Protein AF-A0A9W9DFK1-F1 (afdb_monomer_lite)

Sequence (515 aa):
MASVSAKPKDIPSTVVKTCFYITLPAGSSDIDPILSDNSKSTSGKSRKKSKKSDNYYSSDDSTDFDKENGANDIPETLLLRPLDFDILKRMLVNMAGPSDGDHCDWWTTSSERHFIYSGYTETTKMLTNWFQRLAATSNGKSASPDLIYQEVFRRIMDIISVNVIGNATDLVKLHRSISAWTTFDDDEFTFIFSLGPSGMDLIVTCLETVFSEGEAAGPSFVHKFASNYCDIYQNLRELPTALLSLVKRFRERTFRGLWDPKNGYSQLIHVLDQQGQNLPNGSVSSIFYHEMSCINLTNLSSADIRIGLEKVFGSISDSTKIYPSALCKGQYGLHGFYSRFAGDILDWMNMNRNGNDYKHIFNDFATLCGALADRIKTHFPSTQRSSTSGHTSGPSCSSPLRSSFTPTSGSAPNQPTATGSSSSSTSSSSRVAAAQAFAERVKDFKWSEFVQALLQDYPHPELSKRLYFTDIKKLNKIQQYRKLYLIYHPDRNRIPLEWNQIANILTQTIGYVRP

Secondary structure (DSSP, 8-state):
------S-TT--TTGGGTSS---PPS-------------------------------------------------GGG-SS-HHHHHHHHHHTT-----TT---TTS--TTTTHHHHHHHHHHHHHHHHHHHHHHHHHH---S-HHHHHHHHHHHHHHHIIIIIIIHHHHHHHHHHHHTT--TTSHHHHHHH----TTTTHHHHHHHHHHHHHHHHT-HHHHHHHHHHSHHHHHHHHHHHHHHHHHHHHHHHHS-GGGTS-TTTHHHHHHHHHHHGGGSPBP-TT-HHHHHHHT--TTTS-HHHHHHHHHHHHS-SS-TTTS-GGG--BSTTTHHHHIIIIIHIIIIIS-TTSGGGHHHHHHHHHHHHHHHHHHHHHHHS---------------------------------------------SHHHHHHHHHHHHHHHTTT--HHHHHHHHHHHS--SSGGGPPPHHHHTTS-HHHHHHHHHHHH-STT----HHHHHHHHHHHHHHHHS--

Radius of gyration: 33.77 Å; chains: 1; bounding box: 83×59×132 Å

Organism: NCBI:txid40482

pLDDT: mean 74.19, std 23.62, range [21.95, 97.94]

Structure (mmCIF, N/CA/C/O backbone):
data_AF-A0A9W9DFK1-F1
#
_entry.id   AF-A0A9W9DFK1-F1
#
loop_
_atom_site.group_PDB
_atom_site.id
_atom_site.type_symbol
_atom_site.label_atom_id
_atom_site.label_alt_id
_atom_site.label_comp_id
_atom_site.label_asym_id
_atom_site.label_entity_id
_atom_site.label_seq_id
_atom_site.pdbx_PDB_ins_code
_atom_site.Cartn_x
_atom_site.Cartn_y
_atom_site.Cartn_z
_atom_site.occupancy
_atom_site.B_iso_or_equiv
_atom_site.auth_seq_id
_atom_site.auth_comp_id
_atom_site.auth_asym_id
_atom_site.auth_atom_id
_atom_site.pdbx_PDB_model_num
ATOM 1 N N . MET A 1 1 ? -28.334 -35.914 7.106 1.00 30.91 1 MET A N 1
ATOM 2 C CA . MET A 1 1 ? -27.065 -36.083 7.855 1.00 30.91 1 MET A CA 1
ATOM 3 C C . MET A 1 1 ? -26.210 -34.847 7.621 1.00 30.91 1 MET A C 1
ATOM 5 O O . MET A 1 1 ? -26.264 -34.316 6.520 1.00 30.91 1 MET A O 1
ATOM 9 N N . ALA A 1 2 ? -25.508 -34.348 8.641 1.00 21.95 2 ALA A N 1
ATOM 10 C CA . ALA A 1 2 ? -24.758 -33.091 8.555 1.00 21.95 2 ALA A CA 1
ATOM 11 C C . ALA A 1 2 ? -23.470 -33.233 7.721 1.00 21.95 2 ALA A C 1
ATOM 13 O O . ALA A 1 2 ? -22.800 -34.263 7.781 1.00 21.95 2 ALA A O 1
ATOM 14 N N . SER A 1 3 ? -23.122 -32.198 6.954 1.00 28.12 3 SER A N 1
ATOM 15 C CA . SER A 1 3 ? -21.934 -32.175 6.095 1.00 28.12 3 SER A CA 1
ATOM 16 C C . SER A 1 3 ? -20.677 -31.752 6.857 1.00 28.12 3 SER A C 1
ATOM 18 O O . SER A 1 3 ? -20.656 -30.681 7.464 1.00 28.12 3 SER A O 1
ATOM 20 N N . VAL A 1 4 ? -19.599 -32.528 6.740 1.00 25.81 4 VAL A N 1
ATOM 21 C CA . VAL A 1 4 ? -18.264 -32.133 7.212 1.00 25.81 4 VAL A CA 1
ATOM 22 C C . VAL A 1 4 ? -17.535 -31.404 6.083 1.00 25.81 4 VAL A C 1
ATOM 24 O O . VAL A 1 4 ? -17.144 -32.014 5.091 1.00 25.81 4 VAL A O 1
ATOM 27 N N . SER A 1 5 ? -17.352 -30.091 6.227 1.00 32.56 5 SER A N 1
ATOM 28 C CA . SER A 1 5 ? -16.548 -29.271 5.315 1.00 32.56 5 SER A CA 1
ATOM 29 C C . SER A 1 5 ? -15.181 -28.964 5.920 1.00 32.56 5 SER A C 1
ATOM 31 O O . SER A 1 5 ? -15.121 -28.449 7.038 1.00 32.56 5 SER A O 1
ATOM 33 N N . ALA A 1 6 ? -14.104 -29.145 5.154 1.00 30.52 6 ALA A N 1
ATOM 34 C CA . ALA A 1 6 ? -12.802 -28.551 5.458 1.00 30.52 6 ALA A CA 1
ATOM 35 C C . ALA A 1 6 ? -12.820 -27.041 5.136 1.00 30.52 6 ALA A C 1
ATOM 37 O O . ALA A 1 6 ? -12.225 -26.581 4.167 1.00 30.52 6 ALA A O 1
ATOM 38 N N . LYS A 1 7 ? -13.571 -26.284 5.940 1.00 33.31 7 LYS A N 1
ATOM 39 C CA . LYS A 1 7 ? -13.423 -24.833 6.086 1.00 33.31 7 LYS A CA 1
ATOM 40 C C . LYS A 1 7 ? -12.345 -24.550 7.148 1.00 33.31 7 LYS A C 1
ATOM 42 O O . LYS A 1 7 ? -12.261 -25.327 8.104 1.00 33.31 7 LYS A O 1
ATOM 47 N N . PRO A 1 8 ? -11.650 -23.398 7.112 1.00 32.84 8 PRO A N 1
ATOM 48 C CA . PRO A 1 8 ? -11.258 -22.728 8.352 1.00 32.84 8 PRO A CA 1
ATOM 49 C C . PRO A 1 8 ? -12.550 -22.508 9.152 1.00 32.84 8 PRO A C 1
ATOM 51 O O . PRO A 1 8 ? -13.479 -21.895 8.622 1.00 32.84 8 PRO A O 1
ATOM 54 N N . LYS A 1 9 ? -12.667 -23.098 10.350 1.00 33.94 9 LYS A N 1
ATOM 55 C CA . LYS A 1 9 ? -13.966 -23.460 10.965 1.00 33.94 9 LYS A CA 1
ATOM 56 C C . LYS A 1 9 ? -15.015 -22.336 11.041 1.00 33.94 9 LYS A C 1
ATOM 58 O O . LYS A 1 9 ? -16.204 -22.644 11.005 1.00 33.94 9 LYS A O 1
ATOM 63 N N . ASP A 1 10 ? -14.592 -21.073 11.057 1.00 33.81 10 ASP A N 1
ATOM 64 C CA . ASP A 1 10 ? -15.388 -19.945 11.548 1.00 33.81 10 ASP A CA 1
ATOM 65 C C . ASP A 1 10 ? -15.640 -18.815 10.521 1.00 33.81 10 ASP A C 1
ATOM 67 O O . ASP A 1 10 ? -15.979 -17.697 10.909 1.00 33.81 10 ASP A O 1
ATOM 71 N N . ILE A 1 11 ? -15.509 -19.074 9.207 1.00 35.59 11 ILE A N 1
ATOM 72 C CA . ILE A 1 11 ? -15.788 -18.071 8.150 1.00 35.59 11 ILE A CA 1
ATOM 73 C C . ILE A 1 11 ? -17.105 -18.385 7.382 1.00 35.59 11 ILE A C 1
ATOM 75 O O . ILE A 1 11 ? -17.209 -19.398 6.666 1.00 35.59 11 ILE A O 1
ATOM 79 N N . PRO A 1 12 ? -18.160 -17.552 7.532 1.00 37.22 12 PRO A N 1
ATOM 80 C CA . PRO A 1 12 ? -19.399 -17.626 6.746 1.00 37.22 12 PRO A CA 1
ATOM 81 C C . PRO A 1 12 ? -19.241 -17.143 5.297 1.00 37.22 12 PRO A C 1
ATOM 83 O O . PRO A 1 12 ? -18.457 -16.248 5.008 1.00 37.22 12 PRO A O 1
ATOM 86 N N . SER A 1 13 ? -20.061 -17.660 4.378 1.00 38.47 13 SER A N 1
ATOM 87 C CA . SER A 1 13 ? -20.072 -17.235 2.965 1.00 38.47 13 SER A CA 1
ATOM 88 C C . SER A 1 13 ? -20.621 -15.821 2.728 1.00 38.47 13 SER A C 1
ATOM 90 O O . SER A 1 13 ? -20.504 -15.303 1.623 1.00 38.47 13 SER A O 1
ATOM 92 N N . THR A 1 14 ? -21.221 -15.195 3.742 1.00 39.28 14 THR A N 1
ATOM 93 C CA . THR A 1 14 ? -21.666 -13.792 3.711 1.00 39.28 14 THR A CA 1
ATOM 94 C C . THR A 1 14 ? -20.511 -12.795 3.818 1.00 39.28 14 THR A C 1
ATOM 96 O O . THR A 1 14 ? -20.646 -11.686 3.316 1.00 39.28 14 THR A O 1
ATOM 99 N N . VAL A 1 15 ? -19.364 -13.203 4.377 1.00 37.28 15 VAL A N 1
ATOM 100 C CA . VAL A 1 15 ? -18.150 -12.372 4.532 1.00 37.28 15 VAL A CA 1
ATOM 101 C C . VAL A 1 15 ? -17.643 -11.820 3.191 1.00 37.28 15 VAL A C 1
ATOM 103 O O . VAL A 1 15 ? -17.132 -10.709 3.124 1.00 37.28 15 VAL A O 1
ATOM 106 N N . VAL A 1 16 ? -17.877 -12.551 2.096 1.00 38.62 16 VAL A N 1
ATOM 107 C CA . VAL A 1 16 ? -17.472 -12.187 0.723 1.00 38.62 16 VAL A CA 1
ATOM 108 C C . VAL A 1 16 ? -18.219 -10.947 0.182 1.00 38.62 16 VAL A C 1
ATOM 110 O O . VAL A 1 16 ? -17.903 -10.476 -0.903 1.00 38.62 16 VAL A O 1
ATOM 113 N N . LYS A 1 17 ? -19.221 -10.404 0.895 1.00 34.94 17 LYS A N 1
ATOM 114 C CA . LYS A 1 17 ? -20.015 -9.247 0.436 1.00 34.94 17 LYS A CA 1
ATOM 115 C C . LYS A 1 17 ? -19.833 -7.945 1.226 1.00 34.94 17 LYS A C 1
ATOM 117 O O . LYS A 1 17 ? -20.362 -6.933 0.778 1.00 34.94 17 LYS A O 1
ATOM 122 N N . THR A 1 18 ? -19.165 -7.943 2.383 1.00 36.62 18 THR A N 1
ATOM 123 C CA . THR A 1 18 ? -19.288 -6.822 3.350 1.00 36.62 18 THR A CA 1
ATOM 124 C C . THR A 1 18 ? -18.007 -6.092 3.735 1.00 36.62 18 THR A C 1
ATOM 126 O O . THR A 1 18 ? -18.105 -5.032 4.348 1.00 36.62 18 THR A O 1
ATOM 129 N N . CYS A 1 19 ? -16.826 -6.575 3.353 1.00 36.09 19 CYS A N 1
ATOM 130 C CA . CYS A 1 19 ? -15.567 -5.899 3.668 1.00 36.09 19 CYS A CA 1
ATOM 131 C C . CYS A 1 19 ? -14.767 -5.646 2.391 1.00 36.09 19 CYS A C 1
ATOM 133 O O . CYS A 1 19 ? -14.096 -6.547 1.897 1.00 36.09 19 CYS A O 1
ATOM 135 N N . PHE A 1 20 ? -14.804 -4.385 1.938 1.00 42.28 20 PHE A N 1
ATOM 136 C CA . PHE A 1 20 ? -14.168 -3.864 0.716 1.00 42.28 20 PHE A CA 1
ATOM 137 C C . PHE A 1 20 ? -14.787 -4.467 -0.552 1.00 42.28 20 PHE A C 1
ATOM 139 O O . PHE A 1 20 ? -15.204 -5.622 -0.577 1.00 42.28 20 PHE A O 1
ATOM 146 N N . TYR A 1 21 ? -14.949 -3.655 -1.598 1.00 35.88 21 TYR A N 1
ATOM 147 C CA . TYR A 1 21 ? -15.644 -4.106 -2.803 1.00 35.88 21 TYR A CA 1
ATOM 148 C C . TYR A 1 21 ? -14.800 -5.142 -3.550 1.00 35.88 21 TYR A C 1
ATOM 150 O O . TYR A 1 21 ? -13.914 -4.798 -4.327 1.00 35.88 21 TYR A O 1
ATOM 158 N N . ILE A 1 22 ? -15.132 -6.416 -3.344 1.00 31.67 22 ILE A N 1
ATOM 159 C CA . ILE A 1 22 ? -14.926 -7.457 -4.346 1.00 31.67 22 ILE A CA 1
ATOM 160 C C . ILE A 1 22 ? -15.910 -7.144 -5.473 1.00 31.67 22 ILE A C 1
ATOM 162 O O . ILE A 1 22 ? -17.126 -7.174 -5.264 1.00 31.67 22 ILE A O 1
ATOM 166 N N . THR A 1 23 ? -15.398 -6.835 -6.662 1.00 27.92 23 THR A N 1
ATOM 167 C CA . THR A 1 23 ? -16.224 -6.647 -7.855 1.00 27.92 23 THR A CA 1
ATOM 168 C C . THR A 1 23 ? -16.985 -7.936 -8.163 1.00 27.92 23 THR A C 1
ATOM 170 O O . THR A 1 23 ? -16.407 -8.964 -8.522 1.00 27.92 23 THR A O 1
ATOM 173 N N . LEU A 1 24 ? -18.313 -7.888 -8.045 1.00 24.89 24 LEU A N 1
ATOM 174 C CA . LEU A 1 24 ? -19.169 -8.868 -8.705 1.00 24.89 24 LEU A CA 1
ATOM 175 C C . LEU A 1 24 ? -19.231 -8.485 -10.192 1.00 24.89 24 LEU A C 1
ATOM 177 O O . LEU A 1 24 ? -19.524 -7.325 -10.488 1.00 24.89 24 LEU A O 1
ATOM 181 N N . PRO A 1 25 ? -18.971 -9.406 -11.137 1.00 26.95 25 PRO A N 1
ATOM 182 C CA . PRO A 1 25 ? -19.097 -9.092 -12.553 1.00 26.95 25 PRO A CA 1
ATOM 183 C C . PRO A 1 25 ? -20.549 -8.718 -12.880 1.00 26.95 25 PRO A C 1
ATOM 185 O O . PRO A 1 25 ? -21.491 -9.390 -12.452 1.00 26.95 25 PRO A O 1
ATOM 188 N N . ALA A 1 26 ? -20.725 -7.635 -13.638 1.00 28.00 26 ALA A N 1
ATOM 189 C CA . ALA A 1 26 ? -22.035 -7.156 -14.060 1.00 28.00 26 ALA A CA 1
ATOM 190 C C . ALA A 1 26 ? -22.757 -8.224 -14.901 1.00 28.00 26 ALA A C 1
ATOM 192 O O . ALA A 1 26 ? -22.226 -8.683 -15.913 1.00 28.00 26 ALA A O 1
ATOM 193 N N . GLY A 1 27 ? -23.969 -8.618 -14.492 1.00 31.19 27 GLY A N 1
ATOM 194 C CA . GLY A 1 27 ? -24.729 -9.641 -15.221 1.00 31.19 27 GLY A CA 1
ATOM 195 C C . GLY A 1 27 ? -25.925 -10.296 -14.521 1.00 31.19 27 GLY A C 1
ATOM 196 O O . GLY A 1 27 ? -26.516 -11.191 -15.119 1.00 31.19 27 GLY A O 1
ATOM 197 N N . SER A 1 28 ? -26.318 -9.908 -13.301 1.00 24.75 28 SER A N 1
ATOM 198 C CA . SER A 1 28 ? -27.587 -10.383 -12.715 1.00 24.75 28 SER A CA 1
ATOM 199 C C . SER A 1 28 ? -28.726 -9.412 -13.026 1.00 24.75 28 SER A C 1
ATOM 201 O O . SER A 1 28 ? -28.705 -8.279 -12.548 1.00 24.75 28 SER A O 1
ATOM 203 N N . SER A 1 29 ? -29.705 -9.874 -13.804 1.00 28.61 29 SER A N 1
ATOM 204 C CA . SER A 1 29 ? -30.935 -9.147 -14.136 1.00 28.61 29 SER A CA 1
ATOM 205 C C . SER A 1 29 ? -31.741 -8.741 -12.902 1.00 28.61 29 SER A C 1
ATOM 207 O O . SER A 1 29 ? -31.709 -9.435 -11.883 1.00 28.61 29 SER A O 1
ATOM 209 N N . ASP A 1 30 ? -32.509 -7.662 -13.045 1.00 32.22 30 ASP A N 1
ATOM 210 C CA . ASP A 1 30 ? -33.366 -7.081 -12.014 1.00 32.22 30 ASP A CA 1
ATOM 211 C C . ASP A 1 30 ? -34.277 -8.100 -11.313 1.00 32.22 30 ASP A C 1
ATOM 213 O O . ASP A 1 30 ? -34.891 -8.961 -11.948 1.00 32.22 30 ASP A O 1
ATOM 217 N N . ILE A 1 31 ? -34.414 -7.949 -9.992 1.00 27.81 31 ILE A N 1
ATOM 218 C CA . ILE A 1 31 ? -35.492 -8.553 -9.202 1.00 27.81 31 ILE A CA 1
ATOM 219 C C . ILE A 1 31 ? -36.024 -7.483 -8.241 1.00 27.81 31 ILE A C 1
ATOM 221 O O . ILE A 1 31 ? -35.442 -7.240 -7.182 1.00 27.81 31 ILE A O 1
ATOM 225 N N . ASP A 1 32 ? -37.147 -6.868 -8.614 1.00 35.81 32 ASP A N 1
ATOM 226 C CA . ASP A 1 32 ? -38.016 -6.134 -7.688 1.00 35.81 32 ASP A CA 1
ATOM 227 C C . ASP A 1 32 ? -38.486 -7.049 -6.545 1.00 35.81 32 ASP A C 1
ATOM 229 O O . ASP A 1 32 ? -38.731 -8.245 -6.744 1.00 35.81 32 ASP A O 1
ATOM 233 N N . PRO A 1 33 ? -38.757 -6.470 -5.367 1.00 30.62 33 PRO A N 1
ATOM 234 C CA . PRO A 1 33 ? -40.043 -6.774 -4.754 1.00 30.62 33 PRO A CA 1
ATOM 235 C C . PRO A 1 33 ? -40.775 -5.525 -4.254 1.00 30.62 33 PRO A C 1
ATOM 237 O O . PRO A 1 33 ? -40.438 -4.912 -3.239 1.00 30.62 33 PRO A O 1
ATOM 240 N N . ILE A 1 34 ? -41.871 -5.228 -4.946 1.00 26.78 34 ILE A N 1
ATOM 241 C CA . ILE A 1 34 ? -42.957 -4.359 -4.494 1.00 26.78 34 ILE A CA 1
ATOM 242 C C . ILE A 1 34 ? -43.665 -4.993 -3.275 1.00 26.78 34 ILE A C 1
ATOM 244 O O . ILE A 1 34 ? -44.056 -6.152 -3.331 1.00 26.78 34 ILE A O 1
ATOM 248 N N . LEU A 1 35 ? -43.866 -4.181 -2.226 1.00 30.41 35 LEU A N 1
ATOM 249 C CA . LEU A 1 35 ? -44.890 -4.241 -1.158 1.00 30.41 35 LEU A CA 1
ATOM 250 C C . LEU A 1 35 ? -45.286 -5.596 -0.523 1.00 30.41 35 LEU A C 1
ATOM 252 O O . LEU A 1 35 ? -45.913 -6.436 -1.156 1.00 30.41 35 LEU A O 1
ATOM 256 N N . SER A 1 36 ? -45.263 -5.631 0.818 1.00 27.61 36 SER A N 1
ATOM 257 C CA . SER A 1 36 ? -46.539 -5.590 1.565 1.00 27.61 36 SER A CA 1
ATOM 258 C C . SER A 1 36 ? -46.358 -5.243 3.048 1.00 27.61 36 SER A C 1
ATOM 260 O O . SER A 1 36 ? -45.761 -6.008 3.805 1.00 27.61 36 SER A O 1
ATOM 262 N N . ASP A 1 37 ? -46.980 -4.148 3.483 1.00 32.03 37 ASP A N 1
ATOM 263 C CA . ASP A 1 37 ? -47.415 -3.983 4.872 1.00 32.03 37 ASP A CA 1
ATOM 264 C C . ASP A 1 37 ? -48.389 -5.107 5.262 1.00 32.03 37 ASP A C 1
ATOM 266 O O . ASP A 1 37 ? -49.333 -5.385 4.515 1.00 32.03 37 ASP A O 1
ATOM 270 N N . ASN A 1 38 ? -48.266 -5.650 6.480 1.00 28.17 38 ASN A N 1
ATOM 271 C CA . ASN A 1 38 ? -49.389 -5.560 7.418 1.00 28.17 38 ASN A CA 1
ATOM 272 C C . ASN A 1 38 ? -49.058 -5.907 8.877 1.00 28.17 38 ASN A C 1
ATOM 274 O O . ASN A 1 38 ? -48.333 -6.841 9.207 1.00 28.17 38 ASN A O 1
ATOM 278 N N . SER A 1 39 ? -49.703 -5.142 9.754 1.00 32.78 39 SER A N 1
ATOM 279 C CA . SER A 1 39 ? -49.674 -5.237 11.214 1.00 32.78 39 SER A CA 1
ATOM 280 C C . SER A 1 39 ? -50.097 -6.596 11.805 1.00 32.78 39 SER A C 1
ATOM 282 O O . SER A 1 39 ? -51.004 -7.252 11.290 1.00 32.78 39 SER A O 1
ATOM 284 N N . LYS A 1 40 ? -49.591 -6.914 13.012 1.00 29.09 40 LYS A N 1
ATOM 285 C CA . LYS A 1 40 ? -50.448 -6.930 14.221 1.00 29.09 40 LYS A CA 1
ATOM 286 C C . LYS A 1 40 ? -49.692 -7.070 15.543 1.00 29.09 40 LYS A C 1
ATOM 288 O O . LYS A 1 40 ? -48.744 -7.829 15.692 1.00 29.09 40 LYS A O 1
ATOM 293 N N . SER A 1 41 ? -50.201 -6.346 16.533 1.00 32.75 41 SER A N 1
ATOM 294 C CA . SER A 1 41 ? -49.845 -6.434 17.946 1.00 32.75 41 SER A CA 1
ATOM 295 C C . SER A 1 41 ? -50.407 -7.690 18.620 1.00 32.75 41 SER A C 1
ATOM 297 O O . SER A 1 41 ? -51.596 -7.967 18.463 1.00 32.75 41 SER A O 1
ATOM 299 N N . THR A 1 42 ? -49.650 -8.296 19.537 1.00 29.75 42 THR A N 1
ATOM 300 C CA . THR A 1 42 ? -50.228 -8.970 20.717 1.00 29.75 42 THR A CA 1
ATOM 301 C C . THR A 1 42 ? -49.341 -8.776 21.939 1.00 29.75 42 THR A C 1
ATOM 303 O O . THR A 1 42 ? -48.152 -9.083 21.920 1.00 29.75 42 THR A O 1
ATOM 306 N N . SER A 1 43 ? -49.942 -8.285 23.020 1.00 30.39 43 SER A N 1
ATOM 307 C CA . SER A 1 43 ? -49.335 -8.225 24.346 1.00 30.39 43 SER A CA 1
ATOM 308 C C . SER A 1 43 ? -49.316 -9.614 24.998 1.00 30.39 43 SER A C 1
ATOM 310 O O . SER A 1 43 ? -50.275 -10.374 24.890 1.00 30.39 43 SER A O 1
ATOM 312 N N . GLY A 1 44 ? -48.239 -9.943 25.716 1.00 29.80 44 GLY A N 1
ATOM 313 C CA . GLY A 1 44 ? -48.088 -11.238 26.387 1.00 29.80 44 GLY A CA 1
ATOM 314 C C . GLY A 1 44 ? -47.287 -11.124 27.680 1.00 29.80 44 GLY A C 1
ATOM 315 O O . GLY A 1 44 ? -46.063 -11.207 27.675 1.00 29.80 44 GLY A O 1
ATOM 316 N N . LYS A 1 45 ? -47.974 -10.930 28.811 1.00 32.94 45 LYS A N 1
ATOM 317 C CA . LYS A 1 45 ? -47.349 -10.969 30.144 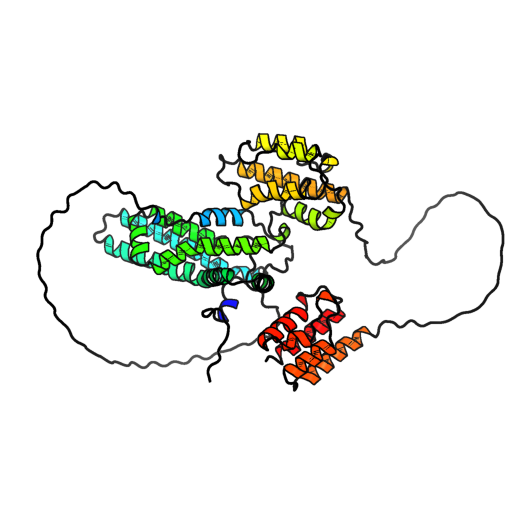1.00 32.94 45 LYS A CA 1
ATOM 318 C C . LYS A 1 45 ? -46.912 -12.401 30.470 1.00 32.94 45 LYS A C 1
ATOM 320 O O . LYS A 1 45 ? -47.757 -13.288 30.460 1.00 32.94 45 LYS A O 1
ATOM 325 N N . SER A 1 46 ? -45.691 -12.600 30.971 1.00 34.56 46 SER A N 1
ATOM 326 C CA . SER A 1 46 ? -45.478 -13.637 31.992 1.00 34.56 46 SER A CA 1
ATOM 327 C C . SER A 1 46 ? -44.373 -13.289 32.986 1.00 34.56 46 SER A C 1
ATOM 329 O O . SER A 1 46 ? -43.188 -13.284 32.672 1.00 34.56 46 SER A O 1
ATOM 331 N N . ARG A 1 47 ? -44.789 -13.093 34.241 1.00 33.16 47 ARG A N 1
ATOM 332 C CA . ARG A 1 47 ? -43.933 -13.196 35.431 1.00 33.16 47 ARG A CA 1
ATOM 333 C C . ARG A 1 47 ? -43.165 -14.525 35.429 1.00 33.16 47 ARG A C 1
ATOM 335 O O . ARG A 1 47 ? -43.771 -15.568 35.193 1.00 33.16 47 ARG A O 1
ATOM 342 N N . LYS A 1 48 ? -41.929 -14.514 35.932 1.00 36.31 48 LYS A N 1
ATOM 343 C CA . LYS A 1 48 ? -41.432 -15.587 36.810 1.00 36.31 48 LYS A CA 1
ATOM 344 C C . LYS A 1 48 ? -40.480 -15.012 37.861 1.00 36.31 48 LYS A C 1
ATOM 346 O O . LYS A 1 48 ? -39.534 -14.309 37.536 1.00 36.31 48 LYS A O 1
ATOM 351 N N . LYS A 1 49 ? -40.792 -15.277 39.133 1.00 35.34 49 LYS A N 1
ATOM 352 C CA . LYS A 1 49 ? -39.935 -14.989 40.292 1.00 35.34 49 LYS A CA 1
ATOM 353 C C . LYS A 1 49 ? -38.977 -16.163 40.498 1.00 35.34 49 LYS A C 1
ATOM 355 O O . LYS A 1 49 ? -39.437 -17.303 40.473 1.00 35.34 49 LYS A O 1
ATOM 360 N N . SER A 1 50 ? -37.744 -15.890 40.907 1.00 34.69 50 SER A N 1
ATOM 361 C CA . SER A 1 50 ? -36.966 -16.819 41.732 1.00 34.69 50 SER A CA 1
ATOM 362 C C . SER A 1 50 ? -36.078 -16.054 42.715 1.00 34.69 50 SER A C 1
ATOM 364 O O . SER A 1 50 ? -35.265 -15.238 42.301 1.00 34.69 50 SER A O 1
ATOM 366 N N . LYS A 1 51 ? -36.320 -16.321 44.008 1.00 36.47 51 LYS A N 1
ATOM 367 C CA . LYS A 1 51 ? -35.356 -16.496 45.117 1.00 36.47 51 LYS A CA 1
ATOM 368 C C . LYS A 1 51 ? -33.958 -15.902 44.864 1.00 36.47 51 LYS A C 1
ATOM 370 O O . LYS A 1 51 ? -33.261 -16.380 43.982 1.00 36.47 51 LYS A O 1
ATOM 375 N N . LYS A 1 52 ? -33.509 -14.865 45.578 1.00 33.97 52 LYS A N 1
ATOM 376 C CA . LYS A 1 52 ? -33.356 -14.748 47.048 1.00 33.97 52 LYS A CA 1
ATOM 377 C C . LYS A 1 52 ? -32.574 -15.920 47.653 1.00 33.97 52 LYS A C 1
ATOM 379 O O . LYS A 1 52 ? -33.157 -16.941 48.008 1.00 33.97 52 LYS A O 1
ATOM 384 N N . SER A 1 53 ? -31.273 -15.704 47.801 1.00 35.22 53 SER A N 1
ATOM 385 C CA . SER A 1 53 ? -30.392 -16.381 48.748 1.00 35.22 53 SER A CA 1
ATOM 386 C C . SER A 1 53 ? -29.623 -15.282 49.473 1.00 35.22 53 SER A C 1
ATOM 388 O O . SER A 1 53 ? -28.695 -14.700 48.911 1.00 35.22 53 SER A O 1
ATOM 390 N N . ASP A 1 54 ? -30.071 -14.942 50.677 1.00 32.59 54 ASP A N 1
ATOM 391 C CA . ASP A 1 54 ? -29.298 -14.088 51.571 1.00 32.59 54 ASP A CA 1
ATOM 392 C C . ASP A 1 54 ? -28.057 -14.887 51.998 1.00 32.59 54 ASP A C 1
ATOM 394 O O . ASP A 1 54 ? -28.196 -16.050 52.375 1.00 32.59 54 ASP A O 1
ATOM 398 N N . ASN A 1 55 ? -26.862 -14.298 51.945 1.00 33.94 55 ASN A N 1
ATOM 399 C CA . ASN A 1 55 ? -25.720 -14.846 52.668 1.00 33.94 55 ASN A CA 1
ATOM 400 C C . ASN A 1 55 ? -24.884 -13.706 53.242 1.00 33.94 55 ASN A C 1
ATOM 402 O O . ASN A 1 55 ? -24.426 -12.815 52.531 1.00 33.94 55 ASN A O 1
ATOM 406 N N . TYR A 1 56 ? -24.774 -13.737 54.561 1.00 34.38 56 TYR A N 1
ATOM 407 C CA . TYR A 1 56 ? -24.204 -12.705 55.406 1.00 34.38 56 TYR A CA 1
ATOM 408 C C . TYR A 1 56 ? -22.779 -13.142 55.742 1.00 34.38 56 TYR A C 1
ATOM 410 O O . TYR A 1 56 ? -22.608 -14.188 56.362 1.00 34.38 56 TYR A O 1
ATOM 418 N N . TYR A 1 57 ? -21.770 -12.370 55.349 1.00 35.41 57 TYR A N 1
ATOM 419 C CA . TYR A 1 57 ? -20.435 -12.497 55.927 1.00 35.41 57 TYR A CA 1
ATOM 420 C C . TYR A 1 57 ? -19.887 -11.105 56.206 1.00 35.41 57 TYR A C 1
ATOM 422 O O . TYR A 1 57 ? -19.564 -10.346 55.297 1.00 35.41 57 TYR A O 1
ATOM 430 N N . SER A 1 58 ? -19.847 -10.785 57.496 1.00 36.03 58 SER A N 1
ATOM 431 C CA . SER A 1 58 ? -19.136 -9.641 58.041 1.00 36.03 58 SER A CA 1
ATOM 432 C C . SER A 1 58 ? -17.799 -10.159 58.544 1.00 36.03 58 SER A C 1
ATOM 434 O O . SER A 1 58 ? -17.782 -11.010 59.431 1.00 36.03 58 SER A O 1
ATOM 436 N N . SER A 1 59 ? -16.710 -9.632 58.001 1.00 38.34 59 SER A N 1
ATOM 437 C CA . SER A 1 59 ? -15.397 -9.665 58.634 1.00 38.34 59 SER A CA 1
ATOM 438 C C . SER A 1 59 ? -14.747 -8.322 58.364 1.00 38.34 59 SER A C 1
ATOM 440 O O . SER A 1 59 ? -14.320 -8.053 57.244 1.00 38.34 59 SER A O 1
ATOM 442 N N . ASP A 1 60 ? -14.701 -7.493 59.403 1.00 38.94 60 ASP A N 1
ATOM 443 C CA . ASP A 1 60 ? -13.607 -6.547 59.543 1.00 38.94 60 ASP A CA 1
ATOM 444 C C . ASP A 1 60 ? -12.304 -7.349 59.522 1.00 38.94 60 ASP A C 1
ATOM 446 O O . ASP A 1 60 ? -12.160 -8.304 60.288 1.00 38.94 60 ASP A O 1
ATOM 450 N N . ASP A 1 61 ? -11.357 -6.948 58.683 1.00 38.03 61 ASP A N 1
ATOM 451 C CA . ASP A 1 61 ? -9.965 -6.976 59.108 1.00 38.03 61 ASP A CA 1
ATOM 452 C C . ASP A 1 61 ? -9.238 -5.779 58.495 1.00 38.03 61 ASP A C 1
ATOM 454 O O . ASP A 1 61 ? -9.258 -5.550 57.282 1.00 38.03 61 ASP A O 1
ATOM 458 N N . SER A 1 62 ? -8.676 -4.953 59.368 1.00 45.12 62 SER A N 1
ATOM 459 C CA . SER A 1 62 ? -8.024 -3.701 59.014 1.00 45.12 62 SER A CA 1
ATOM 460 C C . SER A 1 62 ? -6.530 -3.942 58.852 1.00 45.12 62 SER A C 1
ATOM 462 O O . SER A 1 62 ? -5.817 -4.081 59.845 1.00 45.12 62 SER A O 1
ATOM 464 N N . THR A 1 63 ? -6.038 -3.924 57.617 1.00 37.50 63 THR A N 1
ATOM 465 C CA . THR A 1 63 ? -4.601 -3.816 57.350 1.00 37.50 63 THR A CA 1
ATOM 466 C C . THR A 1 63 ? -4.293 -2.439 56.788 1.00 37.50 63 THR A C 1
ATOM 468 O O . THR A 1 63 ? -4.689 -2.130 55.660 1.00 37.50 63 THR A O 1
ATOM 471 N N . ASP A 1 64 ? -3.569 -1.634 57.568 1.00 43.62 64 ASP A N 1
ATOM 472 C CA . ASP A 1 64 ? -2.857 -0.465 57.058 1.00 43.62 64 ASP A CA 1
ATOM 473 C C . ASP A 1 64 ? -2.000 -0.894 55.862 1.00 43.62 64 ASP A C 1
ATOM 475 O O . ASP A 1 64 ? -1.079 -1.698 55.997 1.00 43.62 64 ASP A O 1
ATOM 479 N N . PHE A 1 65 ? -2.324 -0.371 54.680 1.00 38.34 65 PHE A N 1
ATOM 480 C CA . PHE A 1 65 ? -1.431 -0.431 53.532 1.00 38.34 65 PHE A CA 1
ATOM 481 C C . PHE A 1 65 ? -0.627 0.860 53.494 1.00 38.34 65 PHE A C 1
ATOM 483 O O . PHE A 1 65 ? -1.176 1.944 53.263 1.00 38.34 65 PHE A O 1
ATOM 490 N N . ASP A 1 66 ? 0.676 0.723 53.730 1.00 39.62 66 ASP A N 1
ATOM 491 C CA . ASP A 1 66 ? 1.634 1.811 53.634 1.00 39.62 66 ASP A CA 1
ATOM 492 C C . ASP A 1 66 ? 1.498 2.545 52.298 1.00 39.62 66 ASP A C 1
ATOM 494 O O . ASP A 1 66 ? 1.493 1.952 51.216 1.00 39.62 66 ASP A O 1
ATOM 498 N N . LYS A 1 67 ? 1.425 3.877 52.377 1.00 42.47 67 LYS A N 1
ATOM 499 C CA . LYS A 1 67 ? 1.522 4.752 51.208 1.00 42.47 67 LYS A CA 1
ATOM 500 C C . LYS A 1 67 ? 2.974 4.841 50.752 1.00 42.47 67 LYS A C 1
ATOM 502 O O . LYS A 1 67 ? 3.604 5.894 50.871 1.00 42.47 67 LYS A O 1
ATOM 507 N N . GLU A 1 68 ? 3.498 3.756 50.196 1.00 39.81 68 GLU A N 1
ATOM 508 C CA . GLU A 1 68 ? 4.664 3.874 49.332 1.00 39.81 68 GLU A CA 1
ATOM 509 C C . GLU A 1 68 ? 4.287 4.733 48.121 1.00 39.81 68 GLU A C 1
ATOM 511 O O . GLU A 1 68 ? 3.320 4.463 47.405 1.00 39.81 68 GLU A O 1
ATOM 516 N N . ASN A 1 69 ? 5.061 5.797 47.898 1.00 44.66 69 ASN A N 1
ATOM 517 C CA . ASN A 1 69 ? 4.977 6.613 46.692 1.00 44.66 69 ASN A CA 1
ATOM 518 C C . ASN A 1 69 ? 5.561 5.824 45.513 1.00 44.66 69 ASN A C 1
ATOM 520 O O . ASN A 1 69 ? 6.648 6.134 45.024 1.00 44.66 69 ASN A O 1
ATOM 524 N N . GLY A 1 70 ? 4.837 4.798 45.066 1.00 39.19 70 GLY A N 1
ATOM 525 C CA . GLY A 1 70 ? 5.105 4.137 43.800 1.00 39.19 70 GLY A CA 1
ATOM 526 C C . GLY A 1 70 ? 5.019 5.170 42.682 1.00 39.19 70 GLY A C 1
ATOM 527 O O . GLY A 1 70 ? 3.961 5.760 42.450 1.00 39.19 70 GLY A O 1
ATOM 528 N N . ALA A 1 71 ? 6.141 5.413 42.003 1.00 38.62 71 ALA A N 1
ATOM 529 C CA . ALA A 1 71 ? 6.120 6.140 40.745 1.00 38.62 71 ALA A CA 1
ATOM 530 C C . ALA A 1 71 ? 5.135 5.430 39.804 1.00 38.62 71 ALA A C 1
ATOM 532 O O . ALA A 1 71 ? 5.122 4.201 39.734 1.00 38.62 71 ALA A O 1
ATOM 533 N N . ASN A 1 72 ? 4.288 6.199 39.114 1.00 44.38 72 ASN A N 1
ATOM 534 C CA . ASN A 1 72 ? 3.294 5.665 38.182 1.00 44.38 72 ASN A CA 1
ATOM 535 C C . ASN A 1 72 ? 3.966 5.182 36.886 1.00 44.38 72 ASN A C 1
ATOM 537 O O . ASN A 1 72 ? 3.700 5.715 35.807 1.00 44.38 72 ASN A O 1
ATOM 541 N N . ASP A 1 73 ? 4.811 4.159 36.992 1.00 45.62 73 ASP A N 1
ATOM 542 C CA . ASP A 1 73 ? 5.241 3.344 35.865 1.00 45.62 73 ASP A CA 1
ATOM 543 C C . ASP A 1 73 ? 4.023 2.548 35.396 1.00 45.62 73 ASP A C 1
ATOM 545 O O . ASP A 1 73 ? 3.773 1.413 35.803 1.00 45.62 73 ASP A O 1
ATOM 549 N N . ILE A 1 74 ? 3.218 3.194 34.547 1.00 52.69 74 ILE A N 1
ATOM 550 C CA . ILE A 1 74 ? 2.198 2.533 33.739 1.00 52.69 74 ILE A CA 1
ATOM 551 C C . ILE A 1 74 ? 2.946 1.433 32.981 1.00 52.69 74 ILE A C 1
ATOM 553 O O . ILE A 1 74 ? 3.787 1.768 32.142 1.00 52.69 74 ILE A O 1
ATOM 557 N N . PRO A 1 75 ? 2.704 0.140 33.266 1.00 63.28 75 PRO A N 1
ATOM 558 C CA . PRO A 1 75 ? 3.516 -0.915 32.688 1.00 63.28 75 PRO A CA 1
ATOM 559 C C . PRO A 1 75 ? 3.375 -0.851 31.170 1.00 63.28 75 PRO A C 1
ATOM 561 O O . PRO A 1 75 ? 2.254 -0.856 30.661 1.00 63.28 75 PRO A O 1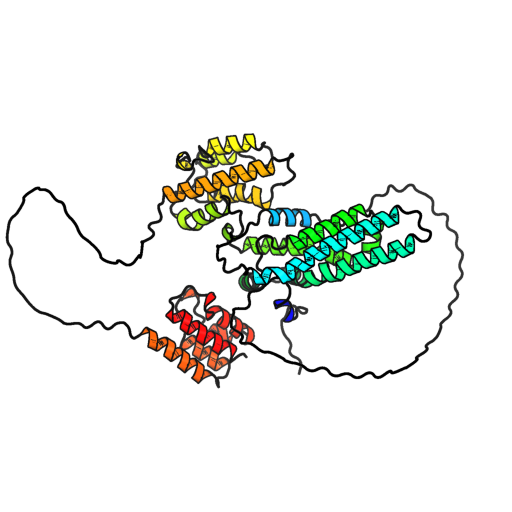
ATOM 564 N N . GLU A 1 76 ? 4.506 -0.812 30.460 1.00 56.62 76 GLU A N 1
ATOM 565 C CA . GLU A 1 76 ? 4.643 -0.547 29.012 1.00 56.62 76 GLU A CA 1
ATOM 566 C C . GLU A 1 76 ? 3.669 -1.375 28.139 1.00 56.62 76 GLU A C 1
ATOM 568 O O . GLU A 1 76 ? 3.200 -0.950 27.084 1.00 56.62 76 GLU A O 1
ATOM 573 N N . THR A 1 77 ? 3.246 -2.525 28.668 1.00 58.66 77 THR A N 1
ATOM 574 C CA . THR A 1 77 ? 2.106 -3.344 28.232 1.00 58.66 77 THR A CA 1
ATOM 575 C C . THR A 1 77 ? 0.776 -2.614 27.984 1.00 58.66 77 THR A C 1
ATOM 577 O O . THR A 1 77 ? -0.038 -3.157 27.240 1.00 58.66 77 THR A O 1
ATOM 580 N N . LEU A 1 78 ? 0.519 -1.441 28.577 1.00 64.62 78 LEU A N 1
ATOM 581 C CA . LEU A 1 78 ? -0.755 -0.708 28.501 1.00 64.62 78 LEU A CA 1
ATOM 582 C C . LEU A 1 78 ? -0.802 0.379 27.417 1.00 64.62 78 LEU A C 1
ATOM 584 O O . LEU A 1 78 ? -1.837 1.033 27.285 1.00 64.62 78 LEU A O 1
ATOM 588 N N . LEU A 1 79 ? 0.252 0.554 26.610 1.00 75.88 79 LEU A N 1
ATOM 589 C CA . LEU A 1 79 ? 0.192 1.434 25.438 1.00 75.88 79 LEU A CA 1
ATOM 590 C C . LEU A 1 79 ? -0.974 1.034 24.518 1.00 75.88 79 LEU A C 1
ATOM 592 O O . LEU A 1 79 ? -1.156 -0.144 24.190 1.00 75.88 79 LEU A O 1
ATOM 596 N N . LEU A 1 80 ? -1.785 2.024 24.134 1.00 76.31 80 LEU A N 1
ATOM 597 C CA . LEU A 1 80 ? -2.971 1.812 23.307 1.00 76.31 80 LEU A CA 1
ATOM 598 C C . LEU A 1 80 ? -2.587 1.732 21.820 1.00 76.31 80 LEU A C 1
ATOM 600 O O . LEU A 1 80 ? -3.081 0.852 21.115 1.00 76.31 80 LEU A O 1
ATOM 604 N N . ARG A 1 81 ? -1.663 2.592 21.366 1.00 83.31 81 ARG A N 1
ATOM 605 C CA . ARG A 1 81 ? -1.058 2.552 20.027 1.00 83.31 81 ARG A CA 1
ATOM 606 C C . ARG A 1 81 ? 0.040 1.473 19.917 1.00 83.31 81 ARG A C 1
ATOM 608 O O . ARG A 1 81 ? 1.063 1.582 20.594 1.00 83.31 81 ARG A O 1
ATOM 615 N N . PRO A 1 82 ? -0.096 0.458 19.040 1.00 82.25 82 PRO A N 1
ATOM 616 C CA . PRO A 1 82 ? 0.974 -0.504 18.768 1.00 82.25 82 PRO A CA 1
ATOM 617 C C . PRO A 1 82 ? 1.963 0.019 17.712 1.00 82.25 82 PRO A C 1
ATOM 619 O O . PRO A 1 82 ? 1.570 0.717 16.779 1.00 82.25 82 PRO A O 1
ATOM 622 N N . LEU A 1 83 ? 3.231 -0.408 17.785 1.00 79.56 83 LEU A N 1
ATOM 623 C CA . LEU A 1 83 ? 4.286 -0.065 16.810 1.00 79.56 83 LEU A CA 1
ATOM 624 C C . LEU A 1 83 ? 3.890 -0.376 15.351 1.00 79.56 83 LEU A C 1
ATOM 626 O O . LEU A 1 83 ? 4.226 0.376 14.434 1.00 79.56 83 LEU A O 1
ATOM 630 N N . ASP A 1 84 ? 3.141 -1.462 15.140 1.00 83.25 84 ASP A N 1
ATOM 631 C CA . ASP A 1 84 ? 2.635 -1.868 13.825 1.00 83.25 84 ASP A CA 1
ATOM 632 C C . ASP A 1 84 ? 1.762 -0.799 13.158 1.00 83.25 84 ASP A C 1
ATOM 634 O O . ASP A 1 84 ? 1.718 -0.727 11.931 1.00 83.25 84 ASP A O 1
ATOM 638 N N . PHE A 1 85 ? 1.102 0.064 13.934 1.00 87.25 85 PHE A N 1
ATOM 639 C CA . PHE A 1 85 ? 0.256 1.127 13.402 1.00 87.25 85 PHE A CA 1
ATOM 640 C C . PHE A 1 85 ? 1.068 2.219 12.686 1.00 87.25 85 PHE A C 1
ATOM 642 O O . PHE A 1 85 ? 0.703 2.644 11.590 1.00 87.25 85 PHE A O 1
ATOM 649 N N . ASP A 1 86 ? 2.222 2.611 13.231 1.00 83.62 86 ASP A N 1
ATOM 650 C CA . ASP A 1 86 ? 3.109 3.587 12.582 1.00 83.62 86 ASP A CA 1
ATOM 651 C C . ASP A 1 86 ? 3.877 2.983 11.393 1.00 83.62 86 ASP A C 1
ATOM 653 O O . ASP A 1 86 ? 4.337 3.710 10.507 1.00 83.62 86 ASP A O 1
ATOM 657 N N . ILE A 1 87 ? 4.025 1.654 11.335 1.00 82.81 87 ILE A N 1
ATOM 658 C CA . ILE A 1 87 ? 4.508 0.949 10.135 1.00 82.81 87 ILE A CA 1
ATOM 659 C C . ILE A 1 87 ? 3.398 0.918 9.072 1.00 82.81 87 ILE A C 1
ATOM 661 O O . ILE A 1 87 ? 3.641 1.297 7.930 1.00 82.81 87 ILE A O 1
ATOM 665 N N . LEU A 1 88 ? 2.169 0.549 9.449 1.00 87.69 88 LEU A N 1
ATOM 666 C CA . LEU A 1 88 ? 0.994 0.529 8.572 1.00 87.69 88 LEU A CA 1
ATOM 667 C C . LEU A 1 88 ? 0.755 1.890 7.907 1.00 87.69 88 LEU A C 1
ATOM 669 O O . LEU A 1 88 ? 0.632 1.961 6.685 1.00 87.69 88 LEU A O 1
ATOM 673 N N . LYS A 1 89 ? 0.766 2.974 8.694 1.00 84.94 89 LYS A N 1
ATOM 674 C CA . LYS A 1 89 ? 0.664 4.350 8.188 1.00 84.94 89 LYS A CA 1
ATOM 675 C C . LYS A 1 89 ? 1.759 4.683 7.178 1.00 84.94 89 LYS A C 1
ATOM 677 O O . LYS A 1 89 ? 1.460 5.255 6.136 1.00 84.94 89 LYS A O 1
ATOM 682 N N . ARG A 1 90 ? 3.017 4.321 7.467 1.00 78.81 90 ARG A N 1
ATOM 683 C CA . ARG A 1 90 ? 4.150 4.553 6.553 1.00 78.81 90 ARG A CA 1
ATOM 684 C C . ARG A 1 90 ? 4.019 3.802 5.242 1.00 78.81 90 ARG A C 1
ATOM 686 O O . ARG A 1 90 ? 4.325 4.368 4.202 1.00 78.81 90 ARG A O 1
ATOM 693 N N . MET A 1 91 ? 3.525 2.570 5.280 1.00 81.44 91 MET A N 1
ATOM 694 C CA . MET A 1 91 ? 3.272 1.819 4.059 1.00 81.44 91 MET A CA 1
ATOM 695 C C . MET A 1 91 ? 2.147 2.484 3.249 1.00 81.44 91 MET A C 1
ATOM 697 O O . MET A 1 91 ? 2.341 2.786 2.075 1.00 81.44 91 MET A O 1
ATOM 701 N N . LEU A 1 92 ? 1.000 2.788 3.860 1.00 82.44 92 LEU A N 1
ATOM 702 C CA . LEU A 1 92 ? -0.163 3.308 3.130 1.00 82.44 92 LEU A CA 1
ATOM 703 C C . LEU A 1 92 ? 0.014 4.729 2.568 1.00 82.44 92 LEU A C 1
ATOM 705 O O . LEU A 1 92 ? -0.466 4.985 1.468 1.00 82.44 92 LEU A O 1
ATOM 709 N N . VAL A 1 93 ? 0.744 5.629 3.243 1.00 77.62 93 VAL A N 1
ATOM 710 C CA . VAL A 1 93 ? 0.845 7.054 2.844 1.00 77.62 93 VAL A CA 1
ATOM 711 C C . VAL A 1 93 ? 1.343 7.277 1.408 1.00 77.62 93 VAL A C 1
ATOM 713 O O . VAL A 1 93 ? 1.004 8.275 0.777 1.00 77.62 93 VAL A O 1
ATOM 716 N N . ASN A 1 94 ? 2.152 6.347 0.895 1.00 72.25 94 ASN A N 1
ATOM 717 C CA . ASN A 1 94 ? 2.767 6.418 -0.428 1.00 72.25 94 ASN A CA 1
ATOM 718 C C . ASN A 1 94 ? 2.010 5.604 -1.488 1.00 72.25 94 ASN A C 1
ATOM 720 O O . ASN A 1 94 ? 2.488 5.478 -2.612 1.00 72.25 94 ASN A O 1
ATOM 724 N N . MET A 1 95 ? 0.842 5.043 -1.163 1.00 73.56 95 MET A N 1
ATOM 725 C CA . MET A 1 95 ? 0.015 4.321 -2.129 1.00 73.56 95 MET A CA 1
ATOM 726 C C . MET A 1 95 ? -0.873 5.292 -2.909 1.00 73.56 95 MET A C 1
ATOM 728 O O . MET A 1 95 ? -1.985 5.627 -2.499 1.00 73.56 95 MET A O 1
ATOM 732 N N . ALA A 1 96 ? -0.366 5.750 -4.054 1.00 61.91 96 ALA A N 1
ATOM 733 C CA . ALA A 1 96 ? -1.133 6.575 -4.980 1.00 61.91 96 ALA A CA 1
ATOM 734 C C . ALA A 1 96 ? -2.094 5.724 -5.820 1.00 61.91 96 ALA A C 1
ATOM 736 O O . ALA A 1 96 ? -1.954 4.507 -5.923 1.00 61.91 96 ALA A O 1
ATOM 737 N N . GLY A 1 97 ? -3.065 6.384 -6.454 1.00 52.44 97 GLY A N 1
ATOM 738 C CA . GLY A 1 97 ? -4.053 5.704 -7.284 1.00 52.44 97 GLY A CA 1
ATOM 739 C C . GLY A 1 97 ? -3.936 5.885 -8.784 1.00 52.44 97 GLY A C 1
ATOM 740 O O . GLY A 1 97 ? -3.181 6.748 -9.245 1.00 52.44 97 GLY A O 1
ATOM 741 N N . PRO A 1 98 ? -4.739 5.120 -9.554 1.00 46.47 98 PRO A N 1
ATOM 742 C CA . PRO A 1 98 ? -5.053 5.485 -10.920 1.00 46.47 98 PRO A CA 1
ATOM 743 C C . PRO A 1 98 ? -5.635 6.901 -10.903 1.00 46.47 98 PRO A C 1
ATOM 745 O O . PRO A 1 98 ? -6.465 7.249 -10.061 1.00 46.47 98 PRO A O 1
ATOM 748 N N . SER A 1 99 ? -5.146 7.725 -11.824 1.00 50.12 99 SER A N 1
ATOM 749 C CA . SER A 1 99 ? -5.723 9.034 -12.119 1.00 50.12 99 SER A CA 1
ATOM 750 C C . SER A 1 99 ? -7.154 8.855 -12.610 1.00 50.12 99 SER A C 1
ATOM 752 O O . SER A 1 99 ? -7.480 7.815 -13.184 1.00 50.12 99 SER A O 1
ATOM 754 N N . ASP A 1 100 ? -7.997 9.872 -12.442 1.00 43.94 100 ASP A N 1
ATOM 755 C CA . ASP A 1 100 ? -9.317 9.873 -13.069 1.00 43.94 100 ASP A CA 1
ATOM 756 C C . ASP A 1 100 ? -9.158 9.712 -14.594 1.00 43.94 100 ASP A C 1
ATOM 758 O O . ASP A 1 100 ? -8.607 10.581 -15.269 1.00 43.94 100 ASP A O 1
ATOM 762 N N . GLY A 1 101 ? -9.583 8.555 -15.116 1.00 47.97 101 GLY A N 1
ATOM 763 C CA . GLY A 1 101 ? -9.397 8.135 -16.512 1.00 47.97 101 GLY A CA 1
ATOM 764 C C . GLY A 1 101 ? -8.590 6.841 -16.708 1.00 47.97 101 GLY A C 1
ATOM 765 O O . GLY A 1 101 ? -8.747 6.186 -17.736 1.00 47.97 101 GLY A O 1
ATOM 766 N N . ASP A 1 102 ? -7.784 6.416 -15.732 1.00 52.78 102 ASP A N 1
ATOM 767 C CA . ASP A 1 102 ? -7.041 5.153 -15.807 1.00 52.78 102 ASP A CA 1
ATOM 768 C C . ASP A 1 102 ? -7.938 3.972 -15.398 1.00 52.78 102 ASP A C 1
ATOM 770 O O . ASP A 1 102 ? -8.243 3.777 -14.218 1.00 52.78 102 ASP A O 1
ATOM 774 N N . HIS A 1 103 ? -8.320 3.134 -16.365 1.00 49.59 103 HIS A N 1
ATOM 775 C CA . HIS A 1 103 ? -8.912 1.831 -16.066 1.00 49.59 103 HIS A CA 1
ATOM 776 C C . HIS A 1 103 ? -7.864 0.910 -15.427 1.00 49.59 103 HIS A C 1
ATOM 778 O O . HIS A 1 103 ? -6.846 0.584 -16.037 1.00 49.59 103 HIS A O 1
ATOM 784 N N . CYS A 1 104 ? -8.134 0.476 -14.197 1.00 49.09 104 CYS A N 1
ATOM 785 C CA . CYS A 1 104 ? -7.349 -0.521 -13.481 1.00 49.09 104 CYS A CA 1
ATOM 786 C C . CYS A 1 104 ? -8.273 -1.681 -13.104 1.00 49.09 104 CYS A C 1
ATOM 788 O O . CYS A 1 104 ? -9.220 -1.476 -12.351 1.00 49.09 104 CYS A O 1
ATOM 790 N N . ASP A 1 105 ? -7.999 -2.887 -13.603 1.00 48.41 105 ASP A N 1
ATOM 791 C CA . ASP A 1 105 ? -8.907 -4.046 -13.488 1.00 48.41 105 ASP A CA 1
ATOM 792 C C . ASP A 1 105 ? -9.152 -4.516 -12.035 1.00 48.41 105 ASP A C 1
ATOM 794 O O . ASP A 1 105 ? -10.085 -5.267 -11.766 1.00 48.41 105 ASP A O 1
ATOM 798 N N . TRP A 1 106 ? -8.317 -4.070 -11.091 1.00 50.53 106 TRP A N 1
ATOM 799 C CA . TRP A 1 106 ? -8.429 -4.318 -9.647 1.00 50.53 106 TRP A CA 1
ATOM 800 C C . TRP A 1 106 ? -9.018 -3.123 -8.866 1.00 50.53 106 TRP A C 1
ATOM 802 O O . TRP A 1 106 ? -8.992 -3.126 -7.636 1.00 50.53 106 TRP A O 1
ATOM 812 N N . TRP A 1 107 ? -9.529 -2.093 -9.554 1.00 45.38 107 TRP A N 1
ATOM 813 C CA . TRP A 1 107 ? -10.055 -0.866 -8.949 1.00 45.38 107 TRP A CA 1
ATOM 814 C C . TRP A 1 107 ? -11.521 -0.600 -9.311 1.00 45.38 107 TRP A C 1
ATOM 816 O O . TRP A 1 107 ? -11.951 -0.778 -10.448 1.00 45.38 107 TRP A O 1
ATOM 826 N N . THR A 1 108 ? -12.297 -0.142 -8.328 1.00 44.22 108 THR A N 1
ATOM 827 C CA . THR A 1 108 ? -13.756 -0.014 -8.430 1.00 44.22 108 THR A CA 1
ATOM 828 C C . THR A 1 108 ? -14.207 1.326 -9.007 1.00 44.22 108 THR A C 1
ATOM 830 O O . THR A 1 108 ? -13.569 2.381 -8.842 1.00 44.22 108 THR A O 1
ATOM 833 N N . THR A 1 109 ? -15.372 1.295 -9.651 1.00 45.56 109 THR A N 1
ATOM 834 C CA . THR A 1 109 ? -15.983 2.475 -10.273 1.00 45.56 109 THR A CA 1
ATOM 835 C C . THR A 1 109 ? -16.486 3.475 -9.223 1.00 45.56 109 THR A C 1
ATOM 837 O O . THR A 1 109 ? -16.606 3.165 -8.037 1.00 45.56 109 THR A O 1
ATOM 840 N N . SER A 1 110 ? -16.720 4.726 -9.628 1.00 47.31 110 SER A N 1
ATOM 841 C CA . SER A 1 110 ? -16.973 5.845 -8.704 1.00 47.31 110 SER A CA 1
ATOM 842 C C . SER A 1 110 ? -18.224 5.682 -7.831 1.00 47.31 110 SER A C 1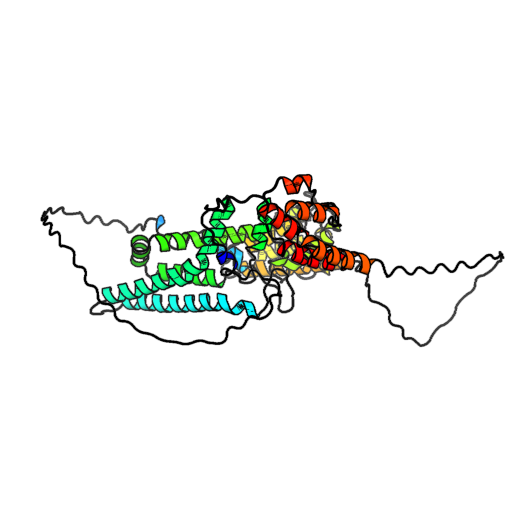
ATOM 844 O O . SER A 1 110 ? -18.213 6.142 -6.691 1.00 47.31 110 SER A O 1
ATOM 846 N N . SER A 1 111 ? -19.263 4.998 -8.315 1.00 46.12 111 SER A N 1
ATOM 847 C CA . SER A 1 111 ? -20.519 4.758 -7.588 1.00 46.12 111 SER A CA 1
ATOM 848 C C . SER A 1 111 ? -20.367 3.828 -6.380 1.00 46.12 111 SER A C 1
ATOM 850 O O . SER A 1 111 ? -21.038 4.015 -5.367 1.00 46.12 111 SER A O 1
ATOM 852 N N . GLU A 1 112 ? -19.461 2.852 -6.449 1.00 45.88 112 GLU A N 1
ATOM 853 C CA . GLU A 1 112 ? -19.248 1.856 -5.389 1.00 45.88 112 GLU A CA 1
ATOM 854 C C . GLU A 1 112 ? -18.507 2.456 -4.179 1.00 45.88 112 GLU A C 1
ATOM 856 O O . GLU A 1 112 ? -18.713 2.053 -3.031 1.00 45.88 112 GLU A O 1
ATOM 861 N N . ARG A 1 113 ? -17.706 3.507 -4.405 1.00 46.59 113 ARG A N 1
ATOM 862 C CA . ARG A 1 113 ? -16.865 4.152 -3.380 1.00 46.59 113 ARG A CA 1
ATOM 863 C C . ARG A 1 113 ? -17.658 4.760 -2.215 1.00 46.59 113 ARG A C 1
ATOM 865 O O . ARG A 1 113 ? -17.084 4.994 -1.158 1.00 46.59 113 ARG A O 1
ATOM 872 N N . HIS A 1 114 ? -18.954 5.042 -2.359 1.00 45.06 114 HIS A N 1
ATOM 873 C CA . HIS A 1 114 ? -19.690 5.848 -1.376 1.00 45.06 114 HIS A CA 1
ATOM 874 C C . HIS A 1 114 ? -20.219 5.104 -0.137 1.00 45.06 114 HIS A C 1
ATOM 876 O O . HIS A 1 114 ? -20.436 5.754 0.885 1.00 45.06 114 HIS A O 1
ATOM 882 N N . PHE A 1 115 ? -20.412 3.780 -0.172 1.00 46.38 115 PHE A N 1
ATOM 883 C CA . PHE A 1 115 ? -21.136 3.099 0.918 1.00 46.38 115 PHE A CA 1
ATOM 884 C C . PHE A 1 115 ? -20.281 2.801 2.164 1.00 46.38 115 PHE A C 1
ATOM 886 O O . PHE A 1 115 ? -20.735 3.009 3.283 1.00 46.38 115 PHE A O 1
ATOM 893 N N . ILE A 1 116 ? -19.031 2.354 1.992 1.00 49.69 116 ILE A N 1
ATOM 894 C CA . ILE A 1 116 ? -18.138 2.003 3.120 1.00 49.69 116 ILE A CA 1
ATOM 895 C C . ILE A 1 116 ? -17.334 3.227 3.603 1.00 49.69 116 ILE A C 1
ATOM 897 O O . ILE A 1 116 ? -17.053 3.372 4.794 1.00 49.69 116 ILE A O 1
ATOM 901 N N . TYR A 1 117 ? -16.992 4.147 2.695 1.00 52.81 117 TYR A N 1
ATOM 902 C CA . TYR A 1 117 ? -16.159 5.314 3.009 1.00 52.81 117 TYR A CA 1
ATOM 903 C C . TYR A 1 117 ? -16.924 6.421 3.769 1.00 52.81 117 TYR A C 1
ATOM 905 O O . TYR A 1 117 ? -16.323 7.191 4.524 1.00 52.81 117 TYR A O 1
ATOM 913 N N . SER A 1 118 ? -18.253 6.491 3.645 1.00 58.66 118 SER A N 1
ATOM 914 C CA . SER A 1 118 ? -19.078 7.401 4.453 1.00 58.66 118 SER A CA 1
ATOM 915 C C . SER A 1 118 ? -19.052 7.013 5.939 1.00 58.66 118 SER A C 1
ATOM 917 O O . SER A 1 118 ? -18.778 7.863 6.788 1.00 58.66 118 SER A O 1
ATOM 919 N N . GLY A 1 119 ? -19.229 5.721 6.240 1.00 73.81 119 GLY A N 1
ATOM 920 C CA . GLY A 1 119 ? -19.348 5.195 7.602 1.00 73.81 119 GLY A CA 1
ATOM 921 C C . GLY A 1 119 ? -18.131 5.464 8.490 1.00 73.81 119 GLY A C 1
ATOM 922 O O . GLY A 1 119 ? -18.290 5.913 9.625 1.00 73.81 119 GLY A O 1
ATOM 923 N N . TYR A 1 120 ? -16.907 5.270 7.986 1.00 80.75 120 TYR A N 1
ATOM 924 C CA . TYR A 1 120 ? -15.699 5.594 8.759 1.00 80.75 120 TYR A CA 1
ATOM 925 C C . TYR A 1 120 ? -15.497 7.105 8.934 1.00 80.75 120 TYR A C 1
ATOM 927 O O . TYR A 1 120 ? -15.142 7.541 10.025 1.00 80.75 120 TYR A O 1
ATOM 935 N N . THR A 1 121 ? -15.798 7.924 7.919 1.00 82.06 121 THR A N 1
ATOM 936 C CA . THR A 1 121 ? -15.717 9.394 8.035 1.00 82.06 121 THR A CA 1
ATOM 937 C C . THR A 1 121 ? -16.687 9.937 9.091 1.00 82.06 121 THR A C 1
ATOM 939 O O . THR A 1 121 ? -16.338 10.836 9.860 1.00 82.06 121 THR A O 1
ATOM 942 N N . GLU A 1 122 ? -17.906 9.398 9.153 1.00 85.44 122 GLU A N 1
ATOM 943 C CA . GLU A 1 122 ? -18.880 9.737 10.192 1.00 85.44 122 GLU A CA 1
ATOM 944 C C . GLU A 1 122 ? -18.444 9.213 11.568 1.00 85.44 122 GLU A C 1
ATOM 946 O O . GLU A 1 122 ? -18.469 9.963 12.543 1.00 85.44 122 GLU A O 1
ATOM 951 N N . THR A 1 123 ? -17.943 7.978 11.637 1.00 88.69 123 THR A N 1
ATOM 952 C CA . THR A 1 123 ? -17.439 7.362 12.876 1.00 88.69 123 THR A CA 1
ATOM 953 C C . THR A 1 123 ? -16.300 8.168 13.495 1.00 88.69 123 THR A C 1
ATOM 955 O O . THR A 1 123 ? -16.354 8.451 14.690 1.00 88.69 123 THR A O 1
ATOM 958 N N . THR A 1 124 ? -15.325 8.627 12.704 1.00 90.44 124 THR A N 1
ATOM 959 C CA . THR A 1 124 ? -14.256 9.523 13.172 1.00 90.44 124 THR A CA 1
ATOM 960 C C . THR A 1 124 ? -14.833 10.793 13.803 1.00 90.44 124 THR A C 1
ATOM 962 O O . THR A 1 124 ? -14.496 11.124 14.937 1.00 90.44 124 THR A O 1
ATOM 965 N N . LYS A 1 125 ? -15.777 11.470 13.128 1.00 91.19 125 LYS A N 1
ATOM 966 C CA . LYS A 1 125 ? -16.440 12.676 13.665 1.00 91.19 125 LYS A CA 1
ATOM 967 C C . LYS A 1 125 ? -17.207 12.387 14.958 1.00 91.19 125 LYS A C 1
ATOM 969 O O . LYS A 1 125 ? -17.157 13.187 15.891 1.00 91.19 125 LYS A O 1
ATOM 974 N N . MET A 1 126 ? -17.916 11.259 15.029 1.00 92.44 126 MET A N 1
ATOM 975 C CA . MET A 1 126 ? -18.624 10.833 16.239 1.00 92.44 126 MET A CA 1
ATOM 976 C C . MET A 1 126 ? -17.652 10.596 17.398 1.00 92.44 126 MET A C 1
ATOM 978 O O . MET A 1 126 ? -17.904 11.092 18.494 1.00 92.44 126 MET A O 1
ATOM 982 N N . LEU A 1 127 ? -16.545 9.888 17.160 1.00 93.88 127 LEU A N 1
ATOM 983 C CA . LEU A 1 127 ? -15.515 9.625 18.164 1.00 93.88 127 LEU A CA 1
ATOM 984 C C . LEU A 1 127 ? -14.915 10.929 18.691 1.00 93.88 127 LEU A C 1
ATOM 986 O O . LEU A 1 127 ? -14.990 11.158 19.895 1.00 93.88 127 LEU A O 1
ATOM 990 N N . THR A 1 128 ? -14.424 11.818 17.820 1.00 93.81 128 THR A N 1
ATOM 991 C CA . THR A 1 128 ? -13.888 13.132 18.222 1.00 93.81 128 THR A CA 1
ATOM 992 C C . THR A 1 128 ? -14.892 13.910 19.082 1.00 93.81 128 THR A C 1
ATOM 994 O O . THR A 1 128 ? -14.544 14.391 20.158 1.00 93.81 128 THR A O 1
ATOM 997 N N . ASN A 1 129 ? -16.166 13.967 18.677 1.00 94.38 129 ASN A N 1
ATOM 998 C CA . ASN A 1 129 ? -17.213 14.649 19.444 1.00 94.38 129 ASN A CA 1
ATOM 999 C C . ASN A 1 129 ? -17.453 14.026 20.836 1.00 94.38 129 ASN A C 1
ATOM 1001 O O . ASN A 1 129 ? -17.746 14.748 21.792 1.00 94.38 129 ASN A O 1
ATOM 1005 N N . TRP A 1 130 ? -17.362 12.700 20.977 1.00 95.31 130 TRP A N 1
ATOM 1006 C CA . TRP A 1 130 ? -17.543 12.026 22.268 1.00 95.31 130 TRP A CA 1
ATOM 1007 C C . TRP A 1 130 ? -16.297 12.089 23.161 1.00 95.31 130 TRP A C 1
ATOM 1009 O O . TRP A 1 130 ? -16.451 12.269 24.369 1.00 95.31 130 TRP A O 1
ATOM 1019 N N . PHE A 1 131 ? -15.087 12.044 22.602 1.00 94.31 131 PHE A N 1
ATOM 1020 C CA . PHE A 1 131 ? -13.849 12.283 23.350 1.00 94.31 131 PHE A CA 1
ATOM 1021 C C . PHE A 1 131 ? -13.757 13.728 23.865 1.00 94.31 131 PHE A C 1
ATOM 1023 O O . PHE A 1 131 ? -13.454 13.939 25.038 1.00 94.31 131 PHE A O 1
ATOM 1030 N N . GLN A 1 132 ? -14.161 14.725 23.069 1.00 92.56 132 GLN A N 1
ATOM 1031 C CA . GLN A 1 132 ? -14.290 16.112 23.540 1.00 92.56 132 GLN A CA 1
ATOM 1032 C C . GLN A 1 132 ? -15.277 16.243 24.713 1.00 92.56 132 GLN A C 1
ATOM 1034 O O . GLN A 1 132 ? -15.016 16.970 25.673 1.00 92.56 132 GLN A O 1
ATOM 1039 N N . ARG A 1 133 ? -16.398 15.504 24.687 1.00 92.12 133 ARG A N 1
ATOM 1040 C CA . ARG A 1 133 ? -17.338 15.439 25.823 1.00 92.12 133 ARG A CA 1
ATOM 1041 C C . ARG A 1 133 ? -16.715 14.768 27.047 1.00 92.12 133 ARG A C 1
ATOM 1043 O O . ARG A 1 133 ? -16.939 15.240 28.156 1.00 92.12 133 ARG A O 1
ATOM 1050 N N . LEU A 1 134 ? -15.918 13.716 26.859 1.00 90.56 134 LEU A N 1
ATOM 1051 C CA . LEU A 1 134 ? -15.197 13.039 27.939 1.00 90.56 134 LEU A CA 1
ATOM 1052 C C . LEU A 1 134 ? -14.222 14.008 28.635 1.00 90.56 134 LEU A C 1
ATOM 1054 O O . LEU A 1 134 ? -14.291 14.170 29.854 1.00 90.56 134 LEU A O 1
ATOM 1058 N N . ALA A 1 135 ? -13.414 14.739 27.862 1.00 88.12 135 ALA A N 1
ATOM 1059 C CA . ALA A 1 135 ? -12.504 15.769 28.369 1.00 88.12 135 ALA A CA 1
ATOM 1060 C C . ALA A 1 135 ? -13.237 16.950 29.043 1.00 88.12 135 ALA A C 1
ATOM 1062 O O . ALA A 1 135 ? -12.759 17.520 30.024 1.00 88.12 135 ALA A O 1
ATOM 1063 N N . ALA A 1 136 ? -14.435 17.311 28.571 1.00 87.88 136 ALA A N 1
ATOM 1064 C CA . ALA A 1 136 ? -15.274 18.292 29.260 1.00 87.88 136 ALA A CA 1
ATOM 1065 C C . ALA A 1 136 ? -15.785 17.769 30.619 1.00 87.88 136 ALA A C 1
ATOM 1067 O O . ALA A 1 136 ? -15.858 18.538 31.579 1.00 87.88 136 ALA A O 1
ATOM 1068 N N . THR A 1 137 ? -16.104 16.471 30.734 1.00 85.88 137 THR A N 1
ATOM 1069 C CA . THR A 1 137 ? -16.565 15.879 32.005 1.00 85.88 137 THR A CA 1
ATOM 1070 C C . THR A 1 137 ? -15.468 15.764 33.060 1.00 85.88 137 THR A C 1
ATOM 1072 O O . THR A 1 137 ? -15.764 15.993 34.229 1.00 85.88 137 THR A O 1
ATOM 1075 N N . SER A 1 138 ? -14.212 15.497 32.680 1.00 78.75 138 SER A N 1
ATOM 1076 C CA . SER A 1 138 ? -13.089 15.450 33.633 1.00 78.75 138 SER A CA 1
ATOM 1077 C C . SER A 1 138 ? -12.748 16.817 34.236 1.00 78.75 138 SER A C 1
ATOM 1079 O O . SER A 1 138 ? -12.217 16.886 35.340 1.00 78.75 138 SER A O 1
ATOM 1081 N N . ASN A 1 139 ? -13.080 17.906 33.535 1.00 79.19 139 ASN A N 1
ATOM 1082 C CA . ASN A 1 139 ? -12.749 19.276 33.942 1.00 79.19 139 ASN A CA 1
ATOM 1083 C C . ASN A 1 139 ? -13.912 20.004 34.653 1.00 79.19 139 ASN A C 1
ATOM 1085 O O . ASN A 1 139 ? -13.746 21.128 35.131 1.00 79.19 139 ASN A O 1
ATOM 1089 N N . GLY A 1 140 ? -15.108 19.406 34.699 1.00 70.44 140 GLY A N 1
ATOM 1090 C CA . GLY A 1 140 ? -16.331 20.062 35.163 1.00 70.44 140 GLY A CA 1
ATOM 1091 C C . GLY A 1 140 ? -16.665 19.821 36.638 1.00 70.44 140 GLY A C 1
ATOM 1092 O O . GLY A 1 140 ? -16.786 18.682 37.079 1.00 70.44 140 GLY A O 1
ATOM 1093 N N . LYS A 1 141 ? -16.969 20.894 37.386 1.00 59.31 141 LYS A N 1
ATOM 1094 C CA . LYS A 1 141 ? -17.575 20.831 38.737 1.00 59.31 141 LYS A CA 1
ATOM 1095 C C . LYS A 1 141 ? -19.070 20.449 38.692 1.00 59.31 141 LYS A C 1
ATOM 1097 O O . LYS A 1 141 ? -19.919 21.169 39.212 1.00 59.31 141 LYS A O 1
ATOM 1102 N N . SER A 1 142 ? -19.405 19.347 38.022 1.00 65.44 142 SER A N 1
ATOM 1103 C CA . SER A 1 142 ? -20.765 18.792 38.011 1.00 65.44 142 SER A CA 1
ATOM 1104 C C . SER A 1 142 ? -21.093 18.135 39.355 1.00 65.44 142 SER A C 1
ATOM 1106 O O . SER A 1 142 ? -20.221 17.544 39.983 1.00 65.44 142 SER A O 1
ATOM 1108 N N . ALA A 1 143 ? -22.363 18.169 39.769 1.00 58.88 143 ALA A N 1
ATOM 1109 C CA . ALA A 1 143 ? -22.838 17.453 40.958 1.00 58.88 143 ALA A CA 1
ATOM 1110 C C . ALA A 1 143 ? -22.895 15.920 40.771 1.00 58.88 143 ALA A C 1
ATOM 1112 O O . ALA A 1 143 ? -23.099 15.188 41.735 1.00 58.88 143 ALA A O 1
ATOM 1113 N N . SER A 1 144 ? -22.719 15.420 39.541 1.00 73.38 144 SER A N 1
ATOM 1114 C CA . SER A 1 144 ? -22.530 13.991 39.269 1.00 73.38 144 SER A CA 1
ATOM 1115 C C . SER A 1 144 ? -21.602 13.786 38.061 1.00 73.38 144 SER A C 1
ATOM 1117 O O . SER A 1 144 ? -22.078 13.543 36.949 1.00 73.38 144 SER A O 1
ATOM 1119 N N . PRO A 1 145 ? -20.273 13.935 38.233 1.00 77.56 145 PRO A N 1
ATOM 1120 C CA . PRO A 1 145 ? -19.312 13.738 37.147 1.00 77.56 145 PRO A CA 1
ATOM 1121 C C . PRO A 1 145 ? -19.291 12.275 36.695 1.00 77.56 145 PRO A C 1
ATOM 1123 O O . PRO A 1 145 ? -19.311 11.996 35.498 1.00 77.56 145 PRO A O 1
ATOM 1126 N N . ASP A 1 146 ? -19.339 11.346 37.655 1.00 84.75 146 ASP A N 1
ATOM 1127 C CA . ASP A 1 146 ? -19.149 9.915 37.415 1.00 84.75 146 ASP A CA 1
ATOM 1128 C C . ASP A 1 146 ? -20.234 9.311 36.525 1.00 84.75 146 ASP A C 1
ATOM 1130 O O . ASP A 1 146 ? -19.910 8.614 35.569 1.00 84.75 146 ASP A O 1
ATOM 1134 N N . LEU A 1 147 ? -21.520 9.590 36.771 1.00 83.81 147 LEU A N 1
ATOM 1135 C CA . LEU A 1 147 ? -22.606 9.046 35.941 1.00 83.81 147 LEU A CA 1
ATOM 1136 C C . LEU A 1 147 ? -22.518 9.536 34.488 1.00 83.81 147 LEU A C 1
ATOM 1138 O O . LEU A 1 147 ? -22.746 8.757 33.561 1.00 83.81 147 LEU A O 1
ATOM 1142 N N . ILE A 1 148 ? -22.138 10.800 34.283 1.00 85.94 148 ILE A N 1
ATOM 1143 C CA . ILE A 1 148 ? -21.967 11.372 32.943 1.00 85.94 148 ILE A CA 1
ATOM 1144 C C . ILE A 1 148 ? -20.726 10.762 32.275 1.00 85.94 148 ILE A C 1
ATOM 1146 O O . ILE A 1 148 ? -20.814 10.315 31.133 1.00 85.94 148 ILE A O 1
ATOM 1150 N N . TYR A 1 149 ? -19.603 10.656 32.993 1.00 89.06 149 TYR A N 1
ATOM 1151 C CA . TYR A 1 149 ? -18.385 9.998 32.511 1.00 89.06 149 TYR A CA 1
ATOM 1152 C C . TYR A 1 149 ? -18.639 8.530 32.136 1.00 89.06 149 TYR A C 1
ATOM 1154 O O . TYR A 1 149 ? -18.168 8.071 31.099 1.00 89.06 149 TYR A O 1
ATOM 1162 N N . GLN A 1 150 ? -19.412 7.784 32.933 1.00 90.94 150 GLN A N 1
ATOM 1163 C CA . GLN A 1 150 ? -19.764 6.388 32.650 1.00 90.94 150 GLN A CA 1
ATOM 1164 C C . GLN A 1 150 ? -20.580 6.249 31.357 1.00 90.94 150 GLN A C 1
ATOM 1166 O O . GLN A 1 150 ? -20.227 5.412 30.528 1.00 90.94 150 GLN A O 1
ATOM 1171 N N . GLU A 1 151 ? -21.615 7.069 31.138 1.00 92.31 151 GLU A N 1
ATOM 1172 C CA . GLU A 1 151 ? -22.407 7.013 29.897 1.00 92.31 151 GLU A CA 1
ATOM 1173 C C . GLU A 1 151 ? -21.606 7.501 28.679 1.00 92.31 151 GLU A C 1
ATOM 1175 O O . GLU A 1 151 ? -21.651 6.855 27.635 1.00 92.31 151 GLU A O 1
ATOM 1180 N N . VAL A 1 152 ? -20.815 8.577 28.798 1.00 92.12 152 VAL A N 1
ATOM 1181 C CA . VAL A 1 152 ? -19.925 9.048 27.715 1.00 92.12 152 VAL A CA 1
ATOM 1182 C C . VAL A 1 152 ? -18.913 7.963 27.338 1.00 92.12 152 VAL A C 1
ATOM 1184 O O . VAL A 1 152 ? -18.779 7.630 26.162 1.00 92.12 152 VAL A O 1
ATOM 1187 N N . PHE A 1 153 ? -18.254 7.357 28.329 1.00 93.31 153 PHE A N 1
ATOM 1188 C CA . PHE A 1 153 ? -17.327 6.244 28.128 1.00 93.31 153 PHE A CA 1
ATOM 1189 C C . PHE A 1 153 ? -18.015 5.068 27.423 1.00 93.31 153 PHE A C 1
ATOM 1191 O O . PHE A 1 153 ? -17.500 4.550 26.435 1.00 93.31 153 PHE A O 1
ATOM 1198 N N . ARG A 1 154 ? -19.209 4.674 27.887 1.00 95.19 154 ARG A N 1
ATOM 1199 C CA . ARG A 1 154 ? -19.995 3.587 27.289 1.00 95.19 154 ARG A CA 1
ATOM 1200 C C . ARG A 1 154 ? -20.341 3.878 25.824 1.00 95.19 154 ARG A C 1
ATOM 1202 O O . ARG A 1 154 ? -20.218 2.986 24.996 1.00 95.19 154 ARG A O 1
ATOM 1209 N N . ARG A 1 155 ? -20.686 5.124 25.474 1.00 95.62 155 ARG A N 1
ATOM 1210 C CA . ARG A 1 155 ? -20.943 5.533 24.078 1.00 95.62 155 ARG A CA 1
ATOM 1211 C C . ARG A 1 155 ? -19.707 5.450 23.189 1.00 95.62 155 ARG A C 1
ATOM 1213 O O . ARG A 1 155 ? -19.836 5.020 22.048 1.00 95.62 155 ARG A O 1
ATOM 1220 N N . ILE A 1 156 ? -18.527 5.813 23.694 1.00 95.06 156 ILE A N 1
ATOM 1221 C CA . ILE A 1 156 ? -17.266 5.634 22.955 1.00 95.06 156 ILE A CA 1
ATOM 1222 C C . ILE A 1 156 ? -17.035 4.139 22.682 1.00 95.06 156 ILE A C 1
ATOM 1224 O O . ILE A 1 156 ? -16.753 3.763 21.546 1.00 95.06 156 ILE A O 1
ATOM 1228 N N . MET A 1 157 ? -17.238 3.277 23.686 1.00 96.06 157 MET A N 1
ATOM 1229 C CA . MET A 1 157 ? -17.097 1.822 23.533 1.00 96.06 157 MET A CA 1
ATOM 1230 C C . MET A 1 157 ? -18.120 1.220 22.561 1.00 96.06 157 MET A C 1
ATOM 1232 O O . MET A 1 157 ? -17.733 0.403 21.728 1.00 96.06 157 MET A O 1
ATOM 1236 N N . ASP A 1 158 ? -19.390 1.648 22.604 1.00 93.44 158 ASP A N 1
ATOM 1237 C CA . ASP A 1 158 ? -20.423 1.239 21.638 1.00 93.44 158 ASP A CA 1
ATOM 1238 C C . ASP A 1 158 ? -19.969 1.543 20.193 1.00 93.44 158 ASP A C 1
ATOM 1240 O O . ASP A 1 158 ? -20.052 0.681 19.317 1.00 93.44 158 ASP A O 1
ATOM 1244 N N . ILE A 1 159 ? -19.449 2.755 19.948 1.00 93.50 159 ILE A N 1
ATOM 1245 C CA . ILE A 1 159 ? -18.998 3.203 18.620 1.00 93.50 159 ILE A CA 1
ATOM 1246 C C . ILE A 1 159 ? -17.772 2.407 18.154 1.00 93.50 159 ILE A C 1
ATOM 1248 O O . ILE A 1 159 ? -17.748 1.949 17.012 1.00 93.50 159 ILE A O 1
ATOM 1252 N N . ILE A 1 160 ? -16.773 2.194 19.020 1.00 93.81 160 ILE A N 1
ATOM 1253 C CA . ILE A 1 160 ? -15.597 1.372 18.687 1.00 93.81 160 ILE A CA 1
ATOM 1254 C C . ILE A 1 160 ? -16.029 -0.068 18.371 1.00 93.81 160 ILE A C 1
ATOM 1256 O O . ILE A 1 160 ? -15.614 -0.624 17.354 1.00 93.81 160 ILE A O 1
ATOM 1260 N N . SER A 1 161 ? -16.897 -0.657 19.198 1.00 93.44 161 SER A N 1
ATOM 1261 C CA . SER A 1 161 ? -17.387 -2.029 19.031 1.00 93.44 161 SER A CA 1
ATOM 1262 C C . SER A 1 161 ? -18.091 -2.230 17.689 1.00 93.44 161 SER A C 1
ATOM 1264 O O . SER A 1 161 ? -17.712 -3.100 16.907 1.00 93.44 161 SER A O 1
ATOM 1266 N N . VAL A 1 162 ? -19.095 -1.399 17.394 1.00 89.69 162 VAL A N 1
ATOM 1267 C CA . VAL A 1 162 ? -19.956 -1.577 16.218 1.00 89.69 162 VAL A CA 1
ATOM 1268 C C . VAL A 1 162 ? -19.269 -1.079 14.947 1.00 89.69 162 VAL A C 1
ATOM 1270 O O . VAL A 1 162 ? -19.187 -1.817 13.965 1.00 89.69 162 VAL A O 1
ATOM 1273 N N . ASN A 1 163 ? -18.740 0.146 14.957 1.00 87.88 163 ASN A N 1
ATOM 1274 C CA . ASN A 1 163 ? -18.323 0.820 13.727 1.00 87.88 163 ASN A CA 1
ATOM 1275 C C . ASN A 1 163 ? -16.850 0.589 13.365 1.00 87.88 163 ASN A C 1
ATOM 1277 O O . ASN A 1 163 ? -16.498 0.696 12.190 1.00 87.88 163 ASN A O 1
ATOM 1281 N N . VAL A 1 164 ? -15.984 0.284 14.340 1.00 88.81 164 VAL A N 1
ATOM 1282 C CA . VAL A 1 164 ? -14.560 0.007 14.084 1.00 88.81 164 VAL A CA 1
ATOM 1283 C C . VAL A 1 164 ? -14.322 -1.497 14.044 1.00 88.81 164 VAL A C 1
ATOM 1285 O O . VAL A 1 164 ? -13.972 -2.025 12.990 1.00 88.81 164 VAL A O 1
ATOM 1288 N N . ILE A 1 165 ? -14.563 -2.198 15.156 1.00 90.00 165 ILE A N 1
ATOM 1289 C CA . ILE A 1 165 ? -14.293 -3.636 15.272 1.00 90.00 165 ILE A CA 1
ATOM 1290 C C . ILE A 1 165 ? -15.281 -4.455 14.441 1.00 90.00 165 ILE A C 1
ATOM 1292 O O . ILE A 1 165 ? -14.842 -5.315 13.682 1.00 90.00 165 ILE A O 1
ATOM 1296 N N . GLY A 1 166 ? -16.585 -4.174 14.503 1.00 86.81 166 GLY A N 1
ATOM 1297 C CA . GLY A 1 166 ? -17.598 -4.882 13.709 1.00 86.81 166 GLY A CA 1
ATOM 1298 C C . GLY A 1 166 ? -17.296 -4.856 12.207 1.00 86.81 166 GLY A C 1
ATOM 1299 O O . GLY A 1 166 ? -17.211 -5.907 11.576 1.00 86.81 166 GLY A O 1
ATOM 1300 N N . ASN A 1 167 ? -17.017 -3.669 11.662 1.00 83.12 167 ASN A N 1
ATOM 1301 C CA . ASN A 1 167 ? -16.690 -3.475 10.243 1.00 83.12 167 ASN A CA 1
ATOM 1302 C C . ASN A 1 167 ? -15.308 -4.025 9.829 1.00 83.12 167 ASN A C 1
ATOM 1304 O O . ASN A 1 167 ? -15.106 -4.355 8.662 1.00 83.12 167 ASN A O 1
ATOM 1308 N N . ALA A 1 168 ? -14.356 -4.142 10.761 1.00 85.31 168 ALA A N 1
ATOM 1309 C CA . ALA A 1 168 ? -13.014 -4.671 10.494 1.00 85.31 168 ALA A CA 1
ATOM 1310 C C . ALA A 1 168 ? -12.832 -6.155 10.880 1.00 85.31 168 ALA A C 1
ATOM 1312 O O . ALA A 1 168 ? -11.783 -6.742 10.610 1.00 85.31 168 ALA A O 1
ATOM 1313 N N . THR A 1 169 ? -13.844 -6.785 11.486 1.00 84.31 169 THR A N 1
ATOM 1314 C CA . THR A 1 169 ? -13.783 -8.158 12.018 1.00 84.31 169 THR A CA 1
ATOM 1315 C C . THR A 1 169 ? -13.349 -9.173 10.959 1.00 84.31 169 THR A C 1
ATOM 1317 O O . THR A 1 169 ? -12.567 -10.080 11.249 1.00 84.31 169 THR A O 1
ATOM 1320 N N . ASP A 1 170 ? -13.817 -9.027 9.720 1.00 81.12 170 ASP A N 1
ATOM 1321 C CA . ASP A 1 170 ? -13.476 -9.971 8.657 1.00 81.12 170 ASP A CA 1
ATOM 1322 C C . ASP A 1 170 ? -12.045 -9.783 8.125 1.00 81.12 170 ASP A C 1
ATOM 1324 O O . ASP A 1 170 ? -11.440 -10.764 7.700 1.00 81.12 170 ASP A O 1
ATOM 1328 N N . LEU A 1 171 ? -11.440 -8.593 8.262 1.00 84.12 171 LEU A N 1
ATOM 1329 C CA . LEU A 1 171 ? -10.004 -8.396 8.009 1.00 84.12 171 LEU A CA 1
ATOM 1330 C C . LEU A 1 171 ? -9.143 -9.113 9.051 1.00 84.12 171 LEU A C 1
ATOM 1332 O O . LEU A 1 171 ? -8.125 -9.709 8.706 1.00 84.12 171 LEU A O 1
ATOM 1336 N N . VAL A 1 172 ? -9.567 -9.099 10.317 1.00 86.12 172 VAL A N 1
ATOM 1337 C CA . VAL A 1 172 ? -8.888 -9.833 11.395 1.00 86.12 172 VAL A CA 1
ATOM 1338 C C . VAL A 1 172 ? -9.007 -11.346 11.169 1.00 86.12 172 VAL A C 1
ATOM 1340 O O . VAL A 1 172 ? -8.007 -12.058 11.236 1.00 86.12 172 VAL A O 1
ATOM 1343 N N . LYS A 1 173 ? -10.194 -11.856 10.800 1.00 85.25 173 LYS A N 1
ATOM 1344 C CA . LYS A 1 173 ? -10.365 -13.271 10.401 1.00 85.25 173 LYS A CA 1
ATOM 1345 C C . LYS A 1 173 ? -9.497 -13.641 9.197 1.00 85.25 173 LYS A C 1
ATOM 1347 O O . LYS A 1 173 ? -8.867 -14.698 9.209 1.00 85.25 173 LYS A O 1
ATOM 1352 N N . LEU A 1 174 ? -9.460 -12.778 8.180 1.00 83.88 174 LEU A N 1
ATOM 1353 C CA . LEU A 1 174 ? -8.645 -12.963 6.986 1.00 83.88 174 LEU A CA 1
ATOM 1354 C C . LEU A 1 174 ? -7.165 -13.063 7.368 1.00 83.88 174 LEU A C 1
ATOM 1356 O O . LEU A 1 174 ? -6.538 -14.074 7.060 1.00 83.88 174 LEU A O 1
ATOM 1360 N N . HIS A 1 175 ? -6.644 -12.100 8.134 1.00 86.44 175 HIS A N 1
ATOM 1361 C CA . HIS A 1 175 ? -5.279 -12.124 8.661 1.00 86.44 175 HIS A CA 1
ATOM 1362 C C . HIS A 1 175 ? -4.955 -13.421 9.413 1.00 86.44 175 HIS A C 1
ATOM 1364 O O . HIS A 1 175 ? -3.974 -14.088 9.079 1.00 86.44 175 HIS A O 1
ATOM 1370 N N . ARG A 1 176 ? -5.802 -13.823 10.372 1.00 86.00 176 ARG A N 1
ATOM 1371 C CA . ARG A 1 176 ? -5.622 -15.067 11.139 1.00 86.00 176 ARG A CA 1
ATOM 1372 C C . ARG A 1 176 ? -5.541 -16.302 10.231 1.00 86.00 176 ARG A C 1
ATOM 1374 O O . ARG A 1 176 ? -4.827 -17.245 10.566 1.00 86.00 176 ARG A O 1
ATOM 1381 N N . SER A 1 177 ? -6.210 -16.290 9.072 1.00 83.06 177 SER A N 1
ATOM 1382 C CA . SER A 1 177 ? -6.158 -17.387 8.095 1.00 83.06 177 SER A CA 1
ATOM 1383 C C . SER A 1 177 ? -4.890 -17.419 7.226 1.00 83.06 177 SER A C 1
ATOM 1385 O O . SER A 1 177 ? -4.486 -18.510 6.829 1.00 83.06 177 SER A O 1
ATOM 1387 N N . ILE A 1 178 ? -4.207 -16.283 7.006 1.00 79.69 178 ILE A N 1
ATOM 1388 C CA . ILE A 1 178 ? -2.991 -16.193 6.164 1.00 79.69 178 ILE A CA 1
ATOM 1389 C C . ILE A 1 178 ? -1.865 -17.097 6.680 1.00 79.69 178 ILE A C 1
ATOM 1391 O O . ILE A 1 178 ? -1.106 -17.650 5.890 1.00 79.69 178 ILE A O 1
ATOM 1395 N N . SER A 1 179 ? -1.765 -17.296 7.997 1.00 72.44 179 SER A N 1
ATOM 1396 C CA . SER A 1 179 ? -0.750 -18.177 8.597 1.00 72.44 179 SER A CA 1
ATOM 1397 C C . SER A 1 179 ? -0.882 -19.651 8.182 1.00 72.44 179 SER A C 1
ATOM 1399 O O . SER A 1 179 ? 0.093 -20.395 8.250 1.00 72.44 179 SER A O 1
ATOM 1401 N N . ALA A 1 180 ? -2.070 -20.068 7.730 1.00 76.19 180 ALA A N 1
ATOM 1402 C CA . ALA A 1 180 ? -2.355 -21.415 7.242 1.00 76.19 180 ALA A CA 1
ATOM 1403 C C . ALA A 1 180 ? -2.295 -21.535 5.707 1.00 76.19 180 ALA A C 1
ATOM 1405 O O . ALA A 1 180 ? -2.547 -22.616 5.173 1.00 76.19 180 ALA A O 1
ATOM 1406 N N . TRP A 1 181 ? -2.008 -20.443 4.993 1.00 74.44 181 TRP A N 1
ATOM 1407 C CA . TRP A 1 181 ? -2.029 -20.407 3.535 1.00 74.44 181 TRP A CA 1
ATOM 1408 C C . TRP A 1 181 ? -0.707 -20.838 2.902 1.00 74.44 181 TRP A C 1
ATOM 1410 O O . TRP A 1 181 ? 0.392 -20.526 3.360 1.00 74.44 181 TRP A O 1
ATOM 1420 N N . THR A 1 182 ? -0.845 -21.541 1.789 1.00 73.62 182 THR A N 1
ATOM 1421 C CA . THR A 1 182 ? 0.223 -22.028 0.923 1.00 73.62 182 THR A CA 1
ATOM 1422 C C . THR A 1 182 ? 0.417 -21.103 -0.280 1.00 73.62 182 THR A C 1
ATOM 1424 O O . THR A 1 182 ? -0.347 -20.167 -0.507 1.00 73.62 182 THR A O 1
ATOM 1427 N N . THR A 1 183 ? 1.409 -21.395 -1.123 1.00 64.69 183 THR A N 1
ATOM 1428 C CA . THR A 1 183 ? 1.596 -20.696 -2.406 1.00 64.69 183 THR A CA 1
ATOM 1429 C C . THR A 1 183 ? 0.478 -20.940 -3.429 1.00 64.69 183 THR A C 1
ATOM 1431 O O . THR A 1 183 ? 0.420 -20.252 -4.443 1.00 64.69 183 THR A O 1
ATOM 1434 N N . PHE A 1 184 ? -0.426 -21.900 -3.198 1.00 58.84 184 PHE A N 1
ATOM 1435 C CA . PHE A 1 184 ? -1.618 -22.079 -4.037 1.00 58.84 184 PHE A CA 1
ATOM 1436 C C . PHE A 1 184 ? -2.763 -21.134 -3.657 1.00 58.84 184 PHE A C 1
ATOM 1438 O O . PHE A 1 184 ? -3.651 -20.901 -4.473 1.00 58.84 184 PHE A O 1
ATOM 1445 N N . ASP A 1 185 ? -2.731 -20.576 -2.448 1.00 75.69 185 ASP A N 1
ATOM 1446 C CA . ASP A 1 185 ? -3.773 -19.692 -1.921 1.00 75.69 185 ASP A CA 1
ATOM 1447 C C . ASP A 1 185 ? -3.501 -18.214 -2.275 1.00 75.69 185 ASP A C 1
ATOM 1449 O O . ASP A 1 185 ? -4.277 -17.328 -1.929 1.00 75.69 185 ASP A O 1
ATOM 1453 N N . ASP A 1 186 ? -2.423 -17.938 -3.017 1.00 74.06 186 ASP A N 1
ATOM 1454 C CA . ASP A 1 186 ? -2.056 -16.599 -3.489 1.00 74.06 186 ASP A CA 1
ATOM 1455 C C . ASP A 1 186 ? -3.074 -16.030 -4.494 1.00 74.06 186 ASP A C 1
ATOM 1457 O O . ASP A 1 186 ? -3.438 -14.858 -4.407 1.00 74.06 186 ASP A O 1
ATOM 1461 N N . ASP A 1 187 ? -3.602 -16.869 -5.393 1.00 75.12 187 ASP A N 1
ATOM 1462 C CA . ASP A 1 187 ? -4.697 -16.488 -6.297 1.00 75.12 187 ASP A CA 1
ATOM 1463 C C . ASP A 1 187 ? -6.015 -16.251 -5.531 1.00 75.12 187 ASP A C 1
ATOM 1465 O O . ASP A 1 187 ? -6.799 -15.378 -5.912 1.00 75.12 187 ASP A O 1
ATOM 1469 N N . GLU A 1 188 ? -6.265 -17.004 -4.446 1.00 74.94 188 GLU A N 1
ATOM 1470 C CA . GLU A 1 188 ? -7.438 -16.812 -3.575 1.00 74.94 188 GLU A CA 1
ATOM 1471 C C . GLU A 1 188 ? -7.289 -15.516 -2.761 1.00 74.94 188 GLU A C 1
ATOM 1473 O O . GLU A 1 188 ? -8.254 -14.760 -2.672 1.00 74.94 188 GLU A O 1
ATOM 1478 N N . PHE A 1 189 ? -6.081 -15.173 -2.291 1.00 80.12 189 PHE A N 1
ATOM 1479 C CA . PHE A 1 189 ? -5.789 -13.878 -1.668 1.00 80.12 189 PHE A CA 1
ATOM 1480 C C . PHE A 1 189 ? -6.067 -12.704 -2.606 1.00 80.12 189 PHE A C 1
ATOM 1482 O O . PHE A 1 189 ? -6.846 -11.825 -2.253 1.00 80.12 189 PHE A O 1
ATOM 1489 N N . THR A 1 190 ? -5.483 -12.692 -3.809 1.00 76.31 190 THR A N 1
ATOM 1490 C CA . THR A 1 190 ? -5.699 -11.611 -4.787 1.00 76.31 190 THR A CA 1
ATOM 1491 C C . THR A 1 190 ? -7.156 -11.538 -5.264 1.00 76.31 190 THR A C 1
ATOM 1493 O O . THR A 1 190 ? -7.588 -10.501 -5.759 1.00 76.31 190 THR A O 1
ATOM 1496 N N . PHE A 1 191 ? -7.940 -12.610 -5.108 1.00 73.62 191 PHE A N 1
ATOM 1497 C CA . PHE A 1 191 ? -9.382 -12.598 -5.358 1.00 73.62 191 PHE A CA 1
ATOM 1498 C C . PHE A 1 191 ? -10.207 -12.005 -4.199 1.00 73.62 191 PHE A C 1
ATOM 1500 O O . PHE A 1 191 ? -11.188 -11.316 -4.463 1.00 73.62 191 PHE A O 1
ATOM 1507 N N . ILE A 1 192 ? -9.838 -12.256 -2.935 1.00 74.69 192 ILE A N 1
ATOM 1508 C CA . ILE A 1 192 ? -10.606 -11.791 -1.758 1.00 74.69 192 ILE A CA 1
ATOM 1509 C C . ILE A 1 192 ? -10.055 -10.520 -1.099 1.00 74.69 192 ILE A C 1
ATOM 1511 O O . ILE A 1 192 ? -10.699 -9.975 -0.205 1.00 74.69 192 ILE A O 1
ATOM 1515 N N . PHE A 1 193 ? -8.879 -10.047 -1.513 1.00 81.00 193 PHE A N 1
ATOM 1516 C CA . PHE A 1 193 ? -8.255 -8.834 -1.000 1.00 81.00 193 PHE A CA 1
ATOM 1517 C C . PHE A 1 193 ? -7.579 -8.027 -2.114 1.00 81.00 193 PHE A C 1
ATOM 1519 O O . PHE A 1 193 ? -6.528 -8.394 -2.643 1.00 81.00 193 PHE A O 1
ATOM 1526 N N . SER A 1 194 ? -8.159 -6.866 -2.407 1.00 73.12 194 SER A N 1
ATOM 1527 C CA . SER A 1 194 ? -7.610 -5.839 -3.292 1.00 73.12 194 SER A CA 1
ATOM 1528 C C . SER A 1 194 ? -7.481 -4.529 -2.519 1.00 73.12 194 SER A C 1
ATOM 1530 O O . SER A 1 194 ? -8.468 -4.035 -1.968 1.00 73.12 194 SER A O 1
ATOM 1532 N N . LEU A 1 195 ? -6.280 -3.951 -2.476 1.00 74.31 195 LEU A N 1
ATOM 1533 C CA . LEU A 1 195 ? -6.028 -2.707 -1.756 1.00 74.31 195 LEU A CA 1
ATOM 1534 C C . LEU A 1 195 ? -6.005 -1.521 -2.717 1.00 74.31 195 LEU A C 1
ATOM 1536 O O . LEU A 1 195 ? -5.127 -1.410 -3.568 1.00 74.31 195 LEU A O 1
ATOM 1540 N N . GLY A 1 196 ? -6.990 -0.643 -2.560 1.00 64.81 196 GLY A N 1
ATOM 1541 C CA . GLY A 1 196 ? -7.136 0.551 -3.377 1.00 64.81 196 GLY A CA 1
ATOM 1542 C C . GLY A 1 196 ? -6.171 1.698 -3.032 1.00 64.81 196 GLY A C 1
ATOM 1543 O O . GLY A 1 196 ? -5.547 1.700 -1.969 1.00 64.81 196 GLY A O 1
ATOM 1544 N N . PRO A 1 197 ? -6.138 2.735 -3.884 1.00 56.38 197 PRO A N 1
ATOM 1545 C CA . PRO A 1 197 ? -5.734 4.092 -3.516 1.00 56.38 197 PRO A CA 1
ATOM 1546 C C . PRO A 1 197 ? -6.536 4.588 -2.323 1.00 56.38 197 PRO A C 1
ATOM 1548 O O . PRO A 1 197 ? -7.760 4.422 -2.296 1.00 56.38 197 PRO A O 1
ATOM 1551 N N . SER A 1 198 ? -5.862 5.181 -1.339 1.00 60.09 198 SER A N 1
ATOM 1552 C CA . SER A 1 198 ? -6.475 5.499 -0.043 1.00 60.09 198 SER A CA 1
ATOM 1553 C C . SER A 1 198 ? -7.246 4.318 0.573 1.00 60.09 198 SER A C 1
ATOM 1555 O O . SER A 1 198 ? -8.174 4.479 1.373 1.00 60.09 198 SER A O 1
ATOM 1557 N N . GLY A 1 199 ? -6.895 3.092 0.174 1.00 65.06 199 GLY A N 1
ATOM 1558 C CA . GLY A 1 199 ? -7.424 1.869 0.737 1.00 65.06 199 GLY A CA 1
ATOM 1559 C C . GLY A 1 199 ? -6.965 1.788 2.181 1.00 65.06 199 GLY A C 1
ATOM 1560 O O . GLY A 1 199 ? -5.781 1.910 2.464 1.00 65.06 199 GLY A O 1
ATOM 1561 N N . MET A 1 200 ? -7.915 1.603 3.095 1.00 78.62 200 MET A N 1
ATOM 1562 C CA . MET A 1 200 ? -7.710 1.677 4.547 1.00 78.62 200 MET A CA 1
ATOM 1563 C C . MET A 1 200 ? -7.421 3.074 5.131 1.00 78.62 200 MET A C 1
ATOM 1565 O O . MET A 1 200 ? -7.501 3.178 6.351 1.00 78.62 200 MET A O 1
ATOM 1569 N N . ASP A 1 201 ? -7.211 4.150 4.357 1.00 76.88 201 ASP A N 1
ATOM 1570 C CA . ASP A 1 201 ? -6.913 5.498 4.904 1.00 76.88 201 ASP A CA 1
ATOM 1571 C C . ASP A 1 201 ? -7.934 5.959 5.948 1.00 76.88 201 ASP A C 1
ATOM 1573 O O . ASP A 1 201 ? -7.570 6.492 6.993 1.00 76.88 201 ASP A O 1
ATOM 1577 N N . LEU A 1 202 ? -9.225 5.723 5.703 1.00 79.31 202 LEU A N 1
ATOM 1578 C CA . LEU A 1 202 ? -10.283 6.088 6.646 1.00 79.31 202 LEU A CA 1
ATOM 1579 C C . LEU A 1 202 ? -10.308 5.205 7.897 1.00 79.31 202 LEU A C 1
ATOM 1581 O O . LEU A 1 202 ? -10.636 5.691 8.976 1.00 79.31 202 LEU A O 1
ATOM 1585 N N . ILE A 1 203 ? -9.936 3.930 7.770 1.00 85.81 203 ILE A N 1
ATOM 1586 C CA . ILE A 1 203 ? -9.824 3.002 8.905 1.00 85.81 203 ILE A CA 1
ATOM 1587 C C . ILE A 1 203 ? -8.641 3.422 9.766 1.00 85.81 203 ILE A C 1
ATOM 1589 O O . ILE A 1 203 ? -8.769 3.543 10.976 1.00 85.81 203 ILE A O 1
ATOM 1593 N N . VAL A 1 204 ? -7.512 3.721 9.128 1.00 88.19 204 VAL A N 1
ATOM 1594 C CA . VAL A 1 204 ? -6.295 4.222 9.762 1.00 88.19 204 VAL A CA 1
ATOM 1595 C C . VAL A 1 204 ? -6.527 5.588 10.400 1.00 88.19 204 VAL A C 1
ATOM 1597 O O . VAL A 1 204 ? -6.095 5.795 11.523 1.00 88.19 204 VAL A O 1
ATOM 1600 N N . THR A 1 205 ? -7.275 6.487 9.759 1.00 86.31 205 THR A N 1
ATOM 1601 C CA . THR A 1 205 ? -7.668 7.781 10.343 1.00 86.31 205 THR A CA 1
ATOM 1602 C C . THR A 1 205 ? -8.588 7.586 11.551 1.00 86.31 205 THR A C 1
ATOM 1604 O O . THR A 1 205 ? -8.400 8.228 12.578 1.00 86.31 205 THR A O 1
ATOM 1607 N N . CYS A 1 206 ? -9.553 6.666 11.472 1.00 89.62 206 CYS A N 1
ATOM 1608 C CA . CYS A 1 206 ? -10.425 6.340 12.598 1.00 89.62 206 CYS A CA 1
ATOM 1609 C C . CYS A 1 206 ? -9.641 5.710 13.764 1.00 89.62 206 CYS A C 1
ATOM 1611 O O . CYS A 1 206 ? -9.883 6.057 14.918 1.00 89.62 206 CYS A O 1
ATOM 1613 N N . LEU A 1 207 ? -8.684 4.822 13.477 1.00 92.00 207 LEU A N 1
ATOM 1614 C CA . LEU A 1 207 ? -7.777 4.234 14.467 1.00 92.00 207 LEU A CA 1
ATOM 1615 C C . LEU A 1 207 ? -6.849 5.283 15.084 1.00 92.00 207 LEU A C 1
ATOM 1617 O O . LEU A 1 207 ? -6.684 5.284 16.298 1.00 92.00 207 LEU A O 1
ATOM 1621 N N . GLU A 1 208 ? -6.313 6.210 14.282 1.00 92.31 208 GLU A N 1
ATOM 1622 C CA . GLU A 1 208 ? -5.524 7.349 14.764 1.00 92.31 208 GLU A CA 1
ATOM 1623 C C . GLU A 1 208 ? -6.319 8.119 15.814 1.00 92.31 208 GLU A C 1
ATOM 1625 O O . GLU A 1 208 ? -5.805 8.321 16.905 1.00 92.31 208 GLU A O 1
ATOM 1630 N N . THR A 1 209 ? -7.579 8.465 15.523 1.00 93.44 209 THR A N 1
ATOM 1631 C CA . THR A 1 209 ? -8.468 9.156 16.466 1.00 93.44 209 THR A CA 1
ATOM 1632 C C . THR A 1 209 ? -8.734 8.334 17.726 1.00 93.44 209 THR A C 1
ATOM 1634 O O . THR A 1 209 ? -8.643 8.882 18.819 1.00 93.44 209 THR A O 1
ATOM 1637 N N . VAL A 1 210 ? -9.028 7.030 17.624 1.00 93.50 210 VAL A N 1
ATOM 1638 C CA . VAL A 1 210 ? -9.224 6.186 18.822 1.00 93.50 210 VAL A CA 1
ATOM 1639 C C . VAL A 1 210 ? -7.962 6.154 19.690 1.00 93.50 210 VAL A C 1
ATOM 1641 O O . VAL A 1 210 ? -8.067 6.233 20.914 1.00 93.50 210 VAL A O 1
ATOM 1644 N N . PHE A 1 211 ? -6.783 6.056 19.075 1.00 93.56 211 PHE A N 1
ATOM 1645 C CA . PHE A 1 211 ? -5.511 6.006 19.789 1.00 93.56 211 PHE A CA 1
ATOM 1646 C C . PHE A 1 211 ? -5.128 7.364 20.384 1.00 93.56 211 PHE A C 1
ATOM 1648 O O . PHE A 1 211 ? -4.927 7.446 21.591 1.00 93.56 211 PHE A O 1
ATOM 1655 N N . SER A 1 212 ? -5.095 8.438 19.590 1.00 91.62 212 SER A N 1
ATOM 1656 C CA . SER A 1 212 ? -4.678 9.768 20.050 1.00 91.62 212 SER A CA 1
ATOM 1657 C C . SER A 1 212 ? -5.623 10.354 21.097 1.00 91.62 212 SER A C 1
ATOM 1659 O O . SER A 1 212 ? -5.165 10.882 22.106 1.00 91.62 212 SER A O 1
ATOM 1661 N N . GLU A 1 213 ? -6.938 10.251 20.890 1.00 93.88 213 GLU A N 1
ATOM 1662 C CA . GLU A 1 213 ? -7.924 10.777 21.839 1.00 93.88 213 GLU A CA 1
ATOM 1663 C C . GLU A 1 213 ? -8.051 9.875 23.079 1.00 93.88 213 GLU A C 1
ATOM 1665 O O . GLU A 1 213 ? -8.259 10.369 24.186 1.00 93.88 213 GLU A O 1
ATOM 1670 N N . GLY A 1 214 ? -7.876 8.556 22.924 1.00 91.81 214 GLY A N 1
ATOM 1671 C CA . GLY A 1 214 ? -7.843 7.607 24.041 1.00 91.81 214 GLY A CA 1
ATOM 1672 C C . GLY A 1 214 ? -6.618 7.785 24.943 1.00 91.81 214 GLY A C 1
ATOM 1673 O O . GLY A 1 214 ? -6.738 7.689 26.163 1.00 91.81 214 GLY A O 1
ATOM 1674 N N . GLU A 1 215 ? -5.459 8.101 24.362 1.00 90.19 215 GLU A N 1
ATOM 1675 C CA . GLU A 1 215 ? -4.238 8.463 25.091 1.00 90.19 215 GLU A CA 1
ATOM 1676 C C . GLU A 1 215 ? -4.377 9.850 25.747 1.00 90.19 215 GLU A C 1
ATOM 1678 O O . GLU A 1 215 ? -4.048 10.006 26.924 1.00 90.19 215 GLU A O 1
ATOM 1683 N N . ALA A 1 216 ? -4.962 10.834 25.050 1.00 91.25 216 ALA A N 1
ATOM 1684 C CA . ALA A 1 216 ? -5.254 12.162 25.604 1.00 91.25 216 ALA A CA 1
ATOM 1685 C C . ALA A 1 216 ? -6.296 12.144 26.744 1.00 91.25 216 ALA A C 1
ATOM 1687 O O . ALA A 1 216 ? -6.239 12.982 27.644 1.00 91.25 216 ALA A O 1
ATOM 1688 N N . ALA A 1 217 ? -7.217 11.172 26.751 1.00 90.50 217 ALA A N 1
ATOM 1689 C CA . ALA A 1 217 ? -8.152 10.924 27.853 1.00 90.50 217 ALA A CA 1
ATOM 1690 C C . ALA A 1 217 ? -7.481 10.362 29.127 1.00 90.50 217 ALA A C 1
ATOM 1692 O O . ALA A 1 217 ? -8.114 10.304 30.186 1.00 90.50 217 ALA A O 1
ATOM 1693 N N . GLY A 1 218 ? -6.203 9.982 29.043 1.00 88.75 218 GLY A N 1
ATOM 1694 C CA . GLY A 1 218 ? -5.342 9.660 30.175 1.00 88.75 218 GLY A CA 1
ATOM 1695 C C . GLY A 1 218 ? -5.409 8.209 30.681 1.00 88.75 218 GLY A C 1
ATOM 1696 O O . GLY A 1 218 ? -6.243 7.406 30.250 1.00 88.75 218 GLY A O 1
ATOM 1697 N N . PRO A 1 219 ? -4.534 7.843 31.640 1.00 88.06 219 PRO A N 1
ATOM 1698 C CA . PRO A 1 219 ? -4.323 6.446 32.039 1.00 88.06 219 PRO A CA 1
ATOM 1699 C C . PRO A 1 219 ? -5.565 5.754 32.614 1.00 88.06 219 PRO A C 1
ATOM 1701 O O . PRO A 1 219 ? -5.751 4.553 32.425 1.00 88.06 219 PRO A O 1
ATOM 1704 N N . SER A 1 220 ? -6.447 6.505 33.282 1.00 87.75 220 SER A N 1
ATOM 1705 C CA . SER A 1 220 ? -7.696 5.981 33.846 1.00 87.75 220 SER A CA 1
ATOM 1706 C C . SER A 1 220 ? -8.681 5.522 32.766 1.00 87.75 220 SER A C 1
ATOM 1708 O O . SER A 1 220 ? -9.358 4.509 32.957 1.00 87.75 220 SER A O 1
ATOM 1710 N N . PHE A 1 221 ? -8.728 6.205 31.615 1.00 91.94 221 PHE A N 1
ATOM 1711 C CA . PHE A 1 221 ? -9.507 5.771 30.457 1.00 91.94 221 PHE A CA 1
ATOM 1712 C C . PHE A 1 221 ? -8.961 4.450 29.905 1.00 91.94 221 PHE A C 1
ATOM 1714 O O . PHE A 1 221 ? -9.718 3.492 29.757 1.00 91.94 221 PHE A O 1
ATOM 1721 N N . VAL A 1 222 ? -7.647 4.379 29.664 1.00 90.69 222 VAL A N 1
ATOM 1722 C CA . VAL A 1 222 ? -6.987 3.199 29.080 1.00 90.69 222 VAL A CA 1
ATOM 1723 C C . VAL A 1 222 ? -7.105 1.977 29.995 1.00 90.69 222 VAL A C 1
ATOM 1725 O O . VAL A 1 222 ? -7.500 0.907 29.532 1.00 90.69 222 VAL A O 1
ATOM 1728 N N . HIS A 1 223 ? -6.862 2.134 31.301 1.00 90.50 223 HIS A N 1
ATOM 1729 C CA . HIS A 1 223 ? -7.041 1.054 32.275 1.00 90.50 223 HIS A CA 1
ATOM 1730 C C . HIS A 1 223 ? -8.486 0.545 32.283 1.00 90.50 223 HIS A C 1
ATOM 1732 O O . HIS A 1 223 ? -8.722 -0.658 32.200 1.00 90.50 223 HIS A O 1
ATOM 1738 N N . LYS A 1 224 ? -9.470 1.452 32.340 1.00 92.31 224 LYS A N 1
ATOM 1739 C CA . LYS A 1 224 ? -10.897 1.099 32.337 1.00 92.31 224 LYS A CA 1
ATOM 1740 C C . LYS A 1 224 ? -11.340 0.446 31.022 1.00 92.31 224 LYS A C 1
ATOM 1742 O O . LYS A 1 224 ? -12.234 -0.400 31.032 1.00 92.31 224 LYS A O 1
ATOM 1747 N N . PHE A 1 225 ? -10.732 0.823 29.898 1.00 92.94 225 PHE A N 1
ATOM 1748 C CA . PHE A 1 225 ? -10.968 0.200 28.595 1.00 92.94 225 PHE A CA 1
ATOM 1749 C C . PHE A 1 225 ? -10.460 -1.248 28.609 1.00 92.94 225 PHE A C 1
ATOM 1751 O O . PHE A 1 225 ? -11.243 -2.168 28.366 1.00 92.94 225 PHE A O 1
ATOM 1758 N N . ALA A 1 226 ? -9.203 -1.459 29.006 1.00 91.81 226 ALA A N 1
ATOM 1759 C CA . ALA A 1 226 ? -8.614 -2.788 29.127 1.00 91.81 226 ALA A CA 1
ATOM 1760 C C . ALA A 1 226 ? -9.357 -3.686 30.139 1.00 91.81 226 ALA A C 1
ATOM 1762 O O . ALA A 1 226 ? -9.583 -4.860 29.853 1.00 91.81 226 ALA A O 1
ATOM 1763 N N . SER A 1 227 ? -9.782 -3.152 31.293 1.00 92.44 227 SER A N 1
ATOM 1764 C CA . SER A 1 227 ? -10.438 -3.942 32.345 1.00 92.44 227 SER A CA 1
ATOM 1765 C C . SER A 1 227 ? -11.896 -4.285 32.037 1.00 92.44 227 SER A C 1
ATOM 1767 O O . SER A 1 227 ? -12.315 -5.420 32.246 1.00 92.44 227 SER A O 1
ATOM 1769 N N . ASN A 1 228 ? -12.688 -3.322 31.551 1.00 94.06 228 ASN A N 1
ATOM 1770 C CA . ASN A 1 228 ? -14.142 -3.493 31.435 1.00 94.06 228 ASN A CA 1
ATOM 1771 C C . ASN A 1 228 ? -14.582 -3.962 30.041 1.00 94.06 228 ASN A C 1
ATOM 1773 O O . ASN A 1 228 ? -15.700 -4.448 29.893 1.00 94.06 228 ASN A O 1
ATOM 1777 N N . TYR A 1 229 ? -13.725 -3.804 29.028 1.00 93.81 229 TYR A N 1
ATOM 1778 C CA . TYR A 1 229 ? -14.010 -4.138 27.631 1.00 93.81 229 TYR A CA 1
ATOM 1779 C C . TYR A 1 229 ? -12.810 -4.858 26.992 1.00 93.81 229 TYR A C 1
ATOM 1781 O O . TYR A 1 229 ? -12.431 -4.564 25.857 1.00 93.81 229 TYR A O 1
ATOM 1789 N N . CYS A 1 230 ? -12.216 -5.804 27.732 1.00 92.12 230 CYS A N 1
ATOM 1790 C CA . CYS A 1 230 ? -11.003 -6.537 27.348 1.00 92.12 230 CYS A CA 1
ATOM 1791 C C . CYS A 1 230 ? -11.057 -7.071 25.905 1.00 92.12 230 CYS A C 1
ATOM 1793 O O . CYS A 1 230 ? -10.139 -6.815 25.132 1.00 92.12 230 CYS A O 1
ATOM 1795 N N . ASP A 1 231 ? -12.159 -7.707 25.492 1.00 90.62 231 ASP A N 1
ATOM 1796 C CA . ASP A 1 231 ? -12.308 -8.233 24.127 1.00 90.62 231 ASP A CA 1
ATOM 1797 C C . ASP A 1 231 ? -12.222 -7.134 23.053 1.00 90.62 231 ASP A C 1
ATOM 1799 O O . ASP A 1 231 ? -11.592 -7.324 22.012 1.00 90.62 231 ASP A O 1
ATOM 1803 N N . ILE A 1 232 ? -12.823 -5.962 23.290 1.00 92.50 232 ILE A N 1
ATOM 1804 C CA . ILE A 1 232 ? -12.758 -4.827 22.356 1.00 92.50 232 ILE A CA 1
ATOM 1805 C C . ILE A 1 232 ? -11.331 -4.273 22.323 1.00 92.50 232 ILE A C 1
ATOM 1807 O O . ILE A 1 232 ? -10.795 -4.039 21.243 1.00 92.50 232 ILE A O 1
ATOM 1811 N N . TYR A 1 233 ? -10.706 -4.105 23.491 1.00 91.75 233 TYR A N 1
ATOM 1812 C CA . TYR A 1 233 ? -9.332 -3.623 23.626 1.00 91.75 233 TYR A CA 1
ATOM 1813 C C . TYR A 1 233 ? -8.329 -4.540 22.901 1.00 91.75 233 TYR A C 1
ATOM 1815 O O . TYR A 1 233 ? -7.493 -4.054 22.141 1.00 91.75 233 TYR A O 1
ATOM 1823 N N . GLN A 1 234 ? -8.449 -5.864 23.053 1.00 89.94 234 GLN A N 1
ATOM 1824 C CA . GLN A 1 234 ? -7.586 -6.833 22.368 1.00 89.94 234 GLN A CA 1
ATOM 1825 C C . GLN A 1 234 ? -7.797 -6.823 20.848 1.00 89.94 234 GLN A C 1
ATOM 1827 O O . GLN A 1 234 ? -6.826 -6.703 20.104 1.00 89.94 234 GLN A O 1
ATOM 1832 N N . ASN A 1 235 ? -9.048 -6.861 20.367 1.00 90.06 235 ASN A N 1
ATOM 1833 C CA . ASN A 1 235 ? -9.319 -6.789 18.924 1.00 90.06 235 ASN A CA 1
ATOM 1834 C C . ASN A 1 235 ? -8.845 -5.453 18.315 1.00 90.06 235 ASN A C 1
ATOM 1836 O O . ASN A 1 235 ? -8.354 -5.434 17.188 1.00 90.06 235 ASN A O 1
ATOM 1840 N N . LEU A 1 236 ? -8.943 -4.341 19.054 1.00 91.25 236 LEU A N 1
ATOM 1841 C CA . LEU A 1 236 ? -8.438 -3.035 18.622 1.00 91.25 236 LEU A CA 1
ATOM 1842 C C . LEU A 1 236 ? -6.905 -3.013 18.512 1.00 91.25 236 LEU A C 1
ATOM 1844 O O . LEU A 1 236 ? -6.379 -2.392 17.592 1.00 91.25 236 LEU A O 1
ATOM 1848 N N . ARG A 1 237 ? -6.191 -3.702 19.412 1.00 89.44 237 ARG A N 1
ATOM 1849 C CA . ARG A 1 237 ? -4.726 -3.836 19.359 1.00 89.44 237 ARG A CA 1
ATOM 1850 C C . ARG A 1 237 ? -4.242 -4.786 18.268 1.00 89.44 237 ARG A C 1
ATOM 1852 O O . ARG A 1 237 ? -3.211 -4.516 17.664 1.00 89.44 237 ARG A O 1
ATOM 1859 N N . GLU A 1 238 ? -4.977 -5.862 17.996 1.00 90.06 238 GLU A N 1
ATOM 1860 C CA . GLU A 1 238 ? -4.665 -6.803 16.911 1.00 90.06 238 GLU A CA 1
ATOM 1861 C C . GLU A 1 238 ? -4.926 -6.196 15.523 1.00 90.06 238 GLU A C 1
ATOM 1863 O O . GLU A 1 238 ? -4.229 -6.517 14.560 1.00 90.06 238 GLU A O 1
ATOM 1868 N N . LEU A 1 239 ? -5.911 -5.299 15.401 1.00 91.31 239 LEU A N 1
ATOM 1869 C CA . LEU A 1 239 ? -6.342 -4.767 14.111 1.00 91.31 239 LEU A CA 1
ATOM 1870 C C . LEU A 1 239 ? -5.210 -4.076 13.310 1.00 91.31 239 LEU A C 1
ATOM 1872 O O . LEU A 1 239 ? -5.053 -4.427 12.140 1.00 91.31 239 LEU A O 1
ATOM 1876 N N . PRO A 1 240 ? -4.364 -3.183 13.865 1.00 92.44 240 PRO A N 1
ATOM 1877 C CA . PRO A 1 240 ? -3.196 -2.659 13.151 1.00 92.44 240 PRO A CA 1
ATOM 1878 C C . PRO A 1 240 ? -2.238 -3.740 12.630 1.00 92.44 240 PRO A C 1
ATOM 1880 O O . PRO A 1 240 ? -1.799 -3.647 11.486 1.00 92.44 240 PRO A O 1
ATOM 1883 N N . THR A 1 241 ? -1.958 -4.785 13.414 1.00 90.44 241 THR A N 1
ATOM 1884 C CA . THR A 1 241 ? -1.112 -5.923 13.006 1.00 90.44 241 THR A CA 1
ATOM 1885 C C . THR A 1 241 ? -1.757 -6.728 11.873 1.00 90.44 241 THR A C 1
ATOM 1887 O O . THR A 1 241 ? -1.082 -7.110 10.909 1.00 90.44 241 THR A O 1
ATOM 1890 N N . ALA A 1 242 ? -3.077 -6.932 11.935 1.00 90.38 242 ALA A N 1
ATOM 1891 C CA . ALA A 1 242 ? -3.845 -7.598 10.890 1.00 90.38 242 ALA A CA 1
ATOM 1892 C C . ALA A 1 242 ? -3.830 -6.804 9.574 1.00 90.38 242 ALA A C 1
ATOM 1894 O O . ALA A 1 242 ? -3.492 -7.354 8.523 1.00 90.38 242 ALA A O 1
ATOM 1895 N N . LEU A 1 243 ? -4.114 -5.499 9.639 1.00 90.69 243 LEU A N 1
ATOM 1896 C CA . LEU A 1 243 ? -4.037 -4.579 8.501 1.00 90.69 243 LEU A CA 1
ATOM 1897 C C . LEU A 1 243 ? -2.621 -4.554 7.910 1.00 90.69 243 LEU A C 1
ATOM 1899 O O . LEU A 1 243 ? -2.458 -4.735 6.707 1.00 90.69 243 LEU A O 1
ATOM 1903 N N . LEU A 1 244 ? -1.587 -4.413 8.744 1.00 90.19 244 LEU A N 1
ATOM 1904 C CA . LEU A 1 244 ? -0.189 -4.398 8.308 1.00 90.19 244 LEU A CA 1
ATOM 1905 C C . LEU A 1 244 ? 0.196 -5.684 7.567 1.00 90.19 244 LEU A C 1
ATOM 1907 O O . LEU A 1 244 ? 0.866 -5.633 6.537 1.00 90.19 244 LEU A O 1
ATOM 1911 N N . SER A 1 245 ? -0.243 -6.835 8.071 1.00 89.44 245 SER A N 1
ATOM 1912 C CA . SER A 1 245 ? 0.019 -8.136 7.451 1.00 89.44 245 SER A CA 1
ATOM 1913 C C . SER A 1 245 ? -0.671 -8.277 6.091 1.00 89.44 245 SER A C 1
ATOM 1915 O O . SER A 1 245 ? -0.065 -8.780 5.145 1.00 89.44 245 SER A O 1
ATOM 1917 N N . LEU A 1 246 ? -1.904 -7.777 5.963 1.00 89.44 246 LEU A N 1
ATOM 1918 C CA . LEU A 1 246 ? -2.639 -7.727 4.696 1.00 89.44 246 LEU A CA 1
ATOM 1919 C C . LEU A 1 246 ? -1.962 -6.802 3.673 1.00 89.44 246 LEU A C 1
ATOM 1921 O O . LEU A 1 246 ? -1.768 -7.197 2.525 1.00 89.44 246 LEU A O 1
ATOM 1925 N N . VAL A 1 247 ? -1.537 -5.605 4.092 1.00 89.19 247 VAL A N 1
ATOM 1926 C CA . VAL A 1 247 ? -0.817 -4.644 3.236 1.00 89.19 247 VAL A CA 1
ATOM 1927 C C . VAL A 1 247 ? 0.531 -5.214 2.779 1.00 89.19 247 VAL A C 1
ATOM 1929 O O . VAL A 1 247 ? 0.861 -5.123 1.596 1.00 89.19 247 VAL A O 1
ATOM 1932 N N . LYS A 1 248 ? 1.296 -5.860 3.674 1.00 87.88 248 LYS A N 1
ATOM 1933 C CA . LYS A 1 248 ? 2.530 -6.584 3.315 1.00 87.88 248 LYS A CA 1
ATOM 1934 C C . LYS A 1 248 ? 2.252 -7.652 2.257 1.00 87.88 248 LYS A C 1
ATOM 1936 O O . LYS A 1 248 ? 2.872 -7.624 1.196 1.00 87.88 248 LYS A O 1
ATOM 1941 N N . ARG A 1 249 ? 1.263 -8.523 2.489 1.00 87.81 249 ARG A N 1
ATOM 1942 C CA . ARG A 1 249 ? 0.912 -9.604 1.557 1.00 87.81 249 ARG A CA 1
ATOM 1943 C C . ARG A 1 249 ? 0.425 -9.085 0.200 1.00 87.81 249 ARG A C 1
ATOM 1945 O O . ARG A 1 249 ? 0.760 -9.663 -0.829 1.00 87.81 249 ARG A O 1
ATOM 1952 N N . PHE A 1 250 ? -0.300 -7.966 0.172 1.00 87.69 250 PHE A N 1
ATOM 1953 C CA . PHE A 1 250 ? -0.684 -7.280 -1.066 1.00 87.69 250 PHE A CA 1
ATOM 1954 C C . PHE A 1 250 ? 0.525 -6.768 -1.849 1.00 87.69 250 PHE A C 1
ATOM 1956 O O . PHE A 1 250 ? 0.598 -6.983 -3.058 1.00 87.69 250 PHE A O 1
ATOM 1963 N N . ARG A 1 251 ? 1.500 -6.150 -1.176 1.00 86.25 251 ARG A N 1
ATOM 1964 C CA . ARG A 1 251 ? 2.717 -5.622 -1.814 1.00 86.25 251 ARG A CA 1
ATOM 1965 C C . ARG A 1 251 ? 3.682 -6.705 -2.287 1.00 86.25 251 ARG A C 1
ATOM 1967 O O . ARG A 1 251 ? 4.341 -6.511 -3.300 1.00 86.25 251 ARG A O 1
ATOM 1974 N N . GLU A 1 252 ? 3.729 -7.848 -1.604 1.00 85.75 252 GLU A N 1
ATOM 1975 C CA . GLU A 1 252 ? 4.465 -9.040 -2.056 1.00 85.75 252 GLU A CA 1
ATOM 1976 C C . GLU A 1 252 ? 3.949 -9.587 -3.399 1.00 85.75 252 GLU A C 1
ATOM 1978 O O . GLU A 1 252 ? 4.695 -10.259 -4.109 1.00 85.75 252 GLU A O 1
ATOM 1983 N N . ARG A 1 253 ? 2.669 -9.355 -3.727 1.00 84.25 253 ARG A N 1
ATOM 1984 C CA . ARG A 1 253 ? 1.967 -10.021 -4.842 1.00 84.25 253 ARG A CA 1
ATOM 1985 C C . ARG A 1 253 ? 1.512 -9.099 -5.961 1.00 84.25 253 ARG A C 1
ATOM 1987 O O . ARG A 1 253 ? 1.392 -9.544 -7.099 1.00 84.25 253 ARG A O 1
ATOM 1994 N N . THR A 1 254 ? 1.294 -7.827 -5.665 1.00 84.25 254 THR A N 1
ATOM 1995 C CA . THR A 1 254 ? 0.831 -6.844 -6.644 1.00 84.25 254 THR A CA 1
ATOM 1996 C C . THR A 1 254 ? 2.025 -6.146 -7.271 1.00 84.25 254 THR A C 1
ATOM 1998 O O . THR A 1 254 ? 2.826 -5.541 -6.555 1.00 84.25 254 THR A O 1
ATOM 2001 N N . PHE A 1 255 ? 2.129 -6.196 -8.606 1.00 86.75 255 PHE A N 1
ATOM 2002 C CA . PHE A 1 255 ? 3.198 -5.514 -9.336 1.00 86.75 255 PHE A CA 1
ATOM 2003 C C . PHE A 1 255 ? 3.295 -4.048 -8.907 1.00 86.75 255 PHE A C 1
ATOM 2005 O O . PHE A 1 255 ? 2.316 -3.303 -8.947 1.00 86.75 255 PHE A O 1
ATOM 2012 N N . ARG A 1 256 ? 4.498 -3.645 -8.501 1.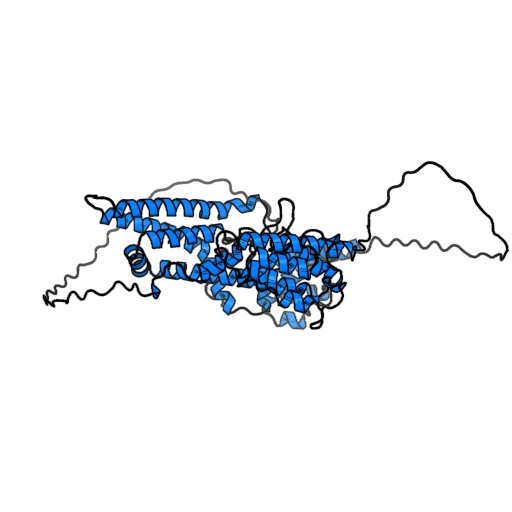00 87.12 256 ARG A N 1
ATOM 2013 C CA . ARG A 1 256 ? 4.729 -2.408 -7.758 1.00 87.12 256 ARG A CA 1
ATOM 2014 C C . ARG A 1 256 ? 4.309 -1.136 -8.505 1.00 87.12 256 ARG A C 1
ATOM 2016 O O . ARG A 1 256 ? 3.793 -0.212 -7.885 1.00 87.12 256 ARG A O 1
ATOM 2023 N N . GLY A 1 257 ? 4.420 -1.113 -9.836 1.00 86.31 257 GLY A N 1
ATOM 2024 C CA . GLY A 1 257 ? 3.970 0.026 -10.647 1.00 86.31 257 GLY A CA 1
ATOM 2025 C C . GLY A 1 257 ? 2.472 0.332 -10.558 1.00 86.31 257 GLY A C 1
ATOM 2026 O O . GLY A 1 257 ? 2.083 1.462 -10.838 1.00 86.31 257 GLY A O 1
ATOM 2027 N N . LEU A 1 258 ? 1.650 -0.628 -10.115 1.00 82.44 258 LEU A N 1
ATOM 2028 C CA . LEU A 1 258 ? 0.207 -0.447 -9.942 1.00 82.44 258 LEU A CA 1
ATOM 2029 C C . LEU A 1 258 ? -0.155 0.418 -8.722 1.00 82.44 258 LEU A C 1
ATOM 2031 O O . LEU A 1 258 ? -1.222 1.025 -8.725 1.00 82.44 258 LEU A O 1
ATOM 2035 N N . TRP A 1 259 ? 0.698 0.469 -7.692 1.00 83.00 259 TRP A N 1
ATOM 2036 C CA . TRP A 1 259 ? 0.396 1.142 -6.419 1.00 83.00 259 TRP A CA 1
ATOM 2037 C C . TRP A 1 259 ? 1.445 2.164 -5.957 1.00 83.00 259 TRP A C 1
ATOM 2039 O O . TRP A 1 259 ? 1.163 2.954 -5.057 1.00 83.00 259 TRP A O 1
ATOM 2049 N N . ASP A 1 260 ? 2.638 2.182 -6.555 1.00 86.06 260 ASP A N 1
ATOM 2050 C CA . ASP A 1 260 ? 3.632 3.228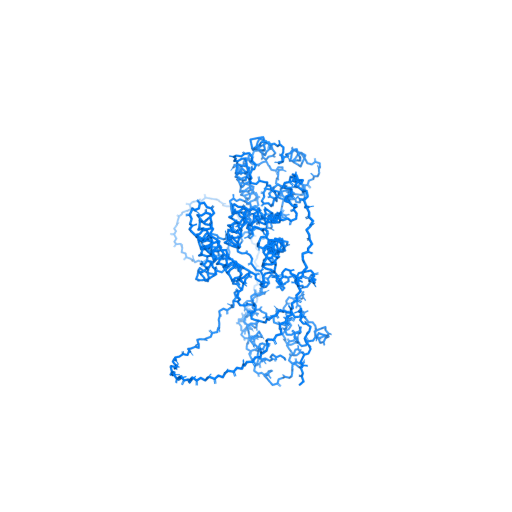 -6.296 1.00 86.06 260 ASP A CA 1
ATOM 2051 C C . ASP A 1 260 ? 3.169 4.615 -6.801 1.00 86.06 260 ASP A C 1
ATOM 2053 O O . ASP A 1 260 ? 2.365 4.718 -7.735 1.00 86.06 260 ASP A O 1
ATOM 2057 N N . PRO A 1 261 ? 3.729 5.716 -6.265 1.00 84.31 261 PRO A N 1
ATOM 2058 C CA . PRO A 1 261 ? 3.395 7.064 -6.705 1.00 84.31 261 PRO A CA 1
ATOM 2059 C C . PRO A 1 261 ? 3.593 7.320 -8.207 1.00 84.31 261 PRO A C 1
ATOM 2061 O O . PRO A 1 261 ? 4.634 7.026 -8.804 1.00 84.31 261 PRO A O 1
ATOM 2064 N N . LYS A 1 262 ? 2.591 7.953 -8.828 1.00 80.94 262 LYS A N 1
ATOM 2065 C CA . LYS A 1 262 ? 2.576 8.286 -10.265 1.00 80.94 262 LYS A CA 1
ATOM 2066 C C . LYS A 1 262 ? 3.580 9.353 -10.699 1.00 80.94 262 LYS A C 1
ATOM 2068 O O . LYS A 1 262 ? 3.853 9.476 -11.891 1.00 80.94 262 LYS A O 1
ATOM 2073 N N . ASN A 1 263 ? 4.140 10.115 -9.764 1.00 79.06 263 ASN A N 1
ATOM 2074 C CA . ASN A 1 263 ? 5.052 11.242 -9.995 1.00 79.06 263 ASN A CA 1
ATOM 2075 C C . ASN A 1 263 ? 6.476 10.837 -10.444 1.00 79.06 263 ASN A C 1
ATOM 2077 O O . ASN A 1 263 ? 7.395 11.638 -10.338 1.00 79.06 263 ASN A O 1
ATOM 2081 N N . GLY A 1 264 ? 6.656 9.615 -10.952 1.00 90.44 264 GLY A N 1
ATOM 2082 C CA . GLY A 1 264 ? 7.900 9.126 -11.550 1.00 90.44 264 GLY A CA 1
ATOM 2083 C C . GLY A 1 264 ? 8.249 7.703 -11.124 1.00 90.44 264 GLY A C 1
ATOM 2084 O O . GLY A 1 264 ? 8.703 6.924 -11.956 1.00 90.44 264 GLY A O 1
ATOM 2085 N N . TYR A 1 265 ? 7.966 7.331 -9.872 1.00 93.19 265 TYR A N 1
ATOM 2086 C CA . TYR A 1 265 ? 8.240 5.995 -9.324 1.00 93.19 265 TYR A CA 1
ATOM 2087 C C . TYR A 1 265 ? 7.540 4.887 -10.132 1.00 93.19 265 TYR A C 1
ATOM 2089 O O . TYR A 1 265 ? 8.202 4.112 -10.827 1.00 93.19 265 TYR A O 1
ATOM 2097 N N . SER A 1 266 ? 6.200 4.895 -10.153 1.00 91.06 266 SER A N 1
ATOM 2098 C CA . SER A 1 266 ? 5.381 3.967 -10.953 1.00 91.06 266 SER A CA 1
ATOM 2099 C C . SER A 1 266 ? 5.787 3.965 -12.439 1.00 91.06 266 SER A C 1
ATOM 2101 O O . SER A 1 266 ? 5.880 2.907 -13.064 1.00 91.06 266 SER A O 1
ATOM 2103 N N . GLN A 1 267 ? 6.128 5.135 -12.995 1.00 93.44 267 GLN A N 1
ATOM 2104 C CA . GLN A 1 267 ? 6.551 5.263 -14.393 1.00 93.44 267 GLN A CA 1
ATOM 2105 C C . GLN A 1 267 ? 7.869 4.529 -14.668 1.00 93.44 267 GLN A C 1
ATOM 2107 O O . GLN A 1 267 ? 7.966 3.798 -15.653 1.00 93.44 267 GLN A O 1
ATOM 2112 N N . LEU A 1 268 ? 8.874 4.693 -13.800 1.00 96.31 268 LEU A N 1
ATOM 2113 C CA . LEU A 1 268 ? 10.166 4.029 -13.945 1.00 96.31 268 LEU A CA 1
ATOM 2114 C C . LEU A 1 268 ? 10.020 2.514 -13.839 1.00 96.31 268 LEU A C 1
ATOM 2116 O O . LEU A 1 268 ? 10.541 1.807 -14.697 1.00 96.31 268 LEU A O 1
ATOM 2120 N N . ILE A 1 269 ? 9.301 2.001 -12.836 1.00 94.94 269 ILE A N 1
ATOM 2121 C CA . ILE A 1 269 ? 9.171 0.549 -12.669 1.00 94.94 269 ILE A CA 1
ATOM 2122 C C . ILE A 1 269 ? 8.363 -0.092 -13.810 1.00 94.94 269 ILE A C 1
ATOM 2124 O O . ILE A 1 269 ? 8.746 -1.160 -14.279 1.00 94.94 269 ILE A O 1
ATOM 2128 N N . HIS A 1 270 ? 7.335 0.580 -14.350 1.00 93.38 270 HIS A N 1
ATOM 2129 C CA . HIS A 1 270 ? 6.647 0.129 -15.569 1.00 93.38 270 HIS A CA 1
ATOM 2130 C C . HIS A 1 270 ? 7.567 0.103 -16.799 1.00 93.38 270 HIS A C 1
ATOM 2132 O O . HIS A 1 270 ? 7.517 -0.841 -17.586 1.00 93.38 270 HIS A O 1
ATOM 2138 N N . VAL A 1 271 ? 8.425 1.111 -16.976 1.00 95.25 271 VAL A N 1
ATOM 2139 C CA . VAL A 1 271 ? 9.387 1.144 -18.089 1.00 95.25 271 VAL A CA 1
ATOM 2140 C C . VAL A 1 271 ? 10.485 0.089 -17.915 1.00 95.25 271 VAL A C 1
ATOM 2142 O O . VAL A 1 271 ? 10.884 -0.539 -18.893 1.00 95.25 271 VAL A O 1
ATOM 2145 N N . LEU A 1 272 ? 10.943 -0.169 -16.686 1.00 95.56 272 LEU A N 1
ATOM 2146 C CA . LEU A 1 272 ? 11.894 -1.246 -16.394 1.00 95.56 272 LEU A CA 1
ATOM 2147 C C . LEU A 1 272 ? 11.288 -2.638 -16.633 1.00 95.56 272 LEU A C 1
ATOM 2149 O O . LEU A 1 272 ? 11.986 -3.496 -17.164 1.00 95.56 272 LEU A O 1
ATOM 2153 N N . ASP A 1 273 ? 10.011 -2.851 -16.320 1.00 94.44 273 ASP A N 1
ATOM 2154 C CA . ASP A 1 273 ? 9.296 -4.103 -16.611 1.00 94.44 273 ASP A CA 1
ATOM 2155 C C . ASP A 1 273 ? 9.118 -4.338 -18.126 1.00 94.44 273 ASP A C 1
ATOM 2157 O O . ASP A 1 273 ? 9.360 -5.433 -18.628 1.00 94.44 273 ASP A O 1
ATOM 2161 N N . GLN A 1 274 ? 8.771 -3.291 -18.886 1.00 93.69 274 GLN A N 1
ATOM 2162 C CA . GLN A 1 274 ? 8.492 -3.401 -20.326 1.00 93.69 274 GLN A CA 1
ATOM 2163 C C . GLN A 1 274 ? 9.732 -3.353 -21.231 1.00 93.69 274 GLN A C 1
ATOM 2165 O O . GLN A 1 274 ? 9.740 -3.957 -22.308 1.00 93.69 274 GLN A O 1
ATOM 2170 N N . GLN A 1 275 ? 10.750 -2.575 -20.856 1.00 94.25 275 GLN A N 1
ATOM 2171 C CA . GLN A 1 275 ? 11.921 -2.273 -21.690 1.00 94.25 275 GLN A CA 1
ATOM 2172 C C . GLN A 1 275 ? 13.255 -2.593 -21.004 1.00 94.25 275 GLN A C 1
ATOM 2174 O O . GLN A 1 275 ? 14.292 -2.602 -21.673 1.00 94.25 275 GLN A O 1
ATOM 2179 N N . GLY A 1 276 ? 13.270 -2.857 -19.694 1.00 92.50 276 GLY A N 1
ATOM 2180 C CA . GLY A 1 276 ? 14.500 -3.011 -18.918 1.00 92.50 276 GLY A CA 1
ATOM 2181 C C . GLY A 1 276 ? 15.382 -4.162 -19.391 1.00 92.50 276 GLY A C 1
ATOM 2182 O O . GLY A 1 276 ? 16.598 -4.072 -19.267 1.00 92.50 276 GLY A O 1
ATOM 2183 N N . GLN A 1 277 ? 14.821 -5.196 -20.023 1.00 94.38 277 GLN A N 1
ATOM 2184 C CA . GLN A 1 277 ? 15.571 -6.275 -20.668 1.00 94.38 277 GLN A CA 1
ATOM 2185 C C . GLN A 1 277 ? 16.499 -5.800 -21.801 1.00 94.38 277 GLN A C 1
ATOM 2187 O O . GLN A 1 277 ? 17.498 -6.473 -22.060 1.00 94.38 277 GLN A O 1
ATOM 2192 N N . ASN A 1 278 ? 16.219 -4.655 -22.431 1.00 94.69 278 ASN A N 1
ATOM 2193 C CA . ASN A 1 278 ? 17.031 -4.088 -23.513 1.00 94.69 278 ASN A CA 1
ATOM 2194 C C . ASN A 1 278 ? 18.264 -3.321 -23.000 1.00 94.69 278 ASN A C 1
ATOM 2196 O O . ASN A 1 278 ? 19.185 -3.053 -23.769 1.00 94.69 278 ASN A O 1
ATOM 2200 N N . LEU A 1 279 ? 18.299 -2.978 -21.707 1.00 95.56 279 LEU A N 1
ATOM 2201 C CA . LEU A 1 279 ? 19.430 -2.288 -21.091 1.00 95.56 279 LEU A CA 1
ATOM 2202 C C . LEU A 1 279 ? 20.648 -3.229 -20.948 1.00 95.56 279 LEU A C 1
ATOM 2204 O O . LEU A 1 279 ? 20.477 -4.432 -20.702 1.00 95.56 279 LEU A O 1
ATOM 2208 N N . PRO A 1 280 ? 21.887 -2.705 -21.026 1.00 96.44 280 PRO A N 1
ATOM 2209 C CA . PRO A 1 280 ? 23.090 -3.450 -20.656 1.00 96.44 280 PRO A CA 1
ATOM 2210 C C . PRO A 1 280 ? 23.031 -3.921 -19.195 1.00 96.44 280 PRO A C 1
ATOM 2212 O O . PRO A 1 280 ? 22.425 -3.273 -18.343 1.00 96.44 280 PRO A O 1
ATOM 2215 N N . ASN A 1 281 ? 23.674 -5.046 -18.878 1.00 97.06 281 ASN A N 1
ATOM 2216 C CA . ASN A 1 281 ? 23.764 -5.536 -17.498 1.00 97.06 281 ASN A CA 1
ATOM 2217 C C . ASN A 1 281 ? 24.637 -4.601 -16.644 1.00 97.06 281 ASN A C 1
ATOM 2219 O O . ASN A 1 281 ? 25.760 -4.285 -17.035 1.00 97.06 281 ASN A O 1
ATOM 2223 N N . GLY A 1 282 ? 24.149 -4.202 -15.468 1.00 96.25 282 GLY A N 1
ATOM 2224 C CA . GLY A 1 282 ? 24.965 -3.513 -14.468 1.00 96.25 282 GLY A CA 1
ATOM 2225 C C . GLY A 1 282 ? 26.035 -4.439 -13.880 1.00 96.25 282 GLY A C 1
ATOM 2226 O O . GLY A 1 282 ? 25.825 -5.648 -13.763 1.00 96.25 282 GLY A O 1
ATOM 2227 N N . SER A 1 283 ? 27.173 -3.870 -13.478 1.00 96.00 283 SER A N 1
ATOM 2228 C CA . SER A 1 283 ? 28.296 -4.600 -12.869 1.00 96.00 283 SER A CA 1
ATOM 2229 C C . SER A 1 283 ? 28.657 -4.022 -11.504 1.00 96.00 283 SER A C 1
ATOM 2231 O O . SER A 1 283 ? 28.638 -2.803 -11.329 1.00 96.00 283 SER A O 1
ATOM 2233 N N . VAL A 1 284 ? 29.087 -4.885 -10.576 1.00 94.88 284 VAL A N 1
ATOM 2234 C CA . VAL A 1 284 ? 29.691 -4.489 -9.289 1.00 94.88 284 VAL A CA 1
ATOM 2235 C C . VAL A 1 284 ? 30.882 -3.552 -9.499 1.00 94.88 284 VAL A C 1
ATOM 2237 O O . VAL A 1 284 ? 31.056 -2.615 -8.736 1.00 94.88 284 VAL A O 1
ATOM 2240 N N . SER A 1 285 ? 31.671 -3.776 -10.555 1.00 92.44 285 SER A N 1
ATOM 2241 C CA . SER A 1 285 ? 32.841 -2.960 -10.909 1.00 92.44 285 SER A CA 1
ATOM 2242 C C . SER A 1 285 ? 32.509 -1.663 -11.658 1.00 92.44 285 SER A C 1
ATOM 2244 O O . SER A 1 285 ? 33.417 -0.953 -12.088 1.00 92.44 285 SER A O 1
ATOM 2246 N N . SER A 1 286 ? 31.226 -1.352 -11.879 1.00 93.69 286 SER A N 1
ATOM 2247 C CA . SER A 1 286 ? 30.842 -0.118 -12.567 1.00 93.69 286 SER A CA 1
ATOM 2248 C C . SER A 1 286 ? 31.012 1.098 -11.654 1.00 93.69 286 SER A C 1
ATOM 2250 O O . SER A 1 286 ? 30.642 1.069 -10.480 1.00 93.69 286 SER A O 1
ATOM 2252 N N . ILE A 1 287 ? 31.522 2.199 -12.217 1.00 90.94 287 ILE A N 1
ATOM 2253 C CA . ILE A 1 287 ? 31.639 3.486 -11.509 1.00 90.94 287 ILE A CA 1
ATOM 2254 C C . ILE A 1 287 ? 30.264 3.915 -10.977 1.00 90.94 287 ILE A C 1
ATOM 2256 O O . ILE A 1 287 ? 30.153 4.280 -9.812 1.00 90.94 287 ILE A O 1
ATOM 2260 N N . PHE A 1 288 ? 29.211 3.752 -11.789 1.00 93.56 288 PHE A N 1
ATOM 2261 C CA . PHE A 1 288 ? 27.820 3.996 -11.401 1.00 93.56 288 PHE A CA 1
ATOM 2262 C C . PHE A 1 288 ? 27.433 3.283 -10.095 1.00 93.56 288 PHE A C 1
ATOM 2264 O O . PHE A 1 288 ? 26.969 3.934 -9.161 1.00 93.56 288 PHE A O 1
ATOM 2271 N N . TYR A 1 289 ? 27.656 1.965 -9.997 1.00 94.06 289 TYR A N 1
ATOM 2272 C CA . TYR A 1 289 ? 27.319 1.211 -8.788 1.00 94.06 289 TYR A CA 1
ATOM 2273 C C . TYR A 1 289 ? 28.132 1.681 -7.575 1.00 94.06 289 TYR A C 1
ATOM 2275 O O . TYR A 1 289 ? 27.568 1.858 -6.495 1.00 94.06 289 TYR A O 1
ATOM 2283 N N . HIS A 1 290 ? 29.434 1.926 -7.750 1.00 93.06 290 HIS A N 1
ATOM 2284 C CA . HIS A 1 290 ? 30.293 2.422 -6.676 1.00 93.06 290 HIS A CA 1
ATOM 2285 C C . HIS A 1 290 ? 29.843 3.793 -6.158 1.00 93.06 290 HIS A C 1
ATOM 2287 O O . HIS A 1 290 ? 29.654 3.945 -4.953 1.00 93.06 290 HIS A O 1
ATOM 2293 N N . GLU A 1 291 ? 29.602 4.769 -7.033 1.00 93.00 291 GLU A N 1
ATOM 2294 C CA . GLU A 1 291 ? 29.168 6.107 -6.620 1.00 93.00 291 GLU A CA 1
ATOM 2295 C C . GLU A 1 291 ? 27.756 6.100 -6.023 1.00 93.00 291 GLU A C 1
ATOM 2297 O O . GLU A 1 291 ? 27.530 6.712 -4.978 1.00 93.00 291 GLU A O 1
ATOM 2302 N N . MET A 1 292 ? 26.828 5.332 -6.605 1.00 94.19 292 MET A N 1
ATOM 2303 C CA . MET A 1 292 ? 25.501 5.108 -6.028 1.00 94.19 292 MET A CA 1
ATOM 2304 C C . MET A 1 292 ? 25.600 4.481 -4.629 1.00 94.19 292 MET A C 1
ATOM 2306 O O . MET A 1 292 ? 24.834 4.834 -3.733 1.00 94.19 292 MET A O 1
ATOM 2310 N N . SER A 1 293 ? 26.560 3.576 -4.402 1.00 91.94 293 SER A N 1
ATOM 2311 C CA . SER A 1 293 ? 26.720 2.906 -3.108 1.00 91.94 293 SER A CA 1
ATOM 2312 C C . SER A 1 293 ? 27.100 3.853 -1.964 1.00 91.94 293 SER A C 1
ATOM 2314 O O . SER A 1 293 ? 26.766 3.547 -0.816 1.00 91.94 293 SER A O 1
ATOM 2316 N N . CYS A 1 294 ? 27.715 5.002 -2.274 1.00 92.38 294 CYS A N 1
ATOM 2317 C CA . CYS A 1 294 ? 28.086 6.045 -1.316 1.00 92.38 294 CYS A CA 1
ATOM 2318 C C . CYS A 1 294 ? 26.898 6.893 -0.828 1.00 92.38 294 CYS A C 1
ATOM 2320 O O . CYS A 1 294 ? 27.031 7.592 0.177 1.00 92.38 294 CYS A O 1
ATOM 2322 N N . ILE A 1 295 ? 25.741 6.845 -1.499 1.00 93.25 295 ILE A N 1
ATOM 2323 C CA . ILE A 1 295 ? 24.546 7.578 -1.066 1.00 93.25 295 ILE A CA 1
ATOM 2324 C C . ILE A 1 295 ? 23.930 6.856 0.141 1.00 93.25 295 ILE A C 1
ATOM 2326 O O . ILE A 1 295 ? 23.478 5.708 0.046 1.00 93.25 295 ILE A O 1
ATOM 2330 N N . ASN A 1 296 ? 23.906 7.544 1.284 1.00 90.31 296 ASN A N 1
ATOM 2331 C CA . ASN A 1 296 ? 23.324 7.063 2.534 1.00 90.31 296 ASN A CA 1
ATOM 2332 C C . ASN A 1 296 ? 22.061 7.869 2.881 1.00 90.31 296 ASN A C 1
ATOM 2334 O O . ASN A 1 296 ? 22.141 9.026 3.291 1.00 90.31 296 ASN A O 1
ATOM 2338 N N . LEU A 1 297 ? 20.895 7.231 2.756 1.00 88.75 297 LEU A N 1
ATOM 2339 C CA . LEU A 1 297 ? 19.594 7.857 2.999 1.00 88.75 297 LEU A CA 1
ATOM 2340 C C . LEU A 1 297 ? 19.321 8.224 4.468 1.00 88.75 297 LEU A C 1
ATOM 2342 O O . LEU A 1 297 ? 18.497 9.104 4.710 1.00 88.75 297 LEU A O 1
ATOM 2346 N N . THR A 1 298 ? 19.964 7.581 5.450 1.00 85.31 298 THR A N 1
ATOM 2347 C CA . THR A 1 298 ? 19.681 7.832 6.876 1.00 85.31 298 THR A CA 1
ATOM 2348 C C . THR A 1 298 ? 20.485 9.001 7.434 1.00 85.31 298 THR A C 1
ATOM 2350 O O . THR A 1 298 ? 19.982 9.740 8.282 1.00 85.31 298 THR A O 1
ATOM 2353 N N . ASN A 1 299 ? 21.712 9.199 6.940 1.00 83.94 299 ASN A N 1
ATOM 2354 C CA . ASN A 1 299 ? 22.697 10.087 7.571 1.00 83.94 299 ASN A CA 1
ATOM 2355 C C . ASN A 1 299 ? 22.949 11.398 6.808 1.00 83.94 299 ASN A C 1
ATOM 2357 O O . ASN A 1 299 ? 23.511 12.323 7.384 1.00 83.94 299 ASN A O 1
ATOM 2361 N N . LEU A 1 300 ? 22.554 11.488 5.535 1.00 85.56 300 LEU A N 1
ATOM 2362 C CA . LEU A 1 300 ? 22.764 12.671 4.690 1.00 85.56 300 LEU A CA 1
ATOM 2363 C C . LEU A 1 300 ? 21.534 13.589 4.675 1.00 85.56 300 LEU A C 1
ATOM 2365 O O . LEU A 1 300 ? 20.403 13.092 4.732 1.00 85.56 300 LEU A O 1
ATOM 2369 N N . SER A 1 301 ? 21.736 14.908 4.569 1.00 91.00 301 SER A N 1
ATOM 2370 C CA . SER A 1 301 ? 20.630 15.858 4.377 1.00 91.00 301 SER A CA 1
ATOM 2371 C C . SER A 1 301 ? 19.957 15.662 3.013 1.00 91.00 301 SER A C 1
ATOM 2373 O O . SER A 1 301 ? 20.528 15.042 2.111 1.00 91.00 301 SER A O 1
ATOM 2375 N N . SER A 1 302 ? 18.753 16.212 2.824 1.00 93.31 302 SER A N 1
ATOM 2376 C CA . SER A 1 302 ? 18.101 16.216 1.504 1.00 93.31 302 SER A CA 1
ATOM 2377 C C . SER A 1 302 ? 18.982 16.842 0.408 1.00 93.31 302 SER A C 1
ATOM 2379 O O . SER A 1 302 ? 19.061 16.299 -0.694 1.00 93.31 302 SER A O 1
ATOM 2381 N N . ALA A 1 303 ? 19.720 17.912 0.725 1.00 94.06 303 ALA A N 1
ATOM 2382 C CA . ALA A 1 303 ? 20.648 18.567 -0.198 1.00 94.06 303 ALA A CA 1
ATOM 2383 C C . ALA A 1 303 ? 21.873 17.698 -0.546 1.00 94.06 303 ALA A C 1
ATOM 2385 O O . ALA A 1 303 ? 22.240 17.597 -1.717 1.00 94.06 303 ALA A O 1
ATOM 2386 N N . ASP A 1 304 ? 22.480 17.021 0.433 1.00 94.44 304 ASP A N 1
ATOM 2387 C CA . ASP A 1 304 ? 23.631 16.134 0.194 1.00 94.44 304 ASP A CA 1
ATOM 2388 C C . ASP A 1 304 ? 23.236 14.908 -0.642 1.00 94.44 304 ASP A C 1
ATOM 2390 O O . ASP A 1 304 ? 23.971 14.487 -1.538 1.00 94.44 304 ASP A O 1
ATOM 2394 N N . ILE A 1 305 ? 22.046 14.352 -0.381 1.00 95.06 305 ILE A N 1
ATOM 2395 C CA . ILE A 1 305 ? 21.460 13.267 -1.178 1.00 95.06 305 ILE A CA 1
ATOM 2396 C C . ILE A 1 305 ? 21.283 13.729 -2.626 1.00 95.06 305 ILE A C 1
ATOM 2398 O O . ILE A 1 305 ? 21.702 13.021 -3.542 1.00 95.06 305 ILE A O 1
ATOM 2402 N N . ARG A 1 306 ? 20.730 14.929 -2.840 1.00 96.75 306 ARG A N 1
ATOM 2403 C CA . ARG A 1 306 ? 20.562 15.519 -4.172 1.00 96.75 306 ARG A CA 1
ATOM 2404 C C . ARG A 1 306 ? 21.892 15.673 -4.913 1.00 96.75 306 ARG A C 1
ATOM 2406 O O . ARG A 1 306 ? 21.989 15.243 -6.058 1.00 96.75 306 ARG A O 1
ATOM 2413 N N . ILE A 1 307 ? 22.920 16.220 -4.259 1.00 96.50 307 ILE A N 1
ATOM 2414 C CA . ILE A 1 307 ? 24.272 16.354 -4.830 1.00 96.50 307 ILE A CA 1
ATOM 2415 C C . ILE A 1 307 ? 24.838 14.975 -5.202 1.00 96.50 307 ILE A C 1
ATOM 2417 O O . ILE A 1 307 ? 25.414 14.811 -6.278 1.00 96.50 307 ILE A O 1
ATOM 2421 N N . GLY A 1 308 ? 24.632 13.962 -4.354 1.00 96.50 308 GLY A N 1
ATOM 2422 C CA . GLY A 1 308 ? 24.993 12.576 -4.650 1.00 96.50 308 GLY A CA 1
ATOM 2423 C C . GLY A 1 308 ? 24.290 12.026 -5.896 1.00 96.50 308 GLY A C 1
ATOM 2424 O O . GLY A 1 308 ? 24.942 11.431 -6.752 1.00 96.50 308 GLY A O 1
ATOM 2425 N N . LEU A 1 309 ? 22.983 12.262 -6.042 1.00 96.94 309 LEU A N 1
ATOM 2426 C CA . LEU A 1 309 ? 22.216 11.845 -7.221 1.00 96.94 309 LEU A CA 1
ATOM 2427 C C . LEU A 1 309 ? 22.659 12.580 -8.493 1.00 96.94 309 LEU A C 1
ATOM 2429 O O . LEU A 1 309 ? 22.887 11.935 -9.513 1.00 96.94 309 LEU A O 1
ATOM 2433 N N . GLU A 1 310 ? 22.822 13.904 -8.446 1.00 97.50 310 GLU A N 1
ATOM 2434 C CA . GLU A 1 310 ? 23.298 14.692 -9.591 1.00 97.50 310 GLU A CA 1
ATOM 2435 C C . GLU A 1 310 ? 24.720 14.270 -10.004 1.00 97.50 310 GLU A C 1
ATOM 2437 O O . GLU A 1 310 ? 25.002 14.175 -11.197 1.00 97.50 310 GLU A O 1
ATOM 2442 N N . LYS A 1 311 ? 25.585 13.892 -9.051 1.00 96.69 311 LYS A N 1
ATOM 2443 C CA . LYS A 1 311 ? 26.901 13.308 -9.344 1.00 96.69 311 LYS A CA 1
ATOM 2444 C C . LYS A 1 311 ? 26.802 11.953 -10.061 1.00 96.69 311 LYS A C 1
ATOM 2446 O O . LYS A 1 311 ? 27.488 11.757 -11.059 1.00 96.69 311 LYS A O 1
ATOM 2451 N N . VAL A 1 312 ? 25.962 11.036 -9.571 1.00 97.00 312 VAL A N 1
ATOM 2452 C CA . VAL A 1 312 ? 25.819 9.661 -10.099 1.00 97.00 312 VAL A CA 1
ATOM 2453 C C . VAL A 1 312 ? 25.125 9.622 -11.464 1.00 97.00 312 VAL A C 1
ATOM 2455 O O . VAL A 1 312 ? 25.505 8.841 -12.337 1.00 97.00 312 VAL A O 1
ATOM 2458 N N . PHE A 1 313 ? 24.083 10.436 -11.648 1.00 97.56 313 PHE A N 1
ATOM 2459 C CA . PHE A 1 313 ? 23.219 10.398 -12.830 1.00 97.56 313 PHE A CA 1
ATOM 2460 C C . PHE A 1 313 ? 23.501 11.520 -13.838 1.00 97.56 313 PHE A C 1
ATOM 2462 O O . PHE A 1 313 ? 23.067 11.410 -14.980 1.00 97.56 313 PHE A O 1
ATOM 2469 N N . GLY A 1 314 ? 24.202 12.590 -13.453 1.00 97.75 314 GLY A N 1
ATOM 2470 C CA . GLY A 1 314 ? 24.460 13.784 -14.273 1.00 97.75 314 GLY A CA 1
ATOM 2471 C C . GLY A 1 314 ? 23.340 14.827 -14.210 1.00 97.75 314 GLY A C 1
ATOM 2472 O O . GLY A 1 314 ? 23.601 16.028 -14.175 1.00 97.75 314 GLY A O 1
ATOM 2473 N N . SER A 1 315 ? 22.081 14.390 -14.143 1.00 97.69 315 SER A N 1
ATOM 2474 C CA . SER A 1 315 ? 20.934 15.239 -13.812 1.00 97.69 315 SER A CA 1
ATOM 2475 C C . SER A 1 315 ? 19.816 14.410 -13.191 1.00 97.69 315 SER A C 1
ATOM 2477 O O . SER A 1 315 ? 19.613 13.261 -13.579 1.00 97.69 315 SER A O 1
ATOM 2479 N N . ILE A 1 316 ? 19.062 15.007 -12.264 1.00 97.50 316 ILE A N 1
ATOM 2480 C CA . ILE A 1 316 ? 17.838 14.403 -11.719 1.00 97.50 316 ILE A CA 1
ATOM 2481 C C . ILE A 1 316 ? 16.560 14.828 -12.451 1.00 97.50 316 ILE A C 1
ATOM 2483 O O . ILE A 1 316 ? 15.516 14.242 -12.209 1.00 97.50 316 ILE A O 1
ATOM 2487 N N . SER A 1 317 ? 16.604 15.847 -13.312 1.00 97.25 317 SER A N 1
ATOM 2488 C CA . SER A 1 317 ? 15.403 16.421 -13.946 1.00 97.25 317 SER A CA 1
ATOM 2489 C C . SER A 1 317 ? 15.468 16.481 -15.468 1.00 97.25 317 SER A C 1
ATOM 2491 O O . SER A 1 317 ? 14.431 16.449 -16.125 1.00 97.25 317 SER A O 1
ATOM 2493 N N . ASP A 1 318 ? 16.667 16.537 -16.046 1.00 97.75 318 ASP A N 1
ATOM 2494 C CA . ASP A 1 318 ? 16.866 16.590 -17.490 1.00 97.75 318 ASP A CA 1
ATOM 2495 C C . ASP A 1 318 ? 17.283 15.212 -18.016 1.00 97.75 318 ASP A C 1
ATOM 2497 O O . ASP A 1 318 ? 18.454 14.823 -17.955 1.00 97.75 318 ASP A O 1
ATOM 2501 N N . SER A 1 319 ? 16.313 14.476 -18.565 1.00 97.62 319 SER A N 1
ATOM 2502 C CA . SER A 1 319 ? 16.516 13.137 -19.131 1.00 97.62 319 SER A CA 1
ATOM 2503 C C . SER A 1 319 ? 17.588 13.101 -20.228 1.00 97.62 319 SER A C 1
ATOM 2505 O O . SER A 1 319 ? 18.256 12.080 -20.401 1.00 97.62 319 SER A O 1
ATOM 2507 N N . THR A 1 320 ? 17.827 14.212 -20.938 1.00 97.25 320 THR A N 1
ATOM 2508 C CA . THR A 1 320 ? 18.846 14.288 -21.997 1.00 97.25 320 THR A CA 1
ATOM 2509 C C . THR A 1 320 ? 20.268 14.308 -21.438 1.00 97.25 320 THR A C 1
ATOM 2511 O O . THR A 1 320 ? 21.183 13.778 -22.079 1.00 97.25 320 THR A O 1
ATOM 2514 N N . LYS A 1 321 ? 20.437 14.850 -20.223 1.00 97.75 321 LYS A N 1
ATOM 2515 C CA . LYS A 1 321 ? 21.708 14.960 -19.492 1.00 97.75 321 LYS A CA 1
ATOM 2516 C C . LYS A 1 321 ? 22.020 13.745 -18.618 1.00 97.75 321 LYS A C 1
ATOM 2518 O O . LYS A 1 321 ? 23.130 13.664 -18.099 1.00 97.75 321 LYS A O 1
ATOM 2523 N N . ILE A 1 322 ? 21.096 12.788 -18.488 1.00 97.81 322 ILE A N 1
ATOM 2524 C CA . ILE A 1 322 ? 21.365 11.543 -17.761 1.00 97.81 322 ILE A CA 1
ATOM 2525 C C . ILE A 1 322 ? 22.476 10.751 -18.458 1.00 97.81 322 ILE A C 1
ATOM 2527 O O . ILE A 1 322 ? 22.383 10.447 -19.658 1.00 97.81 322 ILE A O 1
ATOM 2531 N N . TYR A 1 323 ? 23.510 10.392 -17.695 1.00 97.06 323 TYR A N 1
ATOM 2532 C CA . TYR A 1 323 ? 24.664 9.645 -18.184 1.00 97.06 323 TYR A CA 1
ATOM 2533 C C . TYR A 1 323 ? 24.256 8.272 -18.752 1.00 97.06 323 TYR A C 1
ATOM 2535 O O . TYR A 1 323 ? 23.586 7.501 -18.061 1.00 97.06 323 TYR A O 1
ATOM 2543 N N . PRO A 1 324 ? 24.702 7.896 -19.970 1.00 95.00 324 PRO A N 1
ATOM 2544 C CA . PRO A 1 324 ? 24.401 6.582 -20.546 1.00 95.00 324 PRO A CA 1
ATOM 2545 C C . PRO A 1 324 ? 24.872 5.402 -19.682 1.00 95.00 324 PRO A C 1
ATOM 2547 O O . PRO A 1 324 ? 24.240 4.351 -19.679 1.00 95.00 324 PRO A O 1
ATOM 2550 N N . SER A 1 325 ? 25.944 5.580 -18.901 1.00 93.88 325 SER A N 1
ATOM 2551 C CA . SER A 1 325 ? 26.471 4.581 -17.959 1.00 93.88 325 SER A CA 1
ATOM 2552 C C . SER A 1 325 ? 25.516 4.235 -16.809 1.00 93.88 325 SER A C 1
ATOM 2554 O O . SER A 1 325 ? 25.623 3.143 -16.255 1.00 93.88 325 SER A O 1
ATOM 2556 N N . ALA A 1 326 ? 24.571 5.118 -16.466 1.00 95.50 326 ALA A N 1
ATOM 2557 C CA . ALA A 1 326 ? 23.539 4.847 -15.464 1.00 95.50 326 ALA A CA 1
ATOM 2558 C C . ALA A 1 326 ? 22.401 3.955 -16.004 1.00 95.50 326 ALA A C 1
ATOM 2560 O O . ALA A 1 326 ? 21.661 3.348 -15.231 1.00 95.50 326 ALA A O 1
ATOM 2561 N N . LEU A 1 327 ? 22.260 3.836 -17.329 1.00 96.56 327 LEU A N 1
ATOM 2562 C CA . LEU A 1 327 ? 21.171 3.112 -17.991 1.00 96.56 327 LEU A CA 1
ATOM 2563 C C . LEU A 1 327 ? 21.478 1.611 -18.104 1.00 96.56 327 LEU A C 1
ATOM 2565 O O . LEU A 1 327 ? 21.598 1.068 -19.198 1.00 96.56 327 LEU A O 1
ATOM 2569 N N . CYS A 1 328 ? 21.606 0.927 -16.968 1.00 96.56 328 CYS A N 1
ATOM 2570 C CA . CYS A 1 328 ? 21.862 -0.515 -16.911 1.00 96.56 328 CYS A CA 1
ATOM 2571 C C . CYS A 1 328 ? 20.818 -1.267 -16.060 1.00 96.56 328 CYS A C 1
ATOM 2573 O O . CYS A 1 328 ? 20.198 -0.695 -15.166 1.00 96.56 328 CYS A O 1
ATOM 2575 N N . LYS A 1 329 ? 20.584 -2.556 -16.339 1.00 95.94 329 LYS A N 1
ATOM 2576 C CA . LYS A 1 329 ? 19.607 -3.409 -15.625 1.00 95.94 329 LYS A CA 1
ATOM 2577 C C . LYS A 1 329 ? 20.231 -4.256 -14.515 1.00 95.94 329 LYS A C 1
ATOM 2579 O O . LYS A 1 329 ? 21.448 -4.416 -14.437 1.00 95.94 329 LYS A O 1
ATOM 2584 N N . GLY A 1 330 ? 19.366 -4.863 -13.701 1.00 95.31 330 GLY A N 1
ATOM 2585 C CA . GLY A 1 330 ? 19.747 -5.793 -12.637 1.00 95.31 330 GLY A CA 1
ATOM 2586 C C . GLY A 1 330 ? 20.138 -5.113 -11.322 1.00 95.31 330 GLY A C 1
ATOM 2587 O O . GLY A 1 330 ? 20.025 -3.895 -11.169 1.00 95.31 330 GLY A O 1
ATOM 2588 N N . GLN A 1 331 ? 20.590 -5.926 -10.363 1.00 95.94 331 GLN A N 1
ATOM 2589 C CA . GLN A 1 331 ? 20.894 -5.529 -8.978 1.00 95.94 331 GLN A CA 1
ATOM 2590 C C . GLN A 1 331 ? 21.970 -4.436 -8.854 1.00 95.94 331 GLN A C 1
ATOM 2592 O O . GLN A 1 331 ? 21.974 -3.689 -7.881 1.00 95.94 331 GLN A O 1
ATOM 2597 N N . TYR A 1 332 ? 22.871 -4.321 -9.830 1.00 96.38 332 TYR A N 1
ATOM 2598 C CA . TYR A 1 332 ? 23.925 -3.298 -9.850 1.00 96.38 332 TYR A CA 1
ATOM 2599 C C . TYR A 1 332 ? 23.591 -2.112 -10.770 1.00 96.38 332 TYR A C 1
ATOM 2601 O O . TYR A 1 332 ? 24.429 -1.243 -10.986 1.00 96.38 332 TYR A O 1
ATOM 2609 N N . GLY A 1 333 ? 22.373 -2.093 -11.320 1.00 96.69 333 GLY A N 1
ATOM 2610 C CA . GLY A 1 333 ? 21.832 -1.037 -12.170 1.00 96.69 333 GLY A CA 1
ATOM 2611 C C . GLY A 1 333 ? 20.519 -0.476 -11.622 1.00 96.69 333 GLY A C 1
ATOM 2612 O O . GLY A 1 333 ? 20.272 -0.477 -10.416 1.00 96.69 333 GLY A O 1
ATOM 2613 N N . LEU A 1 334 ? 19.635 -0.039 -12.519 1.00 97.25 334 LEU A N 1
ATOM 2614 C CA . LEU A 1 334 ? 18.391 0.658 -12.186 1.00 97.25 334 LEU A CA 1
ATOM 2615 C C . LEU A 1 334 ? 17.390 -0.173 -11.367 1.00 97.25 334 LEU A C 1
ATOM 2617 O O . LEU A 1 334 ? 16.589 0.404 -10.640 1.00 97.25 334 LEU A O 1
ATOM 2621 N N . HIS A 1 335 ? 17.443 -1.510 -11.424 1.00 95.69 335 HIS A N 1
ATOM 2622 C CA . HIS A 1 335 ? 16.592 -2.344 -10.559 1.00 95.69 335 HIS A CA 1
ATOM 2623 C C . HIS A 1 335 ? 17.096 -2.307 -9.110 1.00 95.69 335 HIS A C 1
ATOM 2625 O O . HIS A 1 335 ? 16.296 -2.183 -8.190 1.00 95.69 335 HIS A O 1
ATOM 2631 N N . GLY A 1 336 ? 18.420 -2.349 -8.918 1.00 95.19 336 GLY A N 1
ATOM 2632 C CA . GLY A 1 336 ? 19.058 -2.169 -7.614 1.00 95.19 336 GLY A CA 1
ATOM 2633 C C . GLY A 1 336 ? 18.867 -0.768 -7.043 1.00 95.19 336 GLY A C 1
ATOM 2634 O O . GLY A 1 336 ? 18.580 -0.631 -5.858 1.00 95.19 336 GLY A O 1
ATOM 2635 N N . PHE A 1 337 ? 18.957 0.265 -7.888 1.00 96.31 337 PHE A N 1
ATOM 2636 C CA . PHE A 1 337 ? 18.571 1.633 -7.528 1.00 96.31 337 PHE A CA 1
ATOM 2637 C C . PHE A 1 337 ? 17.128 1.677 -7.001 1.00 96.31 337 PHE A C 1
ATOM 2639 O O . PHE A 1 337 ? 16.877 2.195 -5.914 1.00 96.31 337 PHE A O 1
ATOM 2646 N N . TYR A 1 338 ? 16.188 1.074 -7.735 1.00 95.69 338 TYR A N 1
ATOM 2647 C CA . TYR A 1 338 ? 14.786 1.054 -7.334 1.00 95.69 338 TYR A CA 1
ATOM 2648 C C . TYR A 1 338 ? 14.579 0.308 -6.012 1.00 95.69 338 TYR A C 1
ATOM 2650 O O . TYR A 1 338 ? 13.977 0.846 -5.087 1.00 95.69 338 TYR A O 1
ATOM 2658 N N . SER A 1 339 ? 15.119 -0.907 -5.876 1.00 92.06 339 SER A N 1
ATOM 2659 C CA . SER A 1 339 ? 14.933 -1.707 -4.662 1.00 92.06 339 SER A CA 1
ATOM 2660 C C . SER A 1 339 ? 15.600 -1.093 -3.431 1.00 92.06 339 SER A C 1
ATOM 2662 O O . SER A 1 339 ? 15.029 -1.170 -2.351 1.00 92.06 339 SER A O 1
ATOM 2664 N N . ARG A 1 340 ? 16.792 -0.493 -3.581 1.00 92.25 340 ARG A N 1
ATOM 2665 C CA . ARG A 1 340 ? 17.578 0.066 -2.466 1.00 92.25 340 ARG A CA 1
ATOM 2666 C C . ARG A 1 340 ? 17.150 1.476 -2.066 1.00 92.25 340 ARG A C 1
ATOM 2668 O O . ARG A 1 340 ? 17.285 1.819 -0.903 1.00 92.25 340 ARG A O 1
ATOM 2675 N N . PHE A 1 341 ? 16.705 2.313 -3.002 1.00 94.38 341 PHE A N 1
ATOM 2676 C CA . PHE A 1 341 ? 16.412 3.717 -2.696 1.00 94.38 341 PHE A CA 1
ATOM 2677 C C . PHE A 1 341 ? 14.930 4.050 -2.818 1.00 94.38 341 PHE A C 1
ATOM 2679 O O . PHE A 1 341 ? 14.356 4.555 -1.859 1.00 94.38 341 PHE A O 1
ATOM 2686 N N . ALA A 1 342 ? 14.290 3.743 -3.951 1.00 91.62 342 ALA A N 1
ATOM 2687 C CA . ALA A 1 342 ? 12.853 3.982 -4.086 1.00 91.62 342 ALA A CA 1
ATOM 2688 C C . ALA A 1 342 ? 12.056 3.136 -3.079 1.00 91.62 342 ALA A C 1
ATOM 2690 O O . ALA A 1 342 ? 11.188 3.676 -2.404 1.00 91.62 342 ALA A O 1
ATOM 2691 N N . GLY A 1 343 ? 12.420 1.863 -2.891 1.00 88.12 343 GLY A N 1
ATOM 2692 C CA . GLY A 1 343 ? 11.858 1.013 -1.838 1.00 88.12 343 GLY A CA 1
ATOM 2693 C C . GLY A 1 343 ? 12.007 1.622 -0.444 1.00 88.12 343 GLY A C 1
ATOM 2694 O O . GLY A 1 343 ? 11.009 1.875 0.224 1.00 88.12 343 GLY A O 1
ATOM 2695 N N . ASP A 1 344 ? 13.231 1.953 -0.029 1.00 89.00 344 ASP A N 1
ATOM 2696 C CA . ASP A 1 344 ? 13.481 2.520 1.301 1.00 89.00 344 ASP A CA 1
ATOM 2697 C C . ASP A 1 344 ? 12.743 3.847 1.546 1.00 89.00 344 ASP A C 1
ATOM 2699 O O . ASP A 1 344 ? 12.214 4.055 2.638 1.00 89.00 344 ASP A O 1
ATOM 2703 N N . ILE A 1 345 ? 12.636 4.725 0.542 1.00 89.25 345 ILE A N 1
ATOM 2704 C CA . ILE A 1 345 ? 11.905 6.002 0.648 1.00 89.25 345 ILE A CA 1
ATOM 2705 C C . ILE A 1 345 ? 10.388 5.795 0.742 1.00 89.25 345 ILE A C 1
ATOM 2707 O O . ILE A 1 345 ? 9.720 6.496 1.506 1.00 89.25 345 ILE A O 1
ATOM 2711 N N . LEU A 1 346 ? 9.839 4.864 -0.039 1.00 86.31 346 LEU A N 1
ATOM 2712 C CA . LEU A 1 346 ? 8.396 4.633 -0.127 1.00 86.31 346 LEU A CA 1
ATOM 2713 C C . LEU A 1 346 ? 7.859 3.755 1.014 1.00 86.31 346 LEU A C 1
ATOM 2715 O O . LEU A 1 346 ? 6.702 3.913 1.400 1.00 86.31 346 LEU A O 1
ATOM 2719 N N . ASP A 1 347 ? 8.681 2.851 1.554 1.00 83.69 347 ASP A N 1
ATOM 2720 C CA . ASP A 1 347 ? 8.226 1.790 2.460 1.00 83.69 347 ASP A CA 1
ATOM 2721 C C . ASP A 1 347 ? 8.733 1.948 3.906 1.00 83.69 347 ASP A C 1
ATOM 2723 O O . ASP A 1 347 ? 8.025 1.569 4.842 1.00 83.69 347 ASP A O 1
ATOM 2727 N N . TRP A 1 348 ? 9.935 2.507 4.113 1.00 83.19 348 TRP A N 1
ATOM 2728 C CA . TRP A 1 348 ? 10.642 2.422 5.403 1.00 83.19 348 TRP A CA 1
ATOM 2729 C C . TRP A 1 348 ? 11.024 3.771 6.025 1.00 83.19 348 TRP A C 1
ATOM 2731 O O . TRP A 1 348 ? 11.042 3.897 7.257 1.00 83.19 348 TRP A O 1
ATOM 2741 N N . MET A 1 349 ? 11.314 4.781 5.201 1.00 84.69 349 MET A N 1
ATOM 2742 C CA . MET A 1 349 ? 11.816 6.081 5.643 1.00 84.69 349 MET A CA 1
ATOM 2743 C C . MET A 1 349 ? 10.837 6.787 6.594 1.00 84.69 349 MET A C 1
ATOM 2745 O O . MET A 1 349 ? 9.619 6.782 6.419 1.00 84.69 349 MET A O 1
ATOM 2749 N N . ASN A 1 350 ? 11.383 7.409 7.640 1.00 81.38 350 ASN A N 1
ATOM 2750 C CA . ASN A 1 350 ? 10.587 8.146 8.613 1.00 81.38 350 ASN A CA 1
ATOM 2751 C C . ASN A 1 350 ? 10.101 9.480 8.016 1.00 81.38 350 ASN A C 1
ATOM 2753 O O . ASN A 1 350 ? 10.910 10.371 7.761 1.00 81.38 350 ASN A O 1
ATOM 2757 N N . MET A 1 351 ? 8.783 9.635 7.858 1.00 77.00 351 MET A N 1
ATOM 2758 C CA . MET A 1 351 ? 8.150 10.885 7.410 1.00 77.00 351 MET A CA 1
ATOM 2759 C C . MET A 1 351 ? 8.471 12.088 8.303 1.00 77.00 351 MET A C 1
ATOM 2761 O O . MET A 1 351 ? 8.598 13.204 7.809 1.00 77.00 351 MET A O 1
ATOM 2765 N N . ASN A 1 352 ? 8.638 11.865 9.610 1.00 71.69 352 ASN A N 1
ATOM 2766 C CA . ASN A 1 352 ? 8.880 12.920 10.597 1.00 71.69 352 ASN A CA 1
ATOM 2767 C C . ASN A 1 352 ? 10.362 13.338 10.672 1.00 71.69 352 ASN A C 1
ATOM 2769 O O . ASN A 1 352 ? 10.762 14.054 11.590 1.00 71.69 352 ASN A O 1
ATOM 2773 N N . ARG A 1 353 ? 11.200 12.889 9.726 1.00 73.06 353 ARG A N 1
ATOM 2774 C CA . ARG A 1 353 ? 12.616 13.263 9.636 1.00 73.06 353 ARG A CA 1
ATOM 2775 C C . ARG A 1 353 ? 12.751 14.769 9.383 1.00 73.06 353 ARG A C 1
ATOM 2777 O O . ARG A 1 353 ? 12.382 15.251 8.314 1.00 73.06 353 ARG A O 1
ATOM 2784 N N . ASN A 1 354 ? 13.291 15.476 10.378 1.00 65.25 354 ASN A N 1
ATOM 2785 C CA . ASN A 1 354 ? 13.741 16.872 10.342 1.00 65.25 354 ASN A CA 1
ATOM 2786 C C . ASN A 1 354 ? 12.899 17.813 9.461 1.00 65.25 354 ASN A C 1
ATOM 2788 O O . ASN A 1 354 ? 13.366 18.335 8.453 1.00 65.25 354 ASN A O 1
ATOM 2792 N N . GLY A 1 355 ? 11.648 18.048 9.864 1.00 55.72 355 GLY A N 1
ATOM 2793 C CA . GLY A 1 355 ? 10.909 19.279 9.546 1.00 55.72 355 GLY A CA 1
ATOM 2794 C C . GLY A 1 355 ? 10.586 19.592 8.078 1.00 55.72 355 GLY A C 1
ATOM 2795 O O . GLY A 1 355 ? 10.040 20.663 7.848 1.00 55.72 355 GLY A O 1
ATOM 2796 N N . ASN A 1 356 ? 10.932 18.717 7.122 1.00 67.44 356 ASN A N 1
ATOM 2797 C CA . ASN A 1 356 ? 10.476 18.624 5.718 1.00 67.44 356 ASN A CA 1
ATOM 2798 C C . ASN A 1 356 ? 11.400 17.721 4.865 1.00 67.44 356 ASN A C 1
ATOM 2800 O O . ASN A 1 356 ? 11.033 17.401 3.733 1.00 67.44 356 ASN A O 1
ATOM 2804 N N . ASP A 1 357 ? 12.569 17.294 5.373 1.00 83.31 357 ASP A N 1
ATOM 2805 C CA . ASP A 1 357 ? 13.585 16.526 4.622 1.00 83.31 357 ASP A CA 1
ATOM 2806 C C . ASP A 1 357 ? 13.004 15.339 3.833 1.00 83.31 357 ASP A C 1
ATOM 2808 O O . ASP A 1 357 ? 13.351 15.146 2.667 1.00 83.31 357 ASP A O 1
ATOM 2812 N N . TYR A 1 358 ? 12.073 14.582 4.432 1.00 87.44 358 TYR A N 1
ATOM 2813 C CA . TYR A 1 358 ? 11.383 13.474 3.759 1.00 87.44 358 TYR A CA 1
ATOM 2814 C C . TYR A 1 358 ? 10.739 13.896 2.429 1.00 87.44 358 TYR A C 1
ATOM 2816 O O . TYR A 1 358 ? 10.939 13.250 1.402 1.00 87.44 358 TYR A O 1
ATOM 2824 N N . LYS A 1 359 ? 9.998 15.011 2.429 1.00 87.19 359 LYS A N 1
ATOM 2825 C CA . LYS A 1 359 ? 9.263 15.505 1.258 1.00 87.19 359 LYS A CA 1
ATOM 2826 C C . LYS A 1 359 ? 10.206 15.981 0.153 1.00 87.19 359 LYS A C 1
ATOM 2828 O O . LYS A 1 359 ? 9.906 15.789 -1.022 1.00 87.19 359 LYS A O 1
ATOM 2833 N N . HIS A 1 360 ? 11.344 16.575 0.514 1.00 91.44 360 HIS A N 1
ATOM 2834 C CA . HIS A 1 360 ? 12.370 16.963 -0.456 1.00 91.44 360 HIS A CA 1
ATOM 2835 C C . HIS A 1 360 ? 13.021 15.737 -1.103 1.00 91.44 360 HIS A C 1
ATOM 2837 O O . HIS A 1 360 ? 13.069 15.661 -2.327 1.00 91.44 360 HIS A O 1
ATOM 2843 N N . ILE A 1 361 ? 13.417 14.739 -0.305 1.00 92.75 361 ILE A N 1
ATOM 2844 C CA . ILE A 1 361 ? 13.989 13.477 -0.803 1.00 92.75 361 ILE A CA 1
ATOM 2845 C C . ILE A 1 361 ? 12.991 12.749 -1.713 1.00 92.75 361 ILE A C 1
ATOM 2847 O O . ILE A 1 361 ? 13.345 12.368 -2.826 1.00 92.75 361 ILE A O 1
ATOM 2851 N N . PHE A 1 362 ? 11.737 12.608 -1.279 1.00 91.94 362 PHE A N 1
ATOM 2852 C CA . PHE A 1 362 ? 10.663 12.002 -2.068 1.00 91.94 362 PHE A CA 1
ATOM 2853 C C . PHE A 1 362 ? 10.473 12.704 -3.422 1.00 91.94 362 PHE A C 1
ATOM 2855 O O . PHE A 1 362 ? 10.404 12.044 -4.455 1.00 91.94 362 PHE A O 1
ATOM 2862 N N . ASN A 1 363 ? 10.445 14.040 -3.446 1.00 92.19 363 ASN A N 1
ATOM 2863 C CA . ASN A 1 363 ? 10.280 14.802 -4.686 1.00 92.19 363 ASN A CA 1
ATOM 2864 C C . ASN A 1 363 ? 11.499 14.708 -5.619 1.00 92.19 363 ASN A C 1
ATOM 2866 O O . ASN A 1 363 ? 11.320 14.576 -6.831 1.00 92.19 363 ASN A O 1
ATOM 2870 N N . ASP A 1 364 ? 12.723 14.746 -5.090 1.00 95.31 364 ASP A N 1
ATOM 2871 C CA . ASP A 1 364 ? 13.939 14.643 -5.906 1.00 95.31 364 ASP A CA 1
ATOM 2872 C C . ASP A 1 364 ? 14.089 13.236 -6.510 1.00 95.31 364 ASP A C 1
ATOM 2874 O O . ASP A 1 364 ? 14.395 13.102 -7.698 1.00 95.31 364 ASP A O 1
ATOM 2878 N N . PHE A 1 365 ? 13.769 12.180 -5.751 1.00 96.12 365 PHE A N 1
ATOM 2879 C CA . PHE A 1 365 ? 13.726 10.813 -6.278 1.00 96.12 365 PHE A CA 1
ATOM 2880 C C . PHE A 1 365 ? 12.574 10.583 -7.259 1.00 96.12 365 PHE A C 1
ATOM 2882 O O . PHE A 1 365 ? 12.785 9.914 -8.268 1.00 96.12 365 PHE A O 1
ATOM 2889 N N . ALA A 1 366 ? 11.388 11.145 -7.015 1.00 94.88 366 ALA A N 1
ATOM 2890 C CA . ALA A 1 366 ? 10.280 11.109 -7.966 1.00 94.88 366 ALA A CA 1
ATOM 2891 C C . ALA A 1 366 ? 10.683 11.736 -9.312 1.00 94.88 366 ALA A C 1
ATOM 2893 O O . ALA A 1 366 ? 10.548 11.104 -10.362 1.00 94.88 366 ALA A O 1
ATOM 2894 N N . THR A 1 367 ? 11.280 12.932 -9.263 1.00 96.69 367 THR A N 1
ATOM 2895 C CA . THR A 1 367 ? 11.778 13.662 -10.439 1.00 96.69 367 THR A CA 1
ATOM 2896 C C . THR A 1 367 ? 12.820 12.837 -11.202 1.00 96.69 367 THR A C 1
ATOM 2898 O O . THR A 1 367 ? 12.675 12.638 -12.410 1.00 96.69 367 THR A O 1
ATOM 2901 N N . LEU A 1 368 ? 13.798 12.257 -10.491 1.00 97.88 368 LEU A N 1
ATOM 2902 C CA . LEU A 1 368 ? 14.806 11.366 -11.074 1.00 97.88 368 LEU A CA 1
ATOM 2903 C C . LEU A 1 368 ? 14.185 10.114 -11.705 1.00 97.88 368 LEU A C 1
ATOM 2905 O O . LEU A 1 368 ? 14.583 9.724 -12.800 1.00 97.88 368 LEU A O 1
ATOM 2909 N N . CYS A 1 369 ? 13.197 9.492 -11.059 1.00 97.88 369 CYS A N 1
ATOM 2910 C CA . CYS A 1 369 ? 12.523 8.319 -11.612 1.00 97.88 369 CYS A CA 1
ATOM 2911 C C . CYS A 1 369 ? 11.775 8.658 -12.912 1.00 97.88 369 CYS A C 1
ATOM 2913 O O . CYS A 1 369 ? 11.886 7.912 -13.883 1.00 97.88 369 CYS A O 1
ATOM 2915 N N . GLY A 1 370 ? 11.094 9.808 -12.975 1.00 97.25 370 GLY A N 1
ATOM 2916 C CA . GLY A 1 370 ? 10.474 10.305 -14.209 1.00 97.25 370 GLY A CA 1
ATOM 2917 C C . GLY A 1 370 ? 11.499 10.555 -15.322 1.00 97.25 370 GLY A C 1
ATOM 2918 O O . GLY A 1 370 ? 11.368 10.018 -16.423 1.00 97.25 370 GLY A O 1
ATOM 2919 N N . ALA A 1 371 ? 12.578 11.284 -15.019 1.00 97.94 371 ALA A N 1
ATOM 2920 C CA . ALA A 1 371 ? 13.638 11.576 -15.984 1.00 97.94 371 ALA A CA 1
ATOM 2921 C C . ALA A 1 371 ? 14.343 10.300 -16.495 1.00 97.94 371 ALA A C 1
ATOM 2923 O O . ALA A 1 371 ? 14.640 10.193 -17.688 1.00 97.94 371 ALA A O 1
ATOM 2924 N N . LEU A 1 372 ? 14.556 9.301 -15.629 1.00 97.81 372 LEU A N 1
ATOM 2925 C CA . LEU A 1 372 ? 15.058 7.975 -16.007 1.00 97.81 372 LEU A CA 1
ATOM 2926 C C . LEU A 1 372 ? 14.074 7.223 -16.911 1.00 97.81 372 LEU A C 1
ATOM 2928 O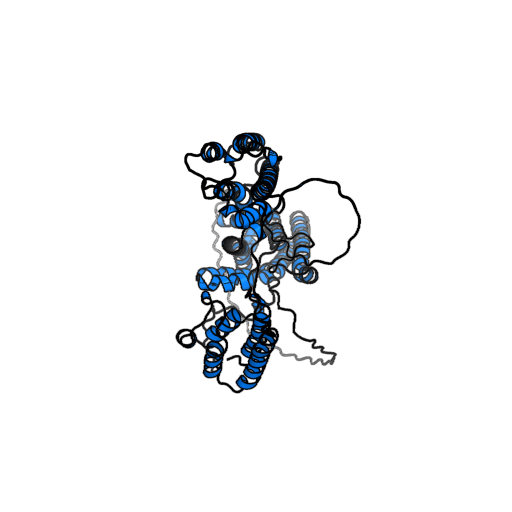 O . LEU A 1 372 ? 14.494 6.664 -17.924 1.00 97.81 372 LEU A O 1
ATOM 2932 N N . ALA A 1 373 ? 12.778 7.225 -16.585 1.00 97.06 373 ALA A N 1
ATOM 2933 C CA . ALA A 1 373 ? 11.748 6.572 -17.391 1.00 97.06 373 ALA A CA 1
ATOM 2934 C C . ALA A 1 373 ? 11.726 7.134 -18.824 1.00 97.06 373 ALA A C 1
ATOM 2936 O O . ALA A 1 373 ? 11.739 6.372 -19.791 1.00 97.06 373 ALA A O 1
ATOM 2937 N N . ASP A 1 374 ? 11.771 8.458 -18.976 1.00 96.75 374 ASP A N 1
ATOM 2938 C CA . ASP A 1 374 ? 11.804 9.113 -20.288 1.00 96.75 374 ASP A CA 1
ATOM 2939 C C . ASP A 1 374 ? 13.134 8.912 -21.025 1.00 96.75 374 ASP A C 1
ATOM 2941 O O . ASP A 1 374 ? 13.158 8.740 -22.250 1.00 96.75 374 ASP A O 1
ATOM 2945 N N . ARG A 1 375 ? 14.255 8.846 -20.297 1.00 96.75 375 ARG A N 1
ATOM 2946 C CA . ARG A 1 375 ? 15.559 8.517 -20.882 1.00 96.75 375 ARG A CA 1
ATOM 2947 C C . ARG A 1 375 ? 15.604 7.091 -21.436 1.00 96.75 375 ARG A C 1
ATOM 2949 O O . ARG A 1 375 ? 16.149 6.889 -22.518 1.00 96.75 375 ARG A O 1
ATOM 2956 N N . ILE A 1 376 ? 15.012 6.109 -20.753 1.00 96.19 376 ILE A N 1
ATOM 2957 C CA . ILE A 1 376 ? 14.938 4.730 -21.264 1.00 96.19 376 ILE A CA 1
ATOM 2958 C C . ILE A 1 376 ? 14.039 4.677 -22.511 1.00 96.19 376 ILE A C 1
ATOM 2960 O O . ILE A 1 376 ? 14.480 4.156 -23.536 1.00 96.19 376 ILE A O 1
ATOM 2964 N N . LYS A 1 377 ? 12.846 5.297 -22.480 1.00 95.06 377 LYS A N 1
ATOM 2965 C CA . LYS A 1 377 ? 11.929 5.367 -23.639 1.00 95.06 377 LYS A CA 1
ATOM 2966 C C . LYS A 1 377 ? 12.581 5.988 -24.880 1.00 95.06 377 LYS A C 1
ATOM 2968 O O . LYS A 1 377 ? 12.335 5.532 -25.991 1.00 95.06 377 LYS A O 1
ATOM 2973 N N . THR A 1 378 ? 13.387 7.038 -24.704 1.00 93.94 378 THR A N 1
ATOM 2974 C CA . THR A 1 378 ? 14.073 7.730 -25.813 1.00 93.94 378 THR A CA 1
ATOM 2975 C C . THR A 1 378 ? 15.305 6.980 -26.316 1.00 93.94 378 THR A C 1
ATOM 2977 O O . THR A 1 378 ? 15.592 7.028 -27.509 1.00 93.94 378 THR A O 1
ATOM 2980 N N . HIS A 1 379 ? 16.014 6.254 -25.446 1.00 90.75 379 HIS A N 1
ATOM 2981 C CA . HIS A 1 379 ? 17.145 5.405 -25.833 1.00 90.75 379 HIS A CA 1
ATOM 2982 C C . HIS A 1 379 ? 16.694 4.095 -26.509 1.00 90.75 379 HIS A C 1
ATOM 2984 O O . HIS A 1 379 ? 17.395 3.557 -27.365 1.00 90.75 379 HIS A O 1
ATOM 2990 N N . PHE A 1 380 ? 15.518 3.584 -26.144 1.00 85.94 380 PHE A N 1
ATOM 2991 C CA . PHE A 1 380 ? 14.892 2.403 -26.736 1.00 85.94 380 PHE A CA 1
ATOM 2992 C C . PHE A 1 380 ? 13.473 2.760 -27.191 1.00 85.94 380 PHE A C 1
ATOM 2994 O O . PHE A 1 380 ? 12.504 2.358 -26.538 1.00 85.94 380 PHE A O 1
ATOM 3001 N N . PRO A 1 381 ? 13.324 3.517 -28.298 1.00 77.00 381 PRO A N 1
ATOM 3002 C CA . PRO A 1 381 ? 12.011 3.820 -28.842 1.00 77.00 381 PRO A CA 1
ATOM 3003 C C . PRO A 1 381 ? 11.319 2.500 -29.175 1.00 77.00 381 PRO A C 1
ATOM 3005 O O . PRO A 1 381 ? 11.742 1.773 -30.079 1.00 77.00 381 PRO A O 1
ATOM 3008 N N . SER A 1 382 ? 10.273 2.174 -28.410 1.00 65.75 382 SER A N 1
ATOM 3009 C CA . SER A 1 382 ? 9.472 0.975 -28.634 1.00 65.75 382 SER A CA 1
ATOM 3010 C C . SER A 1 382 ? 9.083 0.930 -30.101 1.00 65.75 382 SER A C 1
ATOM 3012 O O . SER A 1 382 ? 8.409 1.837 -30.589 1.00 65.75 382 SER A O 1
ATOM 3014 N N . THR A 1 383 ? 9.456 -0.143 -30.798 1.00 55.06 383 THR A N 1
ATOM 3015 C CA . THR A 1 383 ? 8.951 -0.428 -32.143 1.00 55.06 383 THR A CA 1
ATOM 3016 C C . THR A 1 383 ? 7.496 -0.891 -32.037 1.00 55.06 383 THR A C 1
ATOM 3018 O O . THR A 1 383 ? 7.150 -2.021 -32.384 1.00 55.06 383 THR A O 1
ATOM 3021 N N . GLN A 1 384 ? 6.629 -0.017 -31.513 1.00 51.91 384 GLN A N 1
ATOM 3022 C CA . GLN A 1 384 ? 5.191 -0.139 -31.642 1.00 51.91 384 GLN A CA 1
ATOM 3023 C C . GLN A 1 384 ? 4.903 -0.126 -33.136 1.00 51.91 384 GLN A C 1
ATOM 3025 O O . GLN A 1 384 ? 4.933 0.913 -33.792 1.00 51.91 384 GLN A O 1
ATOM 3030 N N . ARG A 1 385 ? 4.658 -1.320 -33.680 1.00 44.31 385 ARG A N 1
ATOM 3031 C CA . ARG A 1 385 ? 4.068 -1.480 -35.001 1.00 44.31 385 ARG A CA 1
ATOM 3032 C C . ARG A 1 385 ? 2.732 -0.753 -34.961 1.00 44.31 385 ARG A C 1
ATOM 3034 O O . ARG A 1 385 ? 1.785 -1.253 -34.361 1.00 44.31 385 ARG A O 1
ATOM 3041 N N . SER A 1 386 ? 2.677 0.420 -35.576 1.00 41.19 386 SER A N 1
ATOM 3042 C CA . SER A 1 386 ? 1.460 1.191 -35.785 1.00 41.19 386 SER A CA 1
ATOM 3043 C C . SER A 1 386 ? 0.554 0.425 -36.747 1.00 41.19 386 SER A C 1
ATOM 3045 O O . SER A 1 386 ? 0.529 0.656 -37.954 1.00 41.19 386 SER A O 1
ATOM 3047 N N . SER A 1 387 ? -0.193 -0.532 -36.197 1.00 42.84 387 SER A N 1
ATOM 3048 C CA . SER A 1 387 ? -1.309 -1.194 -36.860 1.00 42.84 387 SER A CA 1
ATOM 3049 C C . SER A 1 387 ? -2.508 -0.246 -36.895 1.00 42.84 387 SER A C 1
ATOM 3051 O O . SER A 1 387 ? -3.529 -0.493 -36.254 1.00 42.84 387 SER A O 1
ATOM 3053 N N . THR A 1 388 ? -2.365 0.852 -37.634 1.00 40.06 388 THR A N 1
ATOM 3054 C CA . THR A 1 388 ? -3.460 1.763 -37.962 1.00 40.06 388 THR A CA 1
ATOM 3055 C C . THR A 1 388 ? -3.773 1.594 -39.441 1.00 40.06 388 THR A C 1
ATOM 3057 O O . THR A 1 388 ? -2.928 1.817 -40.307 1.00 40.06 388 THR A O 1
ATOM 3060 N N . SER A 1 389 ? -4.985 1.121 -39.718 1.00 40.88 389 SER A N 1
ATOM 3061 C CA . SER A 1 389 ? -5.504 0.852 -41.058 1.00 40.88 389 SER A CA 1
ATOM 3062 C C . SER A 1 389 ? -5.437 2.084 -41.958 1.00 40.88 389 SER A C 1
ATOM 3064 O O . SER A 1 389 ? -5.759 3.190 -41.526 1.00 40.88 389 SER A O 1
ATOM 3066 N N . GLY A 1 390 ? -5.083 1.886 -43.227 1.00 41.22 390 GLY A N 1
ATOM 3067 C CA . GLY A 1 390 ? -5.106 2.969 -44.201 1.00 41.22 390 GLY A CA 1
ATOM 3068 C C . GLY A 1 390 ? -6.527 3.439 -44.512 1.00 41.22 390 GLY A C 1
ATOM 3069 O O . GLY A 1 390 ? -7.446 2.630 -44.612 1.00 41.22 390 GLY A O 1
ATOM 3070 N N . HIS A 1 391 ? -6.669 4.736 -44.777 1.00 39.19 391 HIS A N 1
ATOM 3071 C CA . HIS A 1 391 ? -7.657 5.219 -45.733 1.00 39.19 391 HIS A CA 1
ATOM 3072 C C . HIS A 1 391 ? -6.997 6.191 -46.712 1.00 39.19 391 HIS A C 1
ATOM 3074 O O . HIS A 1 391 ? -6.252 7.094 -46.342 1.00 39.19 391 HIS A O 1
ATOM 3080 N N . THR A 1 392 ? -7.255 5.941 -47.990 1.00 39.84 392 THR A N 1
ATOM 3081 C CA . THR A 1 392 ? -6.807 6.709 -49.153 1.00 39.84 392 THR A CA 1
ATOM 3082 C C . THR A 1 392 ? -7.344 8.137 -49.167 1.00 39.84 392 THR A C 1
ATOM 3084 O O . THR A 1 392 ? -8.551 8.325 -49.031 1.00 39.84 392 THR A O 1
ATOM 3087 N N . SER A 1 393 ? -6.482 9.106 -49.493 1.00 36.56 393 SER A N 1
ATOM 3088 C CA . SER A 1 393 ? -6.779 10.252 -50.377 1.00 36.56 393 SER A CA 1
ATOM 3089 C C . SER A 1 393 ? -5.483 10.989 -50.748 1.00 36.56 393 SER A C 1
ATOM 3091 O O . SER A 1 393 ? -4.834 11.569 -49.886 1.00 36.56 393 SER A O 1
ATOM 3093 N N . GLY A 1 394 ? -5.105 10.972 -52.030 1.00 33.78 394 GLY A N 1
ATOM 3094 C CA . GLY A 1 394 ? -4.289 12.046 -52.624 1.00 33.78 394 GLY A CA 1
ATOM 3095 C C . GLY A 1 394 ? -5.204 13.143 -53.202 1.00 33.78 394 GLY A C 1
ATOM 3096 O O . GLY A 1 394 ? -6.400 13.104 -52.908 1.00 33.78 394 GLY A O 1
ATOM 3097 N N . PRO A 1 395 ? -4.727 14.045 -54.088 1.00 51.00 395 PRO A N 1
ATOM 3098 C CA . PRO A 1 395 ? -3.368 14.153 -54.647 1.00 51.00 395 PRO A CA 1
ATOM 3099 C C . PRO A 1 395 ? -2.778 15.590 -54.635 1.00 51.00 395 PRO A C 1
ATOM 3101 O O . PRO A 1 395 ? -3.522 16.553 -54.510 1.00 51.00 395 PRO A O 1
ATOM 3104 N N . SER A 1 396 ? -1.472 15.745 -54.914 1.00 29.45 396 SER A N 1
ATOM 3105 C CA . SER A 1 396 ? -0.952 16.672 -55.956 1.00 29.45 396 SER A CA 1
ATOM 3106 C C . SER A 1 396 ? 0.586 16.759 -55.986 1.00 29.45 396 SER A C 1
ATOM 3108 O O . SER A 1 396 ? 1.217 16.752 -54.938 1.00 29.45 396 SER A O 1
ATOM 3110 N N . CYS A 1 397 ? 1.132 16.880 -57.204 1.00 30.80 397 CYS A N 1
ATOM 3111 C CA . CYS A 1 397 ? 2.441 17.400 -57.659 1.00 30.80 397 CYS A CA 1
ATOM 3112 C C . CYS A 1 397 ? 3.453 17.932 -56.608 1.00 30.80 397 CYS A C 1
ATOM 3114 O O . CYS A 1 397 ? 3.090 18.700 -55.729 1.00 30.80 397 CYS A O 1
ATOM 3116 N N . SER A 1 398 ? 4.766 17.704 -56.747 1.00 33.94 398 SER A N 1
ATOM 3117 C CA . SER A 1 398 ? 5.540 17.870 -57.995 1.00 33.94 398 SER A CA 1
ATOM 3118 C C . SER A 1 398 ? 6.896 17.128 -58.008 1.00 33.94 398 SER A C 1
ATOM 3120 O O . SER A 1 398 ? 7.501 16.869 -56.973 1.00 33.94 398 SER A O 1
ATOM 3122 N N . SER A 1 399 ? 7.397 16.813 -59.210 1.00 35.59 399 SER A N 1
ATOM 3123 C CA . SER A 1 399 ? 8.783 16.360 -59.461 1.00 35.59 399 SER A CA 1
ATOM 3124 C C . SER A 1 399 ? 9.713 17.553 -59.757 1.00 35.59 399 SER A C 1
ATOM 3126 O O . SER A 1 399 ? 9.214 18.642 -60.049 1.00 35.59 399 SER A O 1
ATOM 3128 N N . PRO A 1 400 ? 11.050 17.364 -59.762 1.00 52.59 400 PRO A N 1
ATOM 3129 C CA . PRO A 1 400 ? 11.693 17.053 -61.053 1.00 52.59 400 PRO A CA 1
ATOM 3130 C C . PRO A 1 400 ? 12.906 16.084 -61.020 1.00 52.59 400 PRO A C 1
ATOM 3132 O O . PRO A 1 400 ? 13.631 16.012 -60.039 1.00 52.59 400 PRO A O 1
ATOM 3135 N N . LEU A 1 401 ? 13.119 15.395 -62.160 1.00 36.00 401 LEU A N 1
ATOM 3136 C CA . LEU A 1 401 ? 14.400 15.070 -62.851 1.00 36.00 401 LEU A CA 1
ATOM 3137 C C . LEU A 1 401 ? 15.651 14.830 -61.962 1.00 36.00 401 LEU A C 1
ATOM 3139 O O . LEU A 1 401 ? 16.127 15.756 -61.320 1.00 36.00 401 LEU A O 1
ATOM 3143 N N . ARG A 1 402 ? 16.350 13.681 -61.968 1.00 34.22 402 ARG A N 1
ATOM 3144 C CA . ARG A 1 402 ? 17.032 12.950 -63.080 1.00 34.22 402 ARG A CA 1
ATOM 3145 C C . ARG A 1 402 ? 17.691 11.666 -62.471 1.00 34.22 402 ARG A C 1
ATOM 3147 O O . ARG A 1 402 ? 17.723 11.569 -61.253 1.00 34.22 402 ARG A O 1
ATOM 3154 N N . SER A 1 403 ? 18.278 10.669 -63.156 1.00 33.19 403 SER A N 1
ATOM 3155 C CA . SER A 1 403 ? 18.526 10.362 -64.582 1.00 33.19 403 SER A CA 1
ATOM 3156 C C . SER A 1 403 ? 18.774 8.842 -64.792 1.00 33.19 403 SER A C 1
ATOM 3158 O O . SER A 1 403 ? 19.105 8.142 -63.845 1.00 33.19 403 SER A O 1
ATOM 3160 N N . SER A 1 404 ? 18.673 8.375 -66.045 1.00 36.69 404 SER A N 1
ATOM 3161 C CA . SER A 1 404 ? 19.384 7.242 -66.699 1.00 36.69 404 SER A CA 1
ATOM 3162 C C . SER A 1 404 ? 20.126 6.162 -65.871 1.00 36.69 404 SER A C 1
ATOM 3164 O O . SER A 1 404 ? 21.173 6.461 -65.304 1.00 36.69 404 SER A O 1
ATOM 3166 N N . PHE A 1 405 ? 19.739 4.883 -66.028 1.00 36.81 405 PHE A N 1
ATOM 3167 C CA . PHE A 1 405 ? 20.515 3.878 -66.799 1.00 36.81 405 PHE A CA 1
ATOM 3168 C C . PHE A 1 405 ? 19.722 2.567 -67.053 1.00 36.81 405 PHE A C 1
ATOM 3170 O O . PHE A 1 405 ? 19.072 2.026 -66.167 1.00 36.81 405 PHE A O 1
ATOM 3177 N N . THR A 1 406 ? 19.831 2.061 -68.284 1.00 39.31 406 THR A N 1
ATOM 3178 C CA . THR A 1 406 ? 19.415 0.750 -68.857 1.00 39.31 406 THR A CA 1
ATOM 3179 C C . THR A 1 406 ? 20.415 0.454 -70.000 1.00 39.31 406 THR A C 1
ATOM 3181 O O . THR A 1 406 ? 21.059 1.427 -70.412 1.00 39.31 406 THR A O 1
ATOM 3184 N N . PRO A 1 407 ? 20.583 -0.765 -70.579 1.00 54.66 407 PRO A N 1
ATOM 3185 C CA . PRO A 1 407 ? 19.679 -1.935 -70.683 1.00 54.66 407 PRO A CA 1
ATOM 3186 C C . PRO A 1 407 ? 20.371 -3.254 -70.179 1.00 54.66 407 PRO A C 1
ATOM 3188 O O . PRO A 1 407 ? 21.371 -3.151 -69.482 1.00 54.66 407 PRO A O 1
ATOM 3191 N N . THR A 1 408 ? 19.947 -4.520 -70.383 1.00 34.00 408 THR A N 1
ATOM 3192 C CA . THR A 1 408 ? 19.301 -5.160 -71.554 1.00 34.00 408 THR A CA 1
ATOM 3193 C C . THR A 1 408 ? 18.664 -6.536 -71.251 1.00 34.00 408 THR A C 1
ATOM 3195 O O . THR A 1 408 ? 19.210 -7.316 -70.483 1.00 34.00 408 THR A O 1
ATOM 3198 N N . SER A 1 409 ? 17.534 -6.800 -71.922 1.00 35.06 409 SER A N 1
ATOM 3199 C CA . SER A 1 409 ? 16.839 -8.057 -72.292 1.00 35.06 409 SER A CA 1
ATOM 3200 C C . SER A 1 409 ? 17.127 -9.426 -71.642 1.00 35.06 409 SER A C 1
ATOM 3202 O O . SER A 1 409 ? 18.229 -9.957 -71.705 1.00 35.06 409 SER A O 1
ATOM 3204 N N . GLY A 1 410 ? 16.025 -10.114 -71.310 1.00 33.00 410 GLY A N 1
ATOM 3205 C CA . GLY A 1 410 ? 15.889 -11.579 -71.281 1.00 33.00 410 GLY A CA 1
ATOM 3206 C C . GLY A 1 410 ? 14.402 -11.965 -71.204 1.00 33.00 410 GLY A C 1
ATOM 3207 O O . GLY A 1 410 ? 13.767 -11.687 -70.194 1.00 33.00 410 GLY A O 1
ATOM 3208 N N . SER A 1 411 ? 13.814 -12.519 -72.275 1.00 35.25 411 SER A N 1
ATOM 3209 C CA . SER A 1 411 ? 12.345 -12.635 -72.424 1.00 35.25 411 SER A CA 1
ATOM 3210 C C . SER A 1 411 ? 11.800 -14.070 -72.414 1.00 35.25 411 SER A C 1
ATOM 3212 O O . SER A 1 411 ? 12.270 -14.891 -73.196 1.00 35.25 411 SER A O 1
ATOM 3214 N N . ALA A 1 412 ? 10.683 -14.254 -71.687 1.00 36.44 412 ALA A N 1
ATOM 3215 C CA . ALA A 1 412 ? 9.600 -15.237 -71.918 1.00 36.44 412 ALA A CA 1
ATOM 3216 C C . ALA A 1 412 ? 9.902 -16.748 -71.667 1.00 36.44 412 ALA A C 1
ATOM 3218 O O . ALA A 1 412 ? 11.071 -17.109 -71.551 1.00 36.44 412 ALA A O 1
ATOM 3219 N N . PRO A 1 413 ? 8.884 -17.655 -71.597 1.00 53.22 413 PRO A N 1
ATOM 3220 C CA . PRO A 1 413 ? 7.425 -17.439 -71.700 1.00 53.22 413 PRO A CA 1
ATOM 3221 C C . PRO A 1 413 ? 6.512 -18.093 -70.614 1.00 53.22 413 PRO A C 1
ATOM 3223 O O . PRO A 1 413 ? 6.850 -19.083 -69.980 1.00 53.22 413 PRO A O 1
ATOM 3226 N N . ASN A 1 414 ? 5.298 -17.534 -70.501 1.00 34.00 414 ASN A N 1
ATOM 3227 C CA . ASN A 1 414 ? 3.975 -18.092 -70.124 1.00 34.00 414 ASN A CA 1
ATOM 3228 C C . ASN A 1 414 ? 3.812 -19.536 -69.579 1.00 34.00 414 ASN A C 1
ATOM 3230 O O . ASN A 1 414 ? 4.097 -20.483 -70.305 1.00 34.00 414 ASN A O 1
ATOM 3234 N N . GLN A 1 415 ? 3.091 -19.682 -68.446 1.00 35.56 415 GLN A N 1
ATOM 3235 C CA . GLN A 1 415 ? 1.858 -20.502 -68.226 1.00 35.56 415 GLN A CA 1
ATOM 3236 C C . GLN A 1 415 ? 1.478 -20.548 -66.709 1.00 35.56 415 GLN A C 1
ATOM 3238 O O . GLN A 1 415 ? 2.257 -20.061 -65.895 1.00 35.56 415 GLN A O 1
ATOM 3243 N N . PRO A 1 416 ? 0.280 -21.020 -66.288 1.00 44.78 416 PRO A N 1
ATOM 3244 C CA . PRO A 1 416 ? -0.999 -20.337 -66.470 1.00 44.78 416 PRO A CA 1
ATOM 3245 C C . PRO A 1 416 ? -1.740 -20.057 -65.138 1.00 44.78 416 PRO A C 1
ATOM 3247 O O . PRO A 1 416 ? -1.349 -20.479 -64.052 1.00 44.78 416 PRO A O 1
ATOM 3250 N N . THR A 1 417 ? -2.858 -19.339 -65.242 1.00 42.03 417 THR A N 1
ATOM 3251 C CA . THR A 1 417 ? -3.744 -18.919 -64.147 1.00 42.03 417 THR A CA 1
ATOM 3252 C C . THR A 1 417 ? -4.280 -20.082 -63.299 1.00 42.03 417 THR A C 1
ATOM 3254 O O . THR A 1 417 ? -4.964 -20.960 -63.820 1.00 42.03 417 THR A O 1
ATOM 3257 N N . ALA A 1 418 ? -4.087 -20.022 -61.977 1.00 37.31 418 ALA A N 1
ATOM 3258 C CA . ALA A 1 418 ? -4.805 -20.851 -61.007 1.00 37.31 418 ALA A CA 1
ATOM 3259 C C . ALA A 1 418 ? -5.615 -19.960 -60.051 1.00 37.31 418 ALA A C 1
ATOM 3261 O O . ALA A 1 418 ? -5.090 -19.385 -59.098 1.00 37.31 418 ALA A O 1
ATOM 3262 N N . THR A 1 419 ? -6.917 -19.839 -60.311 1.00 42.75 419 THR A N 1
ATOM 3263 C CA . THR A 1 419 ? -7.892 -19.210 -59.410 1.00 42.75 419 THR A CA 1
ATOM 3264 C C . THR A 1 419 ? -8.091 -20.068 -58.159 1.00 42.75 419 THR A C 1
ATOM 3266 O O . THR A 1 419 ? -8.933 -20.963 -58.141 1.00 42.75 419 THR A O 1
ATOM 3269 N N . GLY A 1 420 ? -7.310 -19.798 -57.112 1.00 34.91 420 GLY A N 1
ATOM 3270 C CA . GLY A 1 420 ? -7.462 -20.398 -55.786 1.00 34.91 420 GLY A CA 1
ATOM 3271 C C . GLY A 1 420 ? -8.267 -19.498 -54.850 1.00 34.91 420 GLY A C 1
ATOM 3272 O O . GLY A 1 420 ? -7.703 -18.625 -54.195 1.00 34.91 420 GLY A O 1
ATOM 3273 N N . SER A 1 421 ? -9.582 -19.703 -54.778 1.00 42.69 421 SER A N 1
ATOM 3274 C CA . SER A 1 421 ? -10.484 -18.960 -53.888 1.00 42.69 421 SER A CA 1
ATOM 3275 C C . SER A 1 421 ? -10.257 -19.326 -52.413 1.00 42.69 421 SER A C 1
ATOM 3277 O O . SER A 1 421 ? -10.871 -20.254 -51.891 1.00 42.69 421 SER A O 1
ATOM 3279 N N . SER A 1 422 ? -9.396 -18.588 -51.713 1.00 35.62 422 SER A N 1
ATOM 3280 C CA . SER A 1 422 ? -9.137 -18.755 -50.277 1.00 35.62 422 SER A CA 1
ATOM 3281 C C . SER A 1 422 ? -10.217 -18.096 -49.404 1.00 35.62 422 SER A C 1
ATOM 3283 O O . SER A 1 422 ? -9.986 -17.112 -48.704 1.00 35.62 422 SER A O 1
ATOM 3285 N N . SER A 1 423 ? -11.421 -18.673 -49.399 1.00 42.09 423 SER A N 1
ATOM 3286 C CA . SER A 1 423 ? -12.482 -18.333 -48.442 1.00 42.09 423 SER A CA 1
ATOM 3287 C C . SER A 1 423 ? -12.156 -18.880 -47.041 1.00 42.09 423 SER A C 1
ATOM 3289 O O . SER A 1 423 ? -12.644 -19.938 -46.646 1.00 42.09 423 SER A O 1
ATOM 3291 N N . SER A 1 424 ? -11.309 -18.177 -46.284 1.00 44.69 424 SER A N 1
ATOM 3292 C CA . SER A 1 424 ? -10.811 -18.606 -44.964 1.00 44.69 424 SER A CA 1
ATOM 3293 C C . SER A 1 424 ? -11.483 -17.889 -43.778 1.00 44.69 424 SER A C 1
ATOM 3295 O O . SER A 1 424 ? -10.803 -17.508 -42.826 1.00 44.69 424 SER A O 1
ATOM 3297 N N . SER A 1 425 ? -12.800 -17.657 -43.834 1.00 40.81 425 SER A N 1
ATOM 3298 C CA . SER A 1 425 ? -13.537 -16.827 -42.858 1.00 40.81 425 SER A CA 1
ATOM 3299 C C . SER A 1 425 ? -14.692 -17.522 -42.115 1.00 40.81 425 SER A C 1
ATOM 3301 O O . SER A 1 425 ? -15.377 -16.875 -41.329 1.00 40.81 425 SER A O 1
ATOM 3303 N N . THR A 1 426 ? -14.914 -18.826 -42.313 1.00 48.47 426 THR A N 1
ATOM 3304 C CA . THR A 1 426 ? -16.065 -19.567 -41.745 1.00 48.47 426 THR A CA 1
ATOM 3305 C C . THR A 1 426 ? -15.751 -20.484 -40.556 1.00 48.47 426 THR A C 1
ATOM 3307 O O . THR A 1 426 ? -16.679 -20.979 -39.918 1.00 48.47 426 THR A O 1
ATOM 3310 N N . SER A 1 427 ? -14.482 -20.714 -40.201 1.00 53.16 427 SER A N 1
ATOM 3311 C CA . SER A 1 427 ? -14.117 -21.678 -39.144 1.00 53.16 427 SER A CA 1
ATOM 3312 C C . SER A 1 427 ? -14.444 -21.214 -37.717 1.00 53.16 427 SER A C 1
ATOM 3314 O O . SER A 1 427 ? -14.836 -22.039 -36.893 1.00 53.16 427 SER A O 1
ATOM 3316 N N . SER A 1 428 ? -14.343 -19.913 -37.426 1.00 53.25 428 SER A N 1
ATOM 3317 C CA . SER A 1 428 ? -14.540 -19.357 -36.075 1.00 53.25 428 SER A CA 1
ATOM 3318 C C . SER A 1 428 ? -15.978 -19.480 -35.560 1.00 53.25 428 SER A C 1
ATOM 3320 O O . SER A 1 428 ? -16.212 -19.700 -34.373 1.00 53.25 428 SER A O 1
ATOM 3322 N N . SER A 1 429 ? -16.964 -19.410 -36.459 1.00 60.59 429 SER A N 1
ATOM 3323 C CA . SER A 1 429 ? -18.374 -19.634 -36.115 1.00 60.59 429 SER A CA 1
ATOM 3324 C C . SER A 1 429 ? -18.628 -21.076 -35.647 1.00 60.59 429 SER A C 1
ATOM 3326 O O . SER A 1 429 ? -19.438 -21.306 -34.748 1.00 60.59 429 SER A O 1
ATOM 3328 N N . SER A 1 430 ? -17.890 -22.052 -36.190 1.00 81.19 430 SER A N 1
ATOM 3329 C CA . SER A 1 430 ? -18.134 -23.476 -35.937 1.00 81.19 430 SER A CA 1
ATOM 3330 C C . SER A 1 430 ? -17.794 -23.917 -34.510 1.00 81.19 430 SER A C 1
ATOM 3332 O O . SER A 1 430 ? -18.479 -24.792 -33.981 1.00 81.19 430 SER A O 1
ATOM 3334 N N . ARG A 1 431 ? -16.749 -23.364 -33.876 1.00 89.12 431 ARG A N 1
ATOM 3335 C CA . ARG A 1 431 ? -16.317 -23.811 -32.535 1.00 89.12 431 ARG A CA 1
ATOM 3336 C C . ARG A 1 431 ? -17.168 -23.217 -31.418 1.00 89.12 431 ARG A C 1
ATOM 3338 O O . ARG A 1 431 ? -17.443 -23.904 -30.437 1.00 89.12 431 ARG A O 1
ATOM 3345 N N . VAL A 1 432 ? -17.626 -21.977 -31.590 1.00 91.31 432 VAL A N 1
ATOM 3346 C CA . VAL A 1 432 ? -18.563 -21.316 -30.668 1.00 91.31 432 VAL A CA 1
ATOM 3347 C C . VAL A 1 432 ? -19.928 -22.013 -30.727 1.00 91.31 432 VAL A C 1
ATOM 3349 O O . VAL A 1 432 ? -20.468 -22.370 -29.683 1.00 91.31 432 VAL A O 1
ATOM 3352 N N . ALA A 1 433 ? -20.431 -22.322 -31.929 1.00 91.31 433 ALA A N 1
ATOM 3353 C CA . ALA A 1 433 ? -21.653 -23.114 -32.103 1.00 91.31 433 ALA A CA 1
ATOM 3354 C C . ALA A 1 433 ? -21.527 -24.526 -31.496 1.00 91.31 433 ALA A C 1
ATOM 3356 O O . ALA A 1 433 ? -22.444 -24.999 -30.825 1.00 91.31 433 ALA A O 1
ATOM 3357 N N . ALA A 1 434 ? -20.371 -25.183 -31.652 1.00 93.25 434 ALA A N 1
ATOM 3358 C CA . ALA A 1 434 ? -20.106 -26.456 -30.984 1.00 93.25 434 ALA A CA 1
ATOM 3359 C C . ALA A 1 434 ? -20.134 -26.321 -29.450 1.00 93.25 434 ALA A C 1
ATOM 3361 O O . ALA A 1 434 ? -20.703 -27.180 -28.785 1.00 93.25 434 ALA A O 1
ATOM 3362 N N . ALA A 1 435 ? -19.571 -25.247 -28.879 1.00 94.62 435 ALA A N 1
ATOM 3363 C CA . ALA A 1 435 ? -19.602 -25.004 -27.432 1.00 94.62 435 ALA A CA 1
ATOM 3364 C C . ALA A 1 435 ? -21.031 -24.785 -26.900 1.00 94.62 435 ALA A C 1
ATOM 3366 O O . ALA A 1 435 ? -21.356 -25.257 -25.813 1.00 94.62 435 ALA A O 1
ATOM 3367 N N . GLN A 1 436 ? -21.908 -24.142 -27.679 1.00 94.69 436 GLN A N 1
ATOM 3368 C CA . GLN A 1 436 ? -23.338 -24.033 -27.358 1.00 94.69 436 GLN A CA 1
ATOM 3369 C C . GLN A 1 436 ? -24.032 -25.404 -27.409 1.00 94.69 436 GLN A C 1
ATOM 3371 O O . GLN A 1 436 ? -24.736 -25.772 -26.473 1.00 94.69 436 GLN A O 1
ATOM 3376 N N . ALA A 1 437 ? -23.778 -26.206 -28.449 1.00 93.38 437 ALA A N 1
ATOM 3377 C CA . ALA A 1 437 ? -24.308 -27.569 -28.541 1.00 93.38 437 ALA A CA 1
ATOM 3378 C C . ALA A 1 437 ? -23.795 -28.480 -27.406 1.00 93.38 437 ALA A C 1
ATOM 3380 O O . ALA A 1 437 ? -24.539 -29.317 -26.897 1.00 93.38 437 ALA A O 1
ATOM 3381 N N . PHE A 1 438 ? -22.545 -28.295 -26.966 1.00 95.62 438 PHE A N 1
ATOM 3382 C CA . PHE A 1 438 ? -21.997 -28.944 -25.778 1.00 95.62 438 PHE A CA 1
ATOM 3383 C C . PHE A 1 438 ? -22.755 -28.518 -24.515 1.00 95.62 438 PHE A C 1
ATOM 3385 O O . PHE A 1 438 ? -23.204 -29.390 -23.776 1.00 95.62 438 PHE A O 1
ATOM 3392 N N . ALA A 1 439 ? -22.944 -27.212 -24.293 1.00 94.25 439 ALA A N 1
ATOM 3393 C CA . ALA A 1 439 ? -23.659 -26.671 -23.135 1.00 94.25 439 ALA A CA 1
ATOM 3394 C C . ALA A 1 439 ? -25.096 -27.206 -23.015 1.00 94.25 439 ALA A C 1
ATOM 3396 O O . ALA A 1 439 ? -25.532 -27.556 -21.921 1.00 94.25 439 ALA A O 1
ATOM 3397 N N . GLU A 1 440 ? -25.808 -27.339 -24.137 1.00 92.44 440 GLU A N 1
ATOM 3398 C CA . GLU A 1 440 ? -27.131 -27.972 -24.180 1.00 92.44 440 GLU A CA 1
ATOM 3399 C C . GLU A 1 440 ? -27.065 -29.479 -23.879 1.00 92.44 440 GLU A C 1
ATOM 3401 O O . GLU A 1 440 ? -27.833 -29.975 -23.057 1.00 92.44 440 GLU A O 1
ATOM 3406 N N . ARG A 1 441 ? -26.112 -30.205 -24.482 1.00 94.31 441 ARG A N 1
ATOM 3407 C CA . ARG A 1 441 ? -25.946 -31.662 -24.316 1.00 94.31 441 ARG A CA 1
ATOM 3408 C C . ARG A 1 441 ? -25.613 -32.082 -22.879 1.00 94.31 441 ARG A C 1
ATOM 3410 O O . ARG A 1 441 ? -25.987 -33.180 -22.479 1.00 94.31 441 ARG A O 1
ATOM 3417 N N . VAL A 1 442 ? -24.878 -31.263 -22.122 1.00 92.81 442 VAL A N 1
ATOM 3418 C CA . VAL A 1 442 ? -24.348 -31.655 -20.798 1.00 92.81 442 VAL A CA 1
ATOM 3419 C C . VAL A 1 442 ? -25.246 -31.317 -19.605 1.00 92.81 442 VAL A C 1
ATOM 3421 O O . VAL A 1 442 ? -24.853 -31.595 -18.474 1.00 92.81 442 VAL A O 1
ATOM 3424 N N . LYS A 1 443 ? -26.447 -30.763 -19.818 1.00 88.88 443 LYS A N 1
ATOM 3425 C CA . LYS A 1 443 ? -27.384 -30.423 -18.726 1.00 88.88 443 LYS A CA 1
ATOM 3426 C C . LYS A 1 443 ? -27.756 -31.629 -17.855 1.00 88.88 443 LYS A C 1
ATOM 3428 O O . LYS A 1 443 ? -27.880 -31.477 -16.644 1.00 88.88 443 LYS A O 1
ATOM 3433 N N . ASP A 1 444 ? -27.846 -32.813 -18.459 1.00 89.25 444 ASP A N 1
ATOM 3434 C CA . ASP A 1 444 ? -28.199 -34.072 -17.786 1.00 89.25 444 ASP A CA 1
ATOM 3435 C C . ASP A 1 444 ? -26.978 -34.910 -17.343 1.00 89.25 444 ASP A C 1
ATOM 3437 O O . ASP A 1 444 ? -27.132 -36.022 -16.832 1.00 89.25 444 ASP A O 1
ATOM 3441 N N . PHE A 1 445 ? -25.746 -34.426 -17.552 1.00 93.44 445 PHE A N 1
ATOM 3442 C CA . PHE A 1 445 ? -24.532 -35.193 -17.241 1.00 93.44 445 PHE A CA 1
ATOM 3443 C C . PHE A 1 445 ? -24.271 -35.227 -15.732 1.00 93.44 445 PHE A C 1
ATOM 3445 O O . PHE A 1 445 ? -24.389 -34.219 -15.032 1.00 93.44 445 PHE A O 1
ATOM 3452 N N . LYS A 1 446 ? -23.780 -36.360 -15.212 1.00 94.38 446 LYS A N 1
ATOM 3453 C CA . LYS A 1 446 ? -23.220 -36.367 -13.852 1.00 94.38 446 LYS A CA 1
ATOM 3454 C C . LYS A 1 446 ? -21.923 -35.570 -13.844 1.00 94.38 446 LYS A C 1
ATOM 3456 O O . LYS A 1 446 ? -21.144 -35.632 -14.791 1.00 94.38 446 LYS A O 1
ATOM 3461 N N . TRP A 1 447 ? -21.621 -34.913 -12.724 1.00 94.69 447 TRP A N 1
ATOM 3462 C CA . TRP A 1 447 ? -20.424 -34.074 -12.580 1.00 94.69 447 TRP A CA 1
ATOM 3463 C C . TRP A 1 447 ? -19.125 -34.718 -13.108 1.00 94.69 447 TRP A C 1
ATOM 3465 O O . TRP A 1 447 ? -18.369 -34.074 -13.824 1.00 94.69 447 TRP A O 1
ATOM 3475 N N . SER A 1 448 ? -18.864 -35.999 -12.826 1.00 94.38 448 SER A N 1
ATOM 3476 C CA . SER A 1 448 ? -17.668 -36.694 -13.334 1.00 94.38 448 SER A CA 1
ATOM 3477 C C . SER A 1 448 ? -17.641 -36.854 -14.859 1.00 94.38 448 SER A C 1
ATOM 3479 O O . SER A 1 448 ? -16.576 -36.742 -15.459 1.00 94.38 448 SER A O 1
ATOM 3481 N N . GLU A 1 449 ? -18.798 -37.109 -15.472 1.00 95.44 449 GLU A N 1
ATOM 3482 C CA . GLU A 1 449 ? -18.973 -37.252 -16.924 1.00 95.44 449 GLU A CA 1
ATOM 3483 C C . GLU A 1 449 ? -18.825 -35.877 -17.598 1.00 95.44 449 GLU A C 1
ATOM 3485 O O . GLU A 1 449 ? -18.095 -35.743 -18.579 1.00 95.44 449 GLU A O 1
ATOM 3490 N N . PHE A 1 450 ? -19.426 -34.836 -17.006 1.00 96.56 450 PHE A N 1
ATOM 3491 C CA . PHE A 1 450 ? -19.271 -33.438 -17.418 1.00 96.56 450 PHE A CA 1
ATOM 3492 C C . PHE A 1 450 ? -17.805 -32.988 -17.402 1.00 96.56 450 PHE A C 1
ATOM 3494 O O . PHE A 1 450 ? -17.304 -32.499 -18.411 1.00 96.56 450 PHE A O 1
ATOM 3501 N N . VAL A 1 451 ? -17.091 -33.194 -16.290 1.00 96.06 451 VAL A N 1
ATOM 3502 C CA . VAL A 1 451 ? -15.682 -32.789 -16.161 1.00 96.06 451 VAL A CA 1
ATOM 3503 C C . VAL A 1 451 ? -14.778 -33.551 -17.132 1.00 96.06 451 VAL A C 1
ATOM 3505 O O . VAL A 1 451 ? -13.844 -32.961 -17.676 1.00 96.06 451 VAL A O 1
ATOM 3508 N N . GLN A 1 452 ? -15.048 -34.834 -17.390 1.00 97.00 452 GLN A N 1
ATOM 3509 C CA . GLN A 1 452 ? -14.303 -35.594 -18.394 1.00 97.00 452 GLN A CA 1
ATOM 3510 C C . GLN A 1 452 ? -14.532 -35.032 -19.803 1.00 97.00 452 GLN A C 1
ATOM 3512 O O . GLN A 1 452 ? -13.562 -34.740 -20.502 1.00 97.00 452 GLN A O 1
ATOM 3517 N N . ALA A 1 453 ? -15.794 -34.841 -20.197 1.00 95.75 453 ALA A N 1
ATOM 3518 C CA . ALA A 1 453 ? -16.155 -34.330 -21.516 1.00 95.75 453 ALA A CA 1
ATOM 3519 C C . ALA A 1 453 ? -15.641 -32.897 -21.742 1.00 95.75 453 ALA A C 1
ATOM 3521 O O . ALA A 1 453 ? -15.094 -32.606 -22.797 1.00 95.75 453 ALA A O 1
ATOM 3522 N N . LEU A 1 454 ? -15.733 -32.022 -20.736 1.00 96.81 454 LEU A N 1
ATOM 3523 C CA . LEU A 1 454 ? -15.245 -30.641 -20.795 1.00 96.81 454 LEU A CA 1
ATOM 3524 C C . LEU A 1 454 ? -13.737 -30.571 -21.080 1.00 96.81 454 LEU A C 1
ATOM 3526 O O . LEU A 1 454 ? -13.307 -29.840 -21.969 1.00 96.81 454 LEU A O 1
ATOM 3530 N N . LEU A 1 455 ? -12.934 -31.349 -20.347 1.00 96.25 455 LEU A N 1
ATOM 3531 C CA . LEU A 1 455 ? -11.476 -31.345 -20.501 1.00 96.25 455 LEU A CA 1
ATOM 3532 C C . LEU A 1 455 ? -11.000 -32.036 -21.788 1.00 96.25 455 LEU A C 1
ATOM 3534 O O . LEU A 1 455 ? -9.912 -31.728 -22.273 1.00 96.25 455 LEU A O 1
ATOM 3538 N N . GLN A 1 456 ? -11.797 -32.962 -22.326 1.00 95.50 456 GLN A N 1
ATOM 3539 C CA . GLN A 1 456 ? -11.503 -33.689 -23.560 1.00 95.50 456 GLN A CA 1
ATOM 3540 C C . GLN A 1 456 ? -11.927 -32.914 -24.818 1.00 95.50 456 GLN A C 1
ATOM 3542 O O . GLN A 1 456 ? -11.130 -32.800 -25.749 1.00 95.50 456 GLN A O 1
ATOM 3547 N N . ASP A 1 457 ? -13.147 -32.373 -24.841 1.00 94.19 457 ASP A N 1
ATOM 3548 C CA . ASP A 1 457 ? -13.721 -31.680 -26.002 1.00 94.19 457 ASP A CA 1
ATOM 3549 C C . ASP A 1 457 ? -13.230 -30.216 -26.086 1.00 94.19 457 ASP A C 1
ATOM 3551 O O . ASP A 1 457 ? -13.047 -29.680 -27.181 1.00 94.19 457 ASP A O 1
ATOM 3555 N N . TYR A 1 458 ? -12.953 -29.575 -24.938 1.00 94.56 458 TYR A N 1
ATOM 3556 C CA . TYR A 1 458 ? -12.521 -28.171 -24.839 1.00 94.56 458 TYR A CA 1
ATOM 3557 C C . TYR A 1 458 ? -11.225 -27.992 -24.028 1.00 94.56 458 TYR A C 1
ATOM 3559 O O . TYR A 1 458 ? -11.200 -27.210 -23.072 1.00 94.56 458 TYR A O 1
ATOM 3567 N N . PRO A 1 459 ? -10.106 -28.653 -24.381 1.00 94.06 459 PRO A N 1
ATOM 3568 C CA . PRO A 1 459 ? -8.830 -28.412 -23.720 1.00 94.06 459 PRO A CA 1
ATOM 3569 C C . PRO A 1 459 ? -8.394 -26.955 -23.917 1.00 94.06 459 PRO A C 1
ATOM 3571 O O . PRO A 1 459 ? -8.469 -26.408 -25.020 1.00 94.06 459 PRO A O 1
ATOM 3574 N N . HIS A 1 460 ? -7.899 -26.335 -22.846 1.00 91.00 460 HIS A N 1
ATOM 3575 C CA . HIS A 1 460 ? -7.409 -24.958 -22.876 1.00 91.00 460 HIS A CA 1
ATOM 3576 C C . HIS A 1 460 ? -6.341 -24.765 -23.980 1.00 91.00 460 HIS A C 1
ATOM 3578 O O . HIS A 1 460 ? -5.443 -25.604 -24.097 1.00 91.00 460 HIS A O 1
ATOM 3584 N N . PRO A 1 461 ? -6.375 -23.701 -24.808 1.00 87.50 461 PRO A N 1
ATOM 3585 C CA . PRO A 1 461 ? -5.472 -23.581 -25.955 1.00 87.50 461 PRO A CA 1
ATOM 3586 C C . PRO A 1 461 ? -3.999 -23.523 -25.528 1.00 87.50 461 PRO A C 1
ATOM 3588 O O . PRO A 1 461 ? -3.178 -24.269 -26.065 1.00 87.50 461 PRO A O 1
ATOM 3591 N N . GLU A 1 462 ? -3.692 -22.712 -24.513 1.00 87.88 462 GLU A N 1
ATOM 3592 C CA . GLU A 1 462 ? -2.368 -22.586 -23.894 1.00 87.88 462 GLU A CA 1
ATOM 3593 C C . GLU A 1 462 ? -2.000 -23.868 -23.119 1.00 87.88 462 GLU A C 1
ATOM 3595 O O . GLU A 1 462 ? -2.718 -24.253 -22.193 1.00 87.88 462 GLU A O 1
ATOM 3600 N N . LEU A 1 463 ? -0.894 -24.526 -23.496 1.00 86.75 463 LEU A N 1
ATOM 3601 C CA . LEU A 1 463 ? -0.467 -25.829 -22.953 1.00 86.75 463 LEU A CA 1
ATOM 3602 C C . LEU A 1 463 ? -0.206 -25.805 -21.437 1.00 86.75 463 LEU A C 1
ATOM 3604 O O . LEU A 1 463 ? -0.575 -26.749 -20.744 1.00 86.75 463 LEU A O 1
ATOM 3608 N N . SER A 1 464 ? 0.379 -24.716 -20.934 1.00 85.62 464 SER A N 1
ATOM 3609 C CA . SER A 1 464 ? 0.674 -24.446 -19.514 1.00 85.62 464 SER A CA 1
ATOM 3610 C C . SER A 1 464 ? -0.555 -24.529 -18.599 1.00 85.62 464 SER A C 1
ATOM 3612 O O . SER A 1 464 ? -0.426 -24.860 -17.424 1.00 85.62 464 SER A O 1
ATOM 3614 N N . LYS A 1 465 ? -1.746 -24.244 -19.140 1.00 84.56 465 LYS A N 1
ATOM 3615 C CA . LYS A 1 465 ? -3.027 -24.203 -18.421 1.00 84.56 465 LYS A CA 1
ATOM 3616 C C . LYS A 1 465 ? -3.933 -25.403 -18.720 1.00 84.56 465 LYS A C 1
ATOM 3618 O O . LYS A 1 465 ? -5.069 -25.441 -18.248 1.00 84.56 465 LYS A O 1
ATOM 3623 N N . ARG A 1 466 ? -3.486 -26.388 -19.510 1.00 92.19 466 ARG A N 1
ATOM 3624 C CA . ARG A 1 466 ? -4.294 -27.590 -19.776 1.00 92.19 466 ARG A CA 1
ATOM 3625 C C . ARG A 1 466 ? -4.401 -28.447 -18.522 1.00 92.19 466 ARG A C 1
ATOM 3627 O O . ARG A 1 466 ? -3.402 -28.911 -17.980 1.00 92.19 466 ARG A O 1
ATOM 3634 N N . LEU A 1 467 ? -5.635 -28.697 -18.099 1.00 91.81 467 LEU A N 1
ATOM 3635 C CA . LEU A 1 467 ? -5.940 -29.658 -17.049 1.00 91.81 467 LEU A CA 1
ATOM 3636 C C . LEU A 1 467 ? -6.113 -31.054 -17.644 1.00 91.81 467 LEU A C 1
ATOM 3638 O O . LEU A 1 467 ? -6.866 -31.239 -18.598 1.00 91.81 467 LEU A O 1
ATOM 3642 N N . TYR A 1 468 ? -5.489 -32.051 -17.022 1.00 93.50 468 TYR A N 1
ATOM 3643 C CA . TYR A 1 468 ? -5.719 -33.454 -17.346 1.00 93.50 468 TYR A CA 1
ATOM 3644 C C . TYR A 1 468 ? -6.777 -34.048 -16.413 1.00 93.50 468 TYR A C 1
ATOM 3646 O O . TYR A 1 468 ? -6.714 -33.900 -15.187 1.00 93.50 468 TYR A O 1
ATOM 3654 N N . PHE A 1 469 ? -7.744 -34.773 -16.983 1.00 92.69 469 PHE A N 1
ATOM 3655 C CA . PHE A 1 469 ? -8.808 -35.428 -16.214 1.00 92.69 469 PHE A CA 1
ATOM 3656 C C . PHE A 1 469 ? -8.258 -36.394 -15.150 1.00 92.69 469 PHE A C 1
ATOM 3658 O O . PHE A 1 469 ? -8.818 -36.513 -14.062 1.00 92.69 469 PHE A O 1
ATOM 3665 N N . THR A 1 470 ? -7.115 -37.031 -15.424 1.00 92.50 470 THR A N 1
ATOM 3666 C CA . THR A 1 470 ? -6.382 -37.902 -14.492 1.00 92.50 470 THR A CA 1
ATOM 3667 C C . THR A 1 470 ? -5.993 -37.230 -13.183 1.00 92.50 470 THR A C 1
ATOM 3669 O O . THR A 1 470 ? -5.913 -37.925 -12.171 1.00 92.50 470 THR A O 1
ATOM 3672 N N . ASP A 1 471 ? -5.771 -35.917 -13.190 1.00 91.62 471 ASP A N 1
ATOM 3673 C CA . ASP A 1 471 ? -5.357 -35.147 -12.018 1.00 91.62 471 ASP A CA 1
ATOM 3674 C C . ASP A 1 471 ? -6.535 -34.430 -11.370 1.00 91.62 471 ASP A C 1
ATOM 3676 O O . ASP A 1 471 ? -6.668 -34.446 -10.147 1.00 91.62 471 ASP A O 1
ATOM 3680 N N . ILE A 1 472 ? -7.457 -33.902 -12.178 1.00 93.75 472 ILE A N 1
ATOM 3681 C CA . ILE A 1 472 ? -8.690 -33.288 -11.678 1.00 93.75 472 ILE A CA 1
ATOM 3682 C C . ILE A 1 472 ? -9.568 -34.308 -10.944 1.00 93.75 472 ILE A C 1
ATOM 3684 O O . ILE A 1 472 ? -10.056 -34.000 -9.858 1.00 93.75 472 ILE A O 1
ATOM 3688 N N . LYS A 1 473 ? -9.689 -35.553 -11.429 1.00 94.62 473 LYS A N 1
ATOM 3689 C CA . LYS A 1 473 ? -10.493 -36.593 -10.756 1.00 94.62 473 LYS A CA 1
ATOM 3690 C C . LYS A 1 473 ? -10.000 -36.977 -9.350 1.00 94.62 473 LYS A C 1
ATOM 3692 O O . LYS A 1 473 ? -10.755 -37.597 -8.609 1.00 94.62 473 LYS A O 1
ATOM 3697 N N . LYS A 1 474 ? -8.750 -36.645 -8.990 1.00 92.31 474 LYS A N 1
ATOM 3698 C CA . LYS A 1 474 ? -8.176 -36.882 -7.647 1.00 92.31 474 LYS A CA 1
ATOM 3699 C C . LYS A 1 474 ? -8.672 -35.859 -6.616 1.00 92.31 474 LYS A C 1
ATOM 3701 O O . LYS A 1 474 ? -8.590 -36.111 -5.419 1.00 92.31 474 LYS A O 1
ATOM 3706 N N . LEU A 1 475 ? -9.147 -34.701 -7.076 1.00 89.38 475 LEU A N 1
ATOM 3707 C CA . LEU A 1 475 ? -9.653 -33.615 -6.239 1.00 89.38 475 LEU A CA 1
ATOM 3708 C C . LEU A 1 475 ? -11.118 -33.862 -5.861 1.00 89.38 475 LEU A C 1
ATOM 3710 O O . LEU A 1 475 ? -11.850 -34.521 -6.602 1.00 89.38 475 LEU A O 1
ATOM 3714 N N . ASN A 1 476 ? -11.587 -33.285 -4.752 1.00 94.12 476 ASN A N 1
ATOM 3715 C CA . ASN A 1 476 ? -13.018 -33.322 -4.431 1.00 94.12 476 ASN A CA 1
ATOM 3716 C C . ASN A 1 476 ? -13.827 -32.439 -5.405 1.00 94.12 476 ASN A C 1
ATOM 3718 O O . ASN A 1 476 ? -13.278 -31.519 -6.012 1.00 94.12 476 ASN A O 1
ATOM 3722 N N . LYS A 1 477 ? -15.138 -32.680 -5.555 1.00 90.50 477 LYS A N 1
ATOM 3723 C CA . LYS A 1 477 ? -15.952 -31.976 -6.566 1.00 90.50 477 LYS A CA 1
ATOM 3724 C C . LYS A 1 477 ? -15.877 -30.438 -6.474 1.00 90.50 477 LYS A C 1
ATOM 3726 O O . LYS A 1 477 ? -15.877 -29.772 -7.502 1.00 90.50 477 LYS A O 1
ATOM 3731 N N . ILE A 1 478 ? -15.773 -29.871 -5.268 1.00 82.19 478 ILE A N 1
ATOM 3732 C CA . ILE A 1 478 ? -15.686 -28.414 -5.051 1.00 82.19 478 ILE A CA 1
ATOM 3733 C C . ILE A 1 478 ? -14.344 -27.871 -5.565 1.00 82.19 478 ILE A C 1
ATOM 3735 O O . ILE A 1 478 ? -14.303 -26.837 -6.229 1.00 82.19 478 ILE A O 1
ATOM 3739 N N . GLN A 1 479 ? -13.245 -28.583 -5.310 1.00 84.06 479 GLN A N 1
ATOM 3740 C CA . GLN A 1 479 ? -11.923 -28.256 -5.854 1.00 84.06 479 GLN A CA 1
ATOM 3741 C C . GLN A 1 479 ? -11.880 -28.407 -7.383 1.00 84.06 479 GLN A C 1
ATOM 3743 O O . GLN A 1 479 ? -11.282 -27.568 -8.055 1.00 84.06 479 GLN A O 1
ATOM 3748 N N . GLN A 1 480 ? -12.539 -29.433 -7.939 1.00 92.81 480 GLN A N 1
ATOM 3749 C CA . GLN A 1 480 ? -12.703 -29.584 -9.390 1.00 92.81 480 GLN A CA 1
ATOM 3750 C C . GLN A 1 480 ? -13.443 -28.374 -9.976 1.00 92.81 480 GLN A C 1
ATOM 3752 O O . GLN A 1 480 ? -12.927 -27.739 -10.891 1.00 92.81 480 GLN A O 1
ATOM 3757 N N . TYR A 1 481 ? -14.596 -28.006 -9.400 1.00 91.31 481 TYR A N 1
ATOM 3758 C CA . TYR A 1 481 ? -15.378 -26.834 -9.806 1.00 91.31 481 TYR A CA 1
ATOM 3759 C C . TYR A 1 481 ? -14.525 -25.561 -9.786 1.00 91.31 481 TYR A C 1
ATOM 3761 O O . TYR A 1 481 ? -14.448 -24.875 -10.800 1.00 91.31 481 TYR A O 1
ATOM 3769 N N . ARG A 1 482 ? -13.825 -25.279 -8.675 1.00 84.19 482 ARG A N 1
ATOM 3770 C CA . ARG A 1 482 ? -12.956 -24.095 -8.541 1.00 84.19 482 ARG A CA 1
ATOM 3771 C C . ARG A 1 482 ? -11.883 -24.044 -9.638 1.00 84.19 482 ARG A C 1
ATOM 3773 O O . ARG A 1 482 ? -11.730 -23.005 -10.273 1.00 84.19 482 ARG A O 1
ATOM 3780 N N . LYS A 1 483 ? -11.173 -25.152 -9.899 1.00 89.19 483 LYS A N 1
ATOM 3781 C CA . LYS A 1 483 ? -10.124 -25.195 -10.936 1.00 89.19 483 LYS A CA 1
ATOM 3782 C C . LYS A 1 483 ? -10.669 -25.008 -12.351 1.00 89.19 483 LYS A C 1
ATOM 3784 O O . LYS A 1 483 ? -10.043 -24.313 -13.144 1.00 89.19 483 LYS A O 1
ATOM 3789 N N . LEU A 1 484 ? -11.817 -25.609 -12.664 1.00 93.00 484 LEU A N 1
ATOM 3790 C CA . LEU A 1 484 ? -12.462 -25.449 -13.969 1.00 93.00 484 LEU A CA 1
ATOM 3791 C C . LEU A 1 484 ? -12.968 -24.016 -14.148 1.00 93.00 484 LEU A C 1
ATOM 3793 O O . LEU A 1 484 ? -12.653 -23.388 -15.151 1.00 93.00 484 LEU A O 1
ATOM 3797 N N . TYR A 1 485 ? -13.671 -23.472 -13.154 1.00 89.75 485 TYR A N 1
ATOM 3798 C CA . TYR A 1 485 ? -14.182 -22.103 -13.189 1.00 89.75 485 TYR A CA 1
ATOM 3799 C C . TYR A 1 485 ? -13.053 -21.078 -13.382 1.00 89.75 485 TYR A C 1
ATOM 3801 O O . TYR A 1 485 ? -13.184 -20.173 -14.196 1.00 89.75 485 TYR A O 1
ATOM 3809 N N . LEU A 1 486 ? -11.910 -21.257 -12.705 1.00 86.56 486 LEU A N 1
ATOM 3810 C CA . LEU A 1 486 ? -10.733 -20.397 -12.868 1.00 86.56 486 LEU A CA 1
ATOM 3811 C C . LEU A 1 486 ? -10.135 -20.465 -14.286 1.00 86.56 486 LEU A C 1
ATOM 3813 O O . LEU A 1 486 ? -9.812 -19.430 -14.864 1.00 86.56 486 LEU A O 1
ATOM 3817 N N . ILE A 1 487 ? -9.985 -21.669 -14.850 1.00 89.38 487 ILE A N 1
ATOM 3818 C CA . ILE A 1 487 ? -9.316 -21.879 -16.147 1.00 89.38 487 ILE A CA 1
ATOM 3819 C C . ILE A 1 487 ? -10.216 -21.573 -17.348 1.00 89.38 487 ILE A C 1
ATOM 3821 O O . ILE A 1 487 ? -9.703 -21.177 -18.394 1.00 89.38 487 ILE A O 1
ATOM 3825 N N . TYR A 1 488 ? -11.535 -21.692 -17.202 1.00 90.81 488 TYR A N 1
ATOM 3826 C CA . TYR A 1 488 ? -12.501 -21.312 -18.235 1.00 90.81 488 TYR A CA 1
ATOM 3827 C C . TYR A 1 488 ? -13.089 -19.906 -18.047 1.00 90.81 488 TYR A C 1
ATOM 3829 O O . TYR A 1 488 ? -13.900 -19.509 -18.876 1.00 90.81 488 TYR A O 1
ATOM 3837 N N . HIS A 1 489 ? -12.665 -19.126 -17.041 1.00 88.12 489 HIS A N 1
ATOM 3838 C CA . HIS A 1 489 ? -13.147 -17.750 -16.869 1.00 88.12 489 HIS A CA 1
ATOM 3839 C C . HIS A 1 489 ? -12.756 -16.875 -18.075 1.00 88.12 489 HIS A C 1
ATOM 3841 O O . HIS A 1 489 ? -11.596 -16.943 -18.507 1.00 88.12 489 HIS A O 1
ATOM 3847 N N . PRO A 1 490 ? -13.656 -16.014 -18.592 1.00 81.62 490 PRO A N 1
ATOM 3848 C CA . PRO A 1 490 ? -13.334 -15.095 -19.687 1.00 81.62 490 PRO A CA 1
ATOM 3849 C C . PRO A 1 490 ? -12.201 -14.123 -19.310 1.00 81.62 490 PRO A C 1
ATOM 3851 O O . PRO A 1 490 ? -11.217 -14.010 -20.038 1.00 81.62 490 PRO A O 1
ATOM 3854 N N . ASP A 1 491 ? -12.284 -13.490 -18.136 1.00 75.31 491 ASP A N 1
ATOM 3855 C CA . ASP A 1 491 ? -11.385 -12.382 -17.760 1.00 75.31 491 ASP A CA 1
ATOM 3856 C C . ASP A 1 491 ? -9.969 -12.822 -17.357 1.00 75.31 491 ASP A C 1
ATOM 3858 O O . ASP A 1 491 ? -9.015 -12.052 -17.444 1.00 75.31 491 ASP A O 1
ATOM 3862 N N . ARG A 1 492 ? -9.790 -14.080 -16.931 1.00 67.62 492 ARG A N 1
ATOM 3863 C CA . ARG A 1 492 ? -8.480 -14.607 -16.487 1.00 67.62 492 ARG A CA 1
ATOM 3864 C C . ARG A 1 492 ? -7.566 -15.001 -17.653 1.00 67.62 492 ARG A C 1
ATOM 3866 O O . ARG A 1 492 ? -6.455 -15.491 -17.448 1.00 67.62 492 ARG A O 1
ATOM 3873 N N . ASN A 1 493 ? -8.027 -14.793 -18.883 1.00 68.12 493 ASN A N 1
ATOM 3874 C CA . ASN A 1 493 ? -7.481 -15.409 -20.076 1.00 68.12 493 ASN A CA 1
ATOM 3875 C C . ASN A 1 493 ? -7.285 -14.391 -21.207 1.00 68.12 493 ASN A C 1
ATOM 3877 O O . ASN A 1 493 ? -8.175 -14.145 -22.018 1.00 68.12 493 ASN A O 1
ATOM 3881 N N . ARG A 1 494 ? -6.053 -13.870 -21.326 1.00 63.09 494 ARG A N 1
ATOM 3882 C CA . ARG A 1 494 ? -5.574 -13.098 -22.490 1.00 63.09 494 ARG A CA 1
ATOM 3883 C C . ARG A 1 494 ? -5.453 -13.997 -23.730 1.00 63.09 494 ARG A C 1
ATOM 3885 O O . ARG A 1 494 ? -4.361 -14.423 -24.094 1.00 63.09 494 ARG A O 1
ATOM 3892 N N . ILE A 1 495 ? -6.585 -14.340 -24.339 1.00 68.56 495 ILE A N 1
ATOM 3893 C CA . ILE A 1 495 ? -6.705 -15.336 -25.414 1.00 68.56 495 ILE A CA 1
ATOM 3894 C C . ILE A 1 495 ? -7.577 -14.747 -26.543 1.00 68.56 495 ILE A C 1
ATOM 3896 O O . ILE A 1 495 ? -8.441 -13.919 -26.251 1.00 68.56 495 ILE A O 1
ATOM 3900 N N . PRO A 1 496 ? -7.368 -15.114 -27.828 1.00 81.38 496 PRO A N 1
ATOM 3901 C CA . PRO A 1 496 ? -8.220 -14.705 -28.949 1.00 81.38 496 PRO A CA 1
ATOM 3902 C C . PRO A 1 496 ? -9.731 -14.719 -28.667 1.00 81.38 496 PRO A C 1
ATOM 3904 O O . PRO A 1 496 ? -10.247 -15.619 -28.005 1.00 81.38 496 PRO A O 1
ATOM 3907 N N . LEU A 1 497 ? -10.433 -13.741 -29.253 1.00 84.56 497 LEU A N 1
ATOM 3908 C CA . LEU A 1 497 ? -11.859 -13.437 -29.051 1.00 84.56 497 LEU A CA 1
ATOM 3909 C C . LEU A 1 497 ? -12.790 -14.665 -29.123 1.00 84.56 497 LEU A C 1
ATOM 3911 O O . LEU A 1 497 ? -13.691 -14.796 -28.299 1.00 84.56 497 LEU A O 1
ATOM 3915 N N . GLU A 1 498 ? -12.538 -15.585 -30.060 1.00 87.19 498 GLU A N 1
ATOM 3916 C CA . GLU A 1 498 ? -13.270 -16.856 -30.197 1.00 87.19 498 GLU A CA 1
ATOM 3917 C C . GLU A 1 498 ? -13.232 -17.687 -28.901 1.00 87.19 498 GLU A C 1
ATOM 3919 O O . GLU A 1 498 ? -14.251 -18.213 -28.456 1.00 87.19 498 GLU A O 1
ATOM 3924 N N . TRP A 1 499 ? -12.067 -17.784 -28.253 1.00 89.25 499 TRP A N 1
ATOM 3925 C CA . TRP A 1 499 ? -11.946 -18.522 -26.999 1.00 89.25 499 TRP A CA 1
ATOM 3926 C C . TRP A 1 499 ? -12.601 -17.788 -25.835 1.00 89.25 499 TRP A C 1
ATOM 3928 O O . TRP A 1 499 ? -13.123 -18.451 -24.953 1.00 89.25 499 TRP A O 1
ATOM 3938 N N . ASN A 1 500 ? -12.636 -16.452 -25.830 1.00 87.00 500 ASN A N 1
ATOM 3939 C CA . ASN A 1 500 ? -13.390 -15.701 -24.821 1.00 87.00 500 ASN A CA 1
ATOM 3940 C C . ASN A 1 500 ? -14.902 -16.008 -24.937 1.00 87.00 500 ASN A C 1
ATOM 3942 O O . ASN A 1 500 ? -15.563 -16.289 -23.939 1.00 87.00 500 ASN A O 1
ATOM 3946 N N . GLN A 1 501 ? -15.444 -16.090 -26.157 1.00 91.56 501 GLN A N 1
ATOM 3947 C CA . GLN A 1 501 ? -16.833 -16.519 -26.385 1.00 91.56 501 GLN A CA 1
ATOM 3948 C C . GLN A 1 501 ? -17.088 -17.960 -25.905 1.00 91.56 501 GLN A C 1
ATOM 3950 O O . GLN A 1 501 ? -18.066 -18.206 -25.201 1.00 91.56 501 GLN A O 1
ATOM 3955 N N . ILE A 1 502 ? -16.186 -18.900 -26.214 1.00 91.81 502 ILE A N 1
ATOM 3956 C CA . ILE A 1 502 ? -16.252 -20.286 -25.712 1.00 91.81 502 ILE A CA 1
ATOM 3957 C C . ILE A 1 502 ? -16.162 -20.318 -24.172 1.00 91.81 502 ILE A C 1
ATOM 3959 O O . ILE A 1 502 ? -16.977 -20.966 -23.523 1.00 91.81 502 ILE A O 1
ATOM 3963 N N . ALA A 1 503 ? -15.223 -19.582 -23.578 1.00 91.19 503 ALA A N 1
ATOM 3964 C CA . ALA A 1 503 ? -15.000 -19.465 -22.136 1.00 91.19 503 ALA A CA 1
ATOM 3965 C C . ALA A 1 503 ? -16.246 -18.967 -21.383 1.00 91.19 503 ALA A C 1
ATOM 3967 O O . ALA A 1 503 ? -16.620 -19.553 -20.368 1.00 91.19 503 ALA A O 1
ATOM 3968 N N . ASN A 1 504 ? -16.940 -17.953 -21.912 1.00 91.00 504 ASN A N 1
ATOM 3969 C CA . ASN A 1 504 ? -18.223 -17.483 -21.379 1.00 91.00 504 ASN A CA 1
ATOM 3970 C C . ASN A 1 504 ? -19.276 -18.603 -21.327 1.00 91.00 504 ASN A C 1
ATOM 3972 O O . ASN A 1 504 ? -19.851 -18.857 -20.267 1.00 91.00 504 ASN A O 1
ATOM 3976 N N . ILE A 1 505 ? -19.486 -19.311 -22.444 1.00 93.88 505 ILE A N 1
ATOM 3977 C CA . ILE A 1 505 ? -20.450 -20.422 -22.535 1.00 93.88 505 ILE A CA 1
ATOM 3978 C C . ILE A 1 505 ? -20.084 -21.531 -21.538 1.00 93.88 505 ILE A C 1
ATOM 3980 O O . ILE A 1 505 ? -20.936 -22.021 -20.792 1.00 93.88 505 ILE A O 1
ATOM 3984 N N . LEU A 1 506 ? -18.805 -21.913 -21.479 1.00 93.81 506 LEU A N 1
ATOM 3985 C CA . LEU A 1 506 ? -18.334 -22.969 -20.585 1.00 93.81 506 LEU A CA 1
ATOM 3986 C C . LEU A 1 506 ? -18.421 -22.555 -19.109 1.00 93.81 506 LEU A C 1
ATOM 3988 O O . LEU A 1 506 ? -18.835 -23.371 -18.295 1.00 93.81 506 LEU A O 1
ATOM 3992 N N . THR A 1 507 ? -18.134 -21.300 -18.753 1.00 91.50 507 THR A N 1
ATOM 3993 C CA . THR A 1 507 ? -18.277 -20.788 -17.375 1.00 91.50 507 THR A CA 1
ATOM 3994 C C . THR A 1 507 ? -19.731 -20.820 -16.911 1.00 91.50 507 THR A C 1
ATOM 3996 O O . THR A 1 507 ? -20.011 -21.312 -15.817 1.00 91.50 507 THR A O 1
ATOM 3999 N N . GLN A 1 508 ? -20.669 -20.385 -17.759 1.00 92.00 508 GLN A N 1
ATOM 4000 C CA . GLN A 1 508 ? -22.105 -20.496 -17.480 1.00 92.00 508 GLN A CA 1
ATOM 4001 C C . GLN A 1 508 ? -22.529 -21.962 -17.298 1.00 92.00 508 GLN A C 1
ATOM 4003 O O . GLN A 1 508 ? -23.225 -22.294 -16.339 1.00 92.00 508 GLN A O 1
ATOM 4008 N N . THR A 1 509 ? -22.037 -22.858 -18.159 1.00 92.31 509 THR A N 1
ATOM 4009 C CA . THR A 1 509 ? -22.318 -24.302 -18.088 1.00 92.31 509 THR A CA 1
ATOM 4010 C C . THR A 1 509 ? -21.768 -24.932 -16.800 1.00 92.31 509 THR A C 1
ATOM 4012 O O . THR A 1 509 ? -22.486 -25.656 -16.115 1.00 92.31 509 THR A O 1
ATOM 4015 N N . ILE A 1 510 ? -20.525 -24.611 -16.414 1.00 91.31 510 ILE A N 1
ATOM 4016 C CA . ILE A 1 510 ? -19.908 -25.037 -15.144 1.00 91.31 510 ILE A CA 1
ATOM 4017 C C . ILE A 1 510 ? -20.744 -24.549 -13.950 1.00 91.31 510 ILE A C 1
ATOM 4019 O O . ILE A 1 510 ? -20.952 -25.302 -13.000 1.00 91.31 510 ILE A O 1
ATOM 4023 N N . GLY A 1 511 ? -21.237 -23.306 -14.004 1.00 86.50 511 GLY A N 1
ATOM 4024 C CA . GLY A 1 511 ? -22.109 -22.718 -12.985 1.00 86.50 511 GLY A CA 1
ATOM 4025 C C . GLY A 1 511 ? -23.483 -23.389 -12.875 1.00 86.50 511 GLY A C 1
ATOM 4026 O O . GLY A 1 511 ? -24.018 -23.476 -11.771 1.00 86.50 511 GLY A O 1
ATOM 4027 N N . TYR A 1 512 ? -24.031 -23.892 -13.986 1.00 87.75 512 TYR A N 1
ATOM 4028 C CA . TYR A 1 512 ? -25.309 -24.612 -14.027 1.00 87.75 512 TYR A CA 1
ATOM 4029 C C . TYR A 1 512 ? -25.195 -26.046 -13.487 1.00 87.75 512 TYR A C 1
ATOM 4031 O O . TYR A 1 512 ? -25.966 -26.436 -12.614 1.00 87.75 512 TYR A O 1
ATOM 4039 N N . VAL A 1 513 ? -24.191 -26.814 -13.927 1.00 81.56 513 VAL A N 1
ATOM 4040 C CA . VAL A 1 513 ? -23.975 -28.232 -13.543 1.00 81.56 513 VAL A CA 1
ATOM 4041 C C . VAL A 1 513 ? -23.327 -28.355 -12.142 1.00 81.56 513 VAL A C 1
ATOM 4043 O O . VAL A 1 513 ? -22.656 -29.332 -11.822 1.00 81.56 513 VAL A O 1
ATOM 4046 N N . ARG A 1 514 ? -23.473 -27.338 -11.282 1.00 76.25 514 ARG A N 1
ATOM 4047 C CA . ARG A 1 514 ? -22.725 -27.183 -10.023 1.00 76.25 514 ARG A CA 1
ATOM 4048 C C . ARG A 1 514 ? -22.911 -28.392 -9.066 1.00 76.25 514 ARG A C 1
ATOM 4050 O O . ARG A 1 514 ? -24.046 -28.811 -8.847 1.00 76.25 514 ARG A O 1
ATOM 4057 N N . PRO A 1 515 ? -21.817 -28.940 -8.491 1.00 65.31 515 PRO A N 1
ATOM 4058 C CA . PRO A 1 515 ? -21.779 -30.294 -7.908 1.00 65.31 515 PRO A CA 1
ATOM 4059 C C . PRO A 1 515 ? -22.299 -30.524 -6.480 1.00 65.31 515 PRO A C 1
ATOM 4061 O O . PRO A 1 515 ? -22.369 -29.546 -5.703 1.00 65.31 515 PRO A O 1
#

Foldseek 3Di:
DDDDDPDPPDDDPCLLPFADDLDDPPDDDDDDDDDDDDDDDDDDDDDDDDDDDDDDDDDDDDDDDDPDVPDPPVPPVLQLDDPLLLLLCLQQVQFAADDVPDDDVLDDDPVVVPPLLVLLVVLLVVLVVLLVQLVVLVPDPDPCSPVSNVVSLVSNVVSLVCRQCVSCVVLLVVLVCVVVDDPVCLVVLSSRDRAHRCRCVSSSSSLCSCNVSQVVSDDVSSVCCCPVVVVSSVSSRCSSVSSSSSSVSCCVRDQQLRTGDPLQLSLLSVLCVVQVVVFAAADPPQPLLVLLVPQDPPPDFLVRNLVSCCVNQVDLAALVRGDSSQSHDDCSHPVVVCCVQVVCLSRPDDCPPDPCRSVSNVNSNSNNSNSSSVNSCVVCVPPPPPPDDDDDDDDDDDDDDDDDDDDDDDDDDDDDDDPDPPPPPPPLVVVLVVLLVLLVVCLPPQLLRNLQCCLVVPAQPDPVLRDDSVVLVVDDLVVSLVSQLCSLALVNDPDDPSSSSSSVSSNVSSVNNRD